Protein AF-0000000079140904 (afdb_homodimer)

Radius of gyration: 31.21 Å; Cα contacts (8 Å, |Δi|>4): 1209; chains: 2; bounding box: 49×91×96 Å

Nearest PDB structures (foldseek):
  8j2n-assembly2_B  TM=5.456E-01  e=2.093E-04  Mycobacterium tuberculosis H37Rv
  4cjb-assembly4_D  TM=5.425E-01  e=4.528E-04  Bacteroides ovatus
  1fo8-assembly1_A  TM=4.744E-01  e=1.399E-03  Oryctolagus cuniculus
  8j2n-assembly1_A  TM=4.432E-01  e=6.169E-03  Mycobacterium tuberculosis H37Rv
  7uqy-assembly1_B  TM=3.397E-01  e=3.291E-01  Homo sapiens

Structure (mmCIF, N/CA/C/O backbone):
data_AF-0000000079140904-model_v1
#
loop_
_entity.id
_entity.type
_entity.pdbx_description
1 polymer Glycosyltransferase
#
loop_
_atom_site.group_PDB
_atom_site.id
_atom_site.type_symbol
_atom_site.label_atom_id
_atom_site.label_alt_id
_atom_site.label_comp_id
_atom_site.label_asym_id
_atom_site.label_entity_id
_atom_site.label_seq_id
_atom_site.pdbx_PDB_ins_code
_atom_site.Cartn_x
_atom_site.Cartn_y
_atom_site.Cartn_z
_atom_site.occupancy
_atom_site.B_iso_or_equiv
_atom_site.auth_seq_id
_atom_site.auth_comp_id
_atom_site.auth_asym_id
_atom_site.auth_atom_id
_atom_site.pdbx_PDB_model_num
ATOM 1 N N . MET A 1 1 ? 13.625 31.391 -65.5 1 23.05 1 MET A N 1
ATOM 2 C CA . MET A 1 1 ? 14.32 30.406 -64.688 1 23.05 1 MET A CA 1
ATOM 3 C C . MET A 1 1 ? 13.797 30.453 -63.25 1 23.05 1 MET A C 1
ATOM 5 O O . MET A 1 1 ? 14.188 31.312 -62.469 1 23.05 1 MET A O 1
ATOM 9 N N . PHE A 1 2 ? 12.492 30.078 -62.938 1 24.45 2 PHE A N 1
ATOM 10 C CA . PHE A 1 2 ? 11.578 30.219 -61.812 1 24.45 2 PHE A CA 1
ATOM 11 C C . PHE A 1 2 ? 11.945 29.234 -60.688 1 24.45 2 PHE A C 1
ATOM 13 O O . PHE A 1 2 ? 11.914 28.016 -60.906 1 24.45 2 PHE A O 1
ATOM 20 N N . LYS A 1 3 ? 12.938 29.641 -59.781 1 26 3 LYS A N 1
ATOM 21 C CA . LYS A 1 3 ? 13.469 28.969 -58.594 1 26 3 LYS A CA 1
ATOM 22 C C . LYS A 1 3 ? 12.367 28.672 -57.594 1 26 3 LYS A C 1
ATOM 24 O O . LYS A 1 3 ? 11.781 29.594 -57.031 1 26 3 LYS A O 1
ATOM 29 N N . ILE A 1 4 ? 11.594 27.594 -57.719 1 23.69 4 ILE A N 1
ATOM 30 C CA . ILE A 1 4 ? 10.586 27.078 -56.812 1 23.69 4 ILE A CA 1
ATOM 31 C C . ILE A 1 4 ? 11.242 26.734 -55.469 1 23.69 4 ILE A C 1
ATOM 33 O O . ILE A 1 4 ? 12.117 25.859 -55.406 1 23.69 4 ILE A O 1
ATOM 37 N N . ARG A 1 5 ? 11.297 27.734 -54.5 1 26.75 5 ARG A N 1
ATOM 38 C CA . ARG A 1 5 ? 11.727 27.656 -53.125 1 26.75 5 ARG A CA 1
ATOM 39 C C . ARG A 1 5 ? 10.984 26.547 -52.375 1 26.75 5 ARG A C 1
ATOM 41 O O . ARG A 1 5 ? 9.758 26.547 -52.312 1 26.75 5 ARG A O 1
ATOM 48 N N . TYR A 1 6 ? 11.555 25.312 -52.375 1 26.36 6 TYR A N 1
ATOM 49 C CA . TYR A 1 6 ? 11.203 24.109 -51.625 1 26.36 6 TYR A CA 1
ATOM 50 C C . TYR A 1 6 ? 11.141 24.375 -50.125 1 26.36 6 TYR A C 1
ATOM 52 O O . TYR A 1 6 ? 12.156 24.672 -49.5 1 26.36 6 TYR A O 1
ATOM 60 N N . LEU A 1 7 ? 10.07 25.078 -49.656 1 28.19 7 LEU A N 1
ATOM 61 C CA . LEU A 1 7 ? 9.727 25.297 -48.25 1 28.19 7 LEU A CA 1
ATOM 62 C C . LEU A 1 7 ? 9.828 24 -47.469 1 28.19 7 LEU A C 1
ATOM 64 O O . LEU A 1 7 ? 9.234 22.984 -47.844 1 28.19 7 LEU A O 1
ATOM 68 N N . GLY A 1 8 ? 10.922 23.859 -46.719 1 27.91 8 GLY A N 1
ATOM 69 C CA . GLY A 1 8 ? 11.43 22.875 -45.75 1 27.91 8 GLY A CA 1
ATOM 70 C C . GLY A 1 8 ? 10.406 22.453 -44.719 1 27.91 8 GLY A C 1
ATOM 71 O O . GLY A 1 8 ? 10.227 23.141 -43.719 1 27.91 8 GLY A O 1
ATOM 72 N N . THR A 1 9 ? 9.242 21.734 -45.094 1 31.44 9 THR A N 1
ATOM 73 C CA . THR A 1 9 ? 8.227 21.078 -44.281 1 31.44 9 THR A CA 1
ATOM 74 C C . THR A 1 9 ? 8.867 20.078 -43.312 1 31.44 9 THR A C 1
ATOM 76 O O . THR A 1 9 ? 8.164 19.344 -42.625 1 31.44 9 THR A O 1
ATOM 79 N N . GLN A 1 10 ? 10.203 20.016 -43.344 1 32.38 10 GLN A N 1
ATOM 80 C CA . GLN A 1 10 ? 10.797 18.891 -42.625 1 32.38 10 GLN A CA 1
ATOM 81 C C . GLN A 1 10 ? 10.703 19.109 -41.094 1 32.38 10 GLN A C 1
ATOM 83 O O . GLN A 1 10 ? 10.703 18.141 -40.344 1 32.38 10 GLN A O 1
ATOM 88 N N . ASN A 1 11 ? 10.625 20.312 -40.625 1 33.06 11 ASN A N 1
ATOM 89 C CA . ASN A 1 11 ? 10.945 20.484 -39.219 1 33.06 11 ASN A CA 1
ATOM 90 C C . ASN A 1 11 ? 9.742 20.172 -38.312 1 33.06 11 ASN A C 1
ATOM 92 O O . ASN A 1 11 ? 9.875 20.078 -37.094 1 33.06 11 ASN A O 1
ATOM 96 N N . ILE A 1 12 ? 8.477 20.203 -38.875 1 34.5 12 ILE A N 1
ATOM 97 C CA . ILE A 1 12 ? 7.328 20.047 -37.969 1 34.5 12 ILE A CA 1
ATOM 98 C C . ILE A 1 12 ? 7.191 18.578 -37.562 1 34.5 12 ILE A C 1
ATOM 100 O O . ILE A 1 12 ? 6.695 18.281 -36.469 1 34.5 12 ILE A O 1
ATOM 104 N N . ILE A 1 13 ? 7.648 17.641 -38.438 1 35.78 13 ILE A N 1
ATOM 105 C CA . ILE A 1 13 ? 7.473 16.234 -38.094 1 35.78 13 ILE A CA 1
ATOM 106 C C . ILE A 1 13 ? 8.398 15.852 -36.938 1 35.78 13 ILE A C 1
ATOM 108 O O . ILE A 1 13 ? 8.047 15.016 -36.094 1 35.78 13 ILE A O 1
ATOM 112 N N . SER A 1 14 ? 9.508 16.578 -36.781 1 39.38 14 SER A N 1
ATOM 113 C CA . SER A 1 14 ? 10.469 16.172 -35.75 1 39.38 14 SER A CA 1
ATOM 114 C C . SER A 1 14 ? 9.984 16.578 -34.375 1 39.38 14 SER A C 1
ATOM 116 O O . SER A 1 14 ? 10.266 15.883 -33.375 1 39.38 14 SER A O 1
ATOM 118 N N . GLY A 1 15 ? 9.234 17.641 -34.25 1 34.78 15 GLY A N 1
ATOM 119 C CA . GLY A 1 15 ? 8.781 18.078 -32.938 1 34.78 15 GLY A CA 1
ATOM 120 C C . GLY A 1 15 ? 7.668 17.219 -32.375 1 34.78 15 GLY A C 1
ATOM 121 O O . GLY A 1 15 ? 7.574 17.047 -31.156 1 34.78 15 GLY A O 1
ATOM 122 N N . ALA A 1 16 ? 6.688 16.812 -33.125 1 35.97 16 ALA A N 1
ATOM 123 C CA . ALA A 1 16 ? 5.605 15.93 -32.688 1 35.97 16 ALA A CA 1
ATOM 124 C C . ALA A 1 16 ? 6.129 14.547 -32.344 1 35.97 16 ALA A C 1
ATOM 126 O O . ALA A 1 16 ? 5.652 13.914 -31.391 1 35.97 16 ALA A O 1
ATOM 127 N N . GLN A 1 17 ? 7.148 14.016 -33.062 1 35.62 17 GLN A N 1
ATOM 128 C CA . GLN A 1 17 ? 7.758 12.742 -32.688 1 35.62 17 GLN A CA 1
ATOM 129 C C . GLN A 1 17 ? 8.445 12.844 -31.328 1 35.62 17 GLN A C 1
ATOM 131 O O . GLN A 1 17 ? 8.391 11.906 -30.516 1 35.62 17 GLN A O 1
ATOM 136 N N . THR A 1 18 ? 9.102 13.961 -30.969 1 37.28 18 THR A N 1
ATOM 137 C CA . THR A 1 18 ? 9.711 14.141 -29.656 1 37.28 18 THR A CA 1
ATOM 138 C C . THR A 1 18 ? 8.641 14.312 -28.594 1 37.28 18 THR A C 1
ATOM 140 O O . THR A 1 18 ? 8.797 13.82 -27.469 1 37.28 18 THR A O 1
ATOM 143 N N . LEU A 1 19 ? 7.562 15.023 -28.781 1 33.81 19 LEU A N 1
ATOM 144 C CA . LEU A 1 19 ? 6.48 15.148 -27.812 1 33.81 19 LEU A CA 1
ATOM 145 C C . LEU A 1 19 ? 5.727 13.828 -27.672 1 33.81 19 LEU A C 1
ATOM 147 O O . LEU A 1 19 ? 5.34 13.445 -26.578 1 33.81 19 LEU A O 1
ATOM 151 N N . LEU A 1 20 ? 5.367 13.141 -28.734 1 35.66 20 LEU A N 1
ATOM 152 C CA . LEU A 1 20 ? 4.84 11.781 -28.656 1 35.66 20 LEU A CA 1
ATOM 153 C C . LEU A 1 20 ? 5.84 10.844 -27.969 1 35.66 20 LEU A C 1
ATOM 155 O O . LEU A 1 20 ? 5.449 9.969 -27.203 1 35.66 20 LEU A O 1
ATOM 159 N N . GLN A 1 21 ? 7.074 10.938 -28.281 1 37.59 21 GLN A N 1
ATOM 160 C CA . GLN A 1 21 ? 8.125 10.219 -27.562 1 37.59 21 GLN A CA 1
ATOM 161 C C . GLN A 1 21 ? 8.172 10.641 -26.094 1 37.59 21 GLN A C 1
ATOM 163 O O . GLN A 1 21 ? 8.438 9.82 -25.219 1 37.59 21 GLN A O 1
ATOM 168 N N . SER A 1 22 ? 7.953 11.898 -25.734 1 35.09 22 SER A N 1
ATOM 169 C CA . SER A 1 22 ? 7.926 12.336 -24.344 1 35.09 22 SER A CA 1
ATOM 170 C C . SER A 1 22 ? 6.648 11.883 -23.656 1 35.09 22 SER A C 1
ATOM 172 O O . SER A 1 22 ? 6.652 11.633 -22.438 1 35.09 22 SER A O 1
ATOM 174 N N . CYS A 1 23 ? 5.484 12.016 -24.203 1 37.03 23 CYS A N 1
ATOM 175 C CA . CYS A 1 23 ? 4.281 11.422 -23.641 1 37.03 23 CYS A CA 1
ATOM 176 C C . CYS A 1 23 ? 4.461 9.93 -23.406 1 37.03 23 CYS A C 1
ATOM 178 O O . CYS A 1 23 ? 3.754 9.328 -22.594 1 37.03 23 CYS A O 1
ATOM 180 N N . PHE A 1 24 ? 4.934 9.156 -24.391 1 37 24 PHE A N 1
ATOM 181 C CA . PHE A 1 24 ? 5.391 7.781 -24.203 1 37 24 PHE A CA 1
ATOM 182 C C . PHE A 1 24 ? 6.562 7.723 -23.234 1 37 24 PHE A C 1
ATOM 184 O O . PHE A 1 24 ? 7.699 7.465 -23.641 1 37 24 PHE A O 1
ATOM 191 N N . GLN A 1 25 ? 7.051 8.805 -22.672 1 40.25 25 GLN A N 1
ATOM 192 C CA . GLN A 1 25 ? 8.125 8.82 -21.672 1 40.25 25 GLN A CA 1
ATOM 193 C C . GLN A 1 25 ? 8.148 7.523 -20.875 1 40.25 25 GLN A C 1
ATOM 195 O O . GLN A 1 25 ? 7.105 6.895 -20.672 1 40.25 25 GLN A O 1
ATOM 200 N N . GLU A 1 26 ? 9.344 7.035 -20.438 1 45.12 26 GLU A N 1
ATOM 201 C CA . GLU A 1 26 ? 9.867 5.777 -19.906 1 45.12 26 GLU A CA 1
ATOM 202 C C . GLU A 1 26 ? 9.039 5.297 -18.719 1 45.12 26 GLU A C 1
ATOM 204 O O . GLU A 1 26 ? 9.375 5.57 -17.562 1 45.12 26 GLU A O 1
ATOM 209 N N . SER A 1 27 ? 7.754 5.348 -18.828 1 53.72 27 SER A N 1
ATOM 210 C CA . SER A 1 27 ? 6.848 4.707 -17.891 1 53.72 27 SER A CA 1
ATOM 211 C C . SER A 1 27 ? 7.48 3.467 -17.266 1 53.72 27 SER A C 1
ATOM 213 O O . SER A 1 27 ? 6.926 2.877 -16.344 1 53.72 27 SER A O 1
ATOM 215 N N . ASN A 1 28 ? 8.695 3.254 -17.656 1 68.56 28 ASN A N 1
ATOM 216 C CA . ASN A 1 28 ? 9.273 1.968 -17.281 1 68.56 28 ASN A CA 1
ATOM 217 C C . ASN A 1 28 ? 10.422 2.139 -16.281 1 68.56 28 ASN A C 1
ATOM 219 O O . ASN A 1 28 ? 11.25 1.238 -16.125 1 68.56 28 ASN A O 1
ATOM 223 N N . SER A 1 29 ? 10.461 3.533 -15.797 1 76.62 29 SER A N 1
ATOM 224 C CA . SER A 1 29 ? 11.469 3.73 -14.758 1 76.62 29 SER A CA 1
ATOM 225 C C . SER A 1 29 ? 10.812 3.998 -13.406 1 76.62 29 SER A C 1
ATOM 227 O O . SER A 1 29 ? 9.625 4.312 -13.336 1 76.62 29 SER A O 1
ATOM 229 N N . LEU A 1 30 ? 11.602 3.863 -12.438 1 80.38 30 LEU A N 1
ATOM 230 C CA . LEU A 1 30 ? 11.117 4.117 -11.086 1 80.38 30 LEU A CA 1
ATOM 231 C C . LEU A 1 30 ? 10.656 5.562 -10.93 1 80.38 30 LEU A C 1
ATOM 233 O O . LEU A 1 30 ? 9.68 5.836 -10.234 1 80.38 30 LEU A O 1
ATOM 237 N N . GLN A 1 31 ? 11.328 6.449 -11.602 1 76.44 31 GLN A N 1
ATOM 238 C CA . GLN A 1 31 ? 11.047 7.879 -11.492 1 76.44 31 GLN A CA 1
ATOM 239 C C . GLN A 1 31 ? 9.609 8.188 -11.914 1 76.44 31 GLN A C 1
ATOM 241 O O . GLN A 1 31 ? 8.945 9.023 -11.297 1 76.44 31 GLN A O 1
ATOM 246 N N . ASN A 1 32 ? 9.141 7.453 -12.844 1 72.94 32 ASN A N 1
ATOM 247 C CA . ASN A 1 32 ? 7.785 7.672 -13.336 1 72.94 32 ASN A CA 1
ATOM 248 C C . ASN A 1 32 ? 6.742 7.258 -12.305 1 72.94 32 ASN A C 1
ATOM 250 O O . ASN A 1 32 ? 5.648 7.824 -12.258 1 72.94 32 ASN A O 1
ATOM 254 N N . TRP A 1 33 ? 7.277 6.465 -11.516 1 73.56 33 TRP A N 1
ATOM 255 C CA . TRP A 1 33 ? 6.32 5.938 -10.547 1 73.56 33 TRP A CA 1
ATOM 256 C C . TRP A 1 33 ? 6.324 6.77 -9.266 1 73.56 33 TRP A C 1
ATOM 258 O O . TRP A 1 33 ? 5.301 6.875 -8.586 1 73.56 33 TRP A O 1
ATOM 268 N N . ILE A 1 34 ? 7.414 7.383 -9.078 1 76.81 34 ILE A N 1
ATOM 269 C CA . ILE A 1 34 ? 7.531 8.078 -7.805 1 76.81 34 ILE A CA 1
ATOM 270 C C . ILE A 1 34 ? 7.156 9.547 -7.98 1 76.81 34 ILE A C 1
ATOM 272 O O . ILE A 1 34 ? 6.918 10.258 -6.996 1 76.81 34 ILE A O 1
ATOM 276 N N . GLU A 1 35 ? 7.062 9.945 -9.172 1 77.19 35 GLU A N 1
ATOM 277 C CA . GLU A 1 35 ? 6.742 11.344 -9.422 1 77.19 35 GLU A CA 1
ATOM 278 C C . GLU A 1 35 ? 5.289 11.648 -9.078 1 77.19 35 GLU A C 1
ATOM 280 O O . GLU A 1 35 ? 4.383 10.906 -9.461 1 77.19 35 GLU A O 1
ATOM 285 N N . PRO A 1 36 ? 5.176 12.742 -8.312 1 76.56 36 PRO A N 1
ATOM 286 C CA . PRO A 1 36 ? 3.799 13.141 -8 1 76.56 36 PRO A CA 1
ATOM 287 C C . PRO A 1 36 ? 2.998 13.531 -9.234 1 76.56 36 PRO A C 1
ATOM 289 O O . PRO A 1 36 ? 3.578 13.789 -10.297 1 76.56 36 PRO A O 1
ATOM 292 N N . PRO A 1 37 ? 1.698 13.523 -9.109 1 74.25 37 PRO A N 1
ATOM 293 C CA . PRO A 1 37 ? 0.872 13.961 -10.234 1 74.25 37 PRO A CA 1
ATOM 294 C C . PRO A 1 37 ? 1.19 15.383 -10.688 1 74.25 37 PRO A C 1
ATOM 296 O O . PRO A 1 37 ? 1.524 16.234 -9.867 1 74.25 37 PRO A O 1
ATOM 299 N N . SER A 1 38 ? 1.09 15.586 -11.977 1 73.62 38 SER A N 1
ATOM 300 C CA . SER A 1 38 ? 1.376 16.891 -12.547 1 73.62 38 SER A CA 1
ATOM 301 C C . SER A 1 38 ? 0.293 17.906 -12.18 1 73.62 38 SER A C 1
ATOM 303 O O . SER A 1 38 ? 0.556 19.109 -12.117 1 73.62 38 SER A O 1
ATOM 305 N N . THR A 1 39 ? -0.903 17.375 -11.984 1 81.88 39 THR A N 1
ATOM 306 C CA . THR A 1 39 ? -2.012 18.219 -11.562 1 81.88 39 THR A CA 1
ATOM 307 C C . THR A 1 39 ? -2.736 17.609 -10.367 1 81.88 39 THR A C 1
ATOM 309 O O . THR A 1 39 ? -2.783 16.391 -10.219 1 81.88 39 THR A O 1
ATOM 312 N N . TYR A 1 40 ? -3.191 18.531 -9.625 1 90.75 40 TYR A N 1
ATOM 313 C CA . TYR A 1 40 ? -3.908 18.062 -8.438 1 90.75 40 TYR A CA 1
ATOM 314 C C . TYR A 1 40 ? -5.383 17.828 -8.75 1 90.75 40 TYR A C 1
ATOM 316 O O . TYR A 1 40 ? -6.078 17.141 -8 1 90.75 40 TYR A O 1
ATOM 324 N N . MET A 1 41 ? -5.824 18.375 -9.875 1 89.5 41 MET A N 1
ATOM 325 C CA . MET A 1 41 ? -7.227 18.203 -10.234 1 89.5 41 MET A CA 1
ATOM 326 C C . MET A 1 41 ? -7.469 16.828 -10.836 1 89.5 41 MET A C 1
ATOM 328 O O . MET A 1 41 ? -6.664 16.344 -11.641 1 89.5 41 MET A O 1
ATOM 332 N N . HIS A 1 42 ? -8.469 16.156 -10.398 1 90.38 42 HIS A N 1
ATOM 333 C CA . HIS A 1 42 ? -8.867 14.844 -10.883 1 90.38 42 HIS A CA 1
ATOM 334 C C . HIS A 1 42 ? -10.367 14.641 -10.773 1 90.38 42 HIS A C 1
ATOM 336 O O . HIS A 1 42 ? -11.086 15.508 -10.273 1 90.38 42 HIS A O 1
ATOM 342 N N . THR A 1 43 ? -10.859 13.484 -11.242 1 90.69 43 THR A N 1
ATOM 343 C CA . THR A 1 43 ? -12.297 13.242 -11.273 1 90.69 43 THR A CA 1
ATOM 344 C C . THR A 1 43 ? -12.672 12.125 -10.297 1 90.69 43 THR A C 1
ATOM 346 O O . THR A 1 43 ? -13.781 11.586 -10.359 1 90.69 43 THR A O 1
ATOM 349 N N . LEU A 1 44 ? -11.805 11.781 -9.406 1 93.12 44 LEU A N 1
ATOM 350 C CA . LEU A 1 44 ? -12.078 10.734 -8.43 1 93.12 44 LEU A CA 1
ATOM 351 C C . LEU A 1 44 ? -13.109 11.203 -7.406 1 93.12 44 LEU A C 1
ATOM 353 O O . LEU A 1 44 ? -13.055 12.344 -6.945 1 93.12 44 LEU A O 1
ATOM 357 N N . ASP A 1 45 ? -14.008 10.312 -7.09 1 93.88 45 ASP A N 1
ATOM 358 C CA . ASP A 1 45 ? -14.82 10.602 -5.914 1 93.88 45 ASP A CA 1
ATOM 359 C C . ASP A 1 45 ? -14.078 10.242 -4.629 1 93.88 45 ASP A C 1
ATOM 361 O O . ASP A 1 45 ? -12.945 9.758 -4.676 1 93.88 45 ASP A O 1
ATOM 365 N N . ASP A 1 46 ? -14.617 10.5 -3.51 1 95.56 46 ASP A N 1
ATOM 366 C CA . ASP A 1 46 ? -13.945 10.312 -2.23 1 95.56 46 ASP A CA 1
ATOM 367 C C . ASP A 1 46 ? -13.547 8.852 -2.027 1 95.56 46 ASP A C 1
ATOM 369 O O . ASP A 1 46 ? -12.43 8.562 -1.585 1 95.56 46 ASP A O 1
ATOM 373 N N . SER A 1 47 ? -14.461 7.934 -2.336 1 94.88 47 SER A N 1
ATOM 374 C CA . SER A 1 47 ? -14.172 6.516 -2.15 1 94.88 47 SER A CA 1
ATOM 375 C C . SER A 1 47 ? -12.969 6.082 -2.975 1 94.88 47 SER A C 1
ATOM 377 O O . SER A 1 47 ? -12.078 5.391 -2.471 1 94.88 47 SER A O 1
ATOM 379 N N . GLU A 1 48 ? -12.969 6.512 -4.207 1 95.06 48 GLU A N 1
ATOM 380 C CA . GLU A 1 48 ? -11.859 6.195 -5.105 1 95.06 48 GLU A CA 1
ATOM 381 C C . GLU A 1 48 ? -10.562 6.836 -4.633 1 95.06 48 GLU A C 1
ATOM 383 O O . GLU A 1 48 ? -9.516 6.188 -4.621 1 95.06 48 GLU A O 1
ATOM 388 N N . LEU A 1 49 ? -10.648 8.086 -4.277 1 95.62 49 LEU A N 1
ATOM 389 C CA . LEU A 1 49 ? -9.477 8.828 -3.83 1 95.62 49 LEU A CA 1
ATOM 390 C C . LEU A 1 49 ? -8.875 8.203 -2.576 1 95.62 49 LEU A C 1
ATOM 392 O O . LEU A 1 49 ? -7.664 7.98 -2.506 1 95.62 49 LEU A O 1
ATOM 396 N N . PHE A 1 50 ? -9.711 7.918 -1.617 1 97.56 50 PHE A N 1
ATOM 397 C CA . PHE A 1 50 ? -9.227 7.367 -0.357 1 97.56 50 PHE A CA 1
ATOM 398 C C . PHE A 1 50 ? -8.602 5.992 -0.57 1 97.56 50 PHE A C 1
ATOM 400 O O . PHE A 1 50 ? -7.566 5.676 0.022 1 97.56 50 PHE A O 1
ATOM 407 N N . TRP A 1 51 ? -9.219 5.199 -1.447 1 96.06 51 TRP A N 1
ATOM 408 C CA . TRP A 1 51 ? -8.672 3.885 -1.769 1 96.06 51 TRP A CA 1
ATOM 409 C C . TRP A 1 51 ? -7.281 4.016 -2.381 1 96.06 51 TRP A C 1
ATOM 411 O O . TRP A 1 51 ? -6.332 3.365 -1.929 1 96.06 51 TRP A O 1
ATOM 421 N N . ARG A 1 52 ? -7.145 4.859 -3.303 1 93.5 52 ARG A N 1
ATOM 422 C CA . ARG A 1 52 ? -5.867 5.066 -3.982 1 93.5 52 ARG A CA 1
ATOM 423 C C . ARG A 1 52 ? -4.812 5.594 -3.016 1 93.5 52 ARG A C 1
ATOM 425 O O . ARG A 1 52 ? -3.664 5.145 -3.035 1 93.5 52 ARG A O 1
ATOM 432 N N . ALA A 1 53 ? -5.258 6.473 -2.182 1 95.81 53 ALA A N 1
ATOM 433 C CA . ALA A 1 53 ? -4.328 7.137 -1.271 1 95.81 53 ALA A CA 1
ATOM 434 C C . ALA A 1 53 ? -3.945 6.223 -0.112 1 95.81 53 ALA A C 1
ATOM 436 O O . ALA A 1 53 ? -2.994 6.504 0.62 1 95.81 53 ALA A O 1
ATOM 437 N N . SER A 1 54 ? -4.652 5.105 0.013 1 97.12 54 SER A N 1
ATOM 438 C CA . SER A 1 54 ? -4.438 4.242 1.169 1 97.12 54 SER A CA 1
ATOM 439 C C . SER 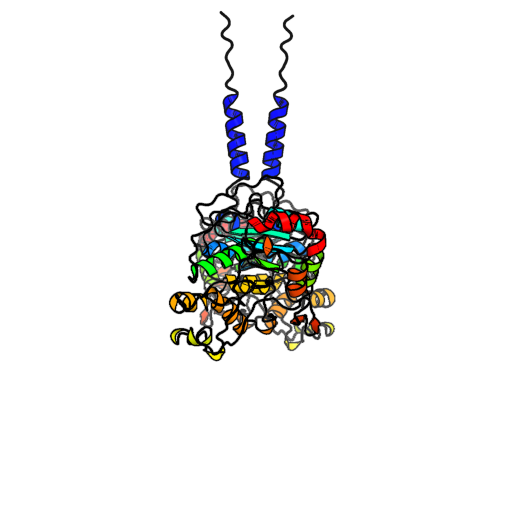A 1 54 ? -3.332 3.225 0.901 1 97.12 54 SER A C 1
ATOM 441 O O . SER A 1 54 ? -3.008 2.408 1.768 1 97.12 54 SER A O 1
ATOM 443 N N . PHE A 1 55 ? -2.754 3.219 -0.31 1 94.56 55 PHE A N 1
ATOM 444 C CA . PHE A 1 55 ? -1.691 2.277 -0.64 1 94.56 55 PHE A CA 1
ATOM 445 C C . PHE A 1 55 ? -0.428 2.588 0.155 1 94.56 55 PHE A C 1
ATOM 447 O O . PHE A 1 55 ? 0.029 3.732 0.183 1 94.56 55 PHE A O 1
ATOM 454 N N . VAL A 1 56 ? 0.121 1.588 0.79 1 95.69 56 VAL A N 1
ATOM 455 C CA . VAL A 1 56 ? 1.357 1.726 1.553 1 95.69 56 VAL A CA 1
ATOM 456 C C . VAL A 1 56 ? 2.336 0.624 1.154 1 95.69 56 VAL A C 1
ATOM 458 O O . VAL A 1 56 ? 1.936 -0.523 0.939 1 95.69 56 VAL A O 1
ATOM 461 N N . PRO A 1 57 ? 3.592 0.965 0.979 1 94 57 PRO A N 1
ATOM 462 C CA . PRO A 1 57 ? 4.574 -0.086 0.702 1 94 57 PRO A CA 1
ATOM 463 C C . PRO A 1 57 ? 4.801 -1.01 1.896 1 94 57 PRO A C 1
ATOM 465 O O . PRO A 1 57 ? 4.914 -0.542 3.031 1 94 57 PRO A O 1
ATOM 468 N N . GLU A 1 58 ? 4.82 -2.26 1.652 1 96.12 58 GLU A N 1
ATOM 469 C CA . GLU A 1 58 ? 5.121 -3.217 2.711 1 96.12 58 GLU A CA 1
ATOM 470 C C . GLU A 1 58 ? 6.625 -3.32 2.953 1 96.12 58 GLU A C 1
ATOM 472 O O . GLU A 1 58 ? 7.059 -3.783 4.012 1 96.12 58 GLU A O 1
ATOM 477 N N . ILE A 1 59 ? 7.359 -3.002 1.936 1 95.69 59 ILE A N 1
ATOM 478 C CA . ILE A 1 59 ? 8.789 -2.783 2.145 1 95.69 59 ILE A CA 1
ATOM 479 C C . ILE A 1 59 ? 9.031 -1.348 2.604 1 95.69 59 ILE A C 1
ATOM 481 O O . ILE A 1 59 ? 8.789 -0.4 1.851 1 95.69 59 ILE A O 1
ATOM 485 N N . LYS A 1 60 ? 9.562 -1.169 3.783 1 92.31 60 LYS A N 1
ATOM 486 C CA . LYS A 1 60 ? 9.602 0.143 4.422 1 92.31 60 LYS A CA 1
ATOM 487 C C . LYS A 1 60 ? 10.781 0.964 3.91 1 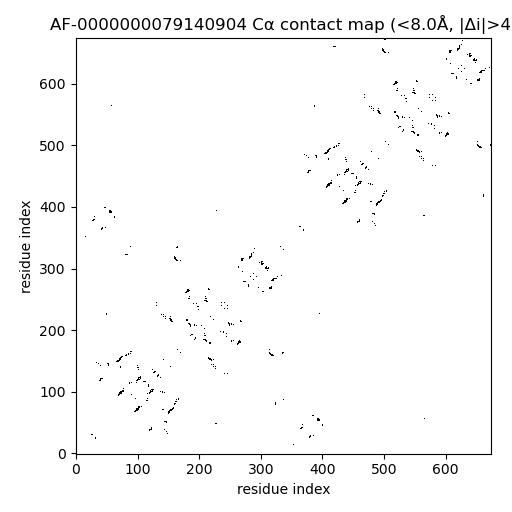92.31 60 LYS A C 1
ATOM 489 O O . LYS A 1 60 ? 10.695 2.188 3.795 1 92.31 60 LYS A O 1
ATOM 494 N N . GLU A 1 61 ? 11.867 0.289 3.566 1 92.06 61 GLU A N 1
ATOM 495 C CA . GLU A 1 61 ? 13.055 0.991 3.102 1 92.06 61 GLU A CA 1
ATOM 496 C C . GLU A 1 61 ? 12.922 1.402 1.639 1 92.06 61 GLU A C 1
ATOM 498 O O . GLU A 1 61 ? 12.641 0.566 0.777 1 92.06 61 GLU A O 1
ATOM 503 N N . TYR A 1 62 ? 13.078 2.619 1.383 1 91.31 62 TYR A N 1
ATOM 504 C CA . TYR A 1 62 ? 13.016 3.119 0.014 1 91.31 62 TYR A CA 1
ATOM 505 C C . TYR A 1 62 ? 14.273 2.764 -0.759 1 91.31 62 TYR A C 1
ATOM 507 O O . TYR A 1 62 ? 15.391 2.914 -0.246 1 91.31 62 TYR A O 1
ATOM 515 N N . PRO A 1 63 ? 14.117 2.295 -1.967 1 92.38 63 PRO A N 1
ATOM 516 C CA . PRO A 1 63 ? 15.289 1.922 -2.766 1 92.38 63 PRO A CA 1
ATOM 517 C C . PRO A 1 63 ? 15.906 3.111 -3.496 1 92.38 63 PRO A C 1
ATOM 519 O O . PRO A 1 63 ? 16.656 2.928 -4.461 1 92.38 63 PRO A O 1
ATOM 522 N N . PHE A 1 64 ? 15.578 4.328 -3.152 1 88.69 64 PHE A N 1
ATOM 523 C CA . PHE A 1 64 ? 16.109 5.57 -3.703 1 88.69 64 PHE A CA 1
ATOM 524 C C . PHE A 1 64 ? 16.219 6.637 -2.621 1 88.69 64 PHE A C 1
ATOM 526 O O . PHE A 1 64 ? 15.617 6.512 -1.553 1 88.69 64 PHE A O 1
ATOM 533 N N . LYS A 1 65 ? 17.016 7.566 -2.896 1 86.75 65 LYS A N 1
ATOM 534 C CA . LYS A 1 65 ? 17.141 8.695 -1.976 1 86.75 65 LYS A CA 1
ATOM 535 C C . LYS A 1 65 ? 15.93 9.625 -2.1 1 86.75 65 LYS A C 1
ATOM 537 O O . LYS A 1 65 ? 15.594 10.062 -3.201 1 86.75 65 LYS A O 1
ATOM 542 N N . ARG A 1 66 ? 15.281 9.734 -0.985 1 83.94 66 ARG A N 1
ATOM 543 C CA . ARG A 1 66 ? 14.117 10.609 -0.999 1 83.94 66 ARG A CA 1
ATOM 544 C C . ARG A 1 66 ? 14.32 11.805 -0.073 1 83.94 66 ARG A C 1
ATOM 546 O O . ARG A 1 66 ? 15.109 11.734 0.875 1 83.94 66 ARG A O 1
ATOM 553 N N . SER A 1 67 ? 13.727 12.945 -0.441 1 90.31 67 SER A N 1
ATOM 554 C CA . SER A 1 67 ? 13.602 14.102 0.44 1 90.31 67 SER A CA 1
ATOM 555 C C . SER A 1 67 ? 12.203 14.18 1.047 1 90.31 67 SER A C 1
ATOM 557 O O . SER A 1 67 ? 11.273 14.656 0.402 1 90.31 67 SER A O 1
ATOM 559 N N . PRO A 1 68 ? 12.125 13.703 2.256 1 96.12 68 PRO A N 1
ATOM 560 C CA . PRO A 1 68 ? 10.797 13.773 2.877 1 96.12 68 PRO A CA 1
ATOM 561 C C . PRO A 1 68 ? 10.266 15.203 2.963 1 96.12 68 PRO A C 1
ATOM 563 O O . PRO A 1 68 ? 11.031 16.141 3.201 1 96.12 68 PRO A O 1
ATOM 566 N N . LYS A 1 69 ? 9 15.375 2.764 1 98.12 69 LYS A N 1
ATOM 567 C CA . LYS A 1 69 ? 8.414 16.703 2.68 1 98.12 69 LYS A CA 1
ATOM 568 C C . LYS A 1 69 ? 7.297 16.891 3.709 1 98.12 69 LYS A C 1
ATOM 570 O O . LYS A 1 69 ? 6.742 15.898 4.203 1 98.12 69 LYS A O 1
ATOM 575 N N . ILE A 1 70 ? 7.047 18.094 4.016 1 98.88 70 ILE A N 1
ATOM 576 C CA . ILE A 1 70 ? 5.84 18.484 4.738 1 98.88 70 ILE A CA 1
ATOM 577 C C . ILE A 1 70 ? 4.773 18.953 3.75 1 98.88 70 ILE A C 1
ATOM 579 O O . ILE A 1 70 ? 5.035 19.812 2.908 1 98.88 70 ILE A O 1
ATOM 583 N N . ALA A 1 71 ? 3.646 18.312 3.799 1 98.81 71 ALA A N 1
ATOM 584 C CA . ALA A 1 71 ? 2.496 18.797 3.041 1 98.81 71 ALA A CA 1
ATOM 585 C C . ALA A 1 71 ? 1.728 19.859 3.826 1 98.81 71 ALA A C 1
ATOM 587 O O . ALA A 1 71 ? 1.165 19.562 4.883 1 98.81 71 ALA A O 1
ATOM 588 N N . PHE A 1 72 ? 1.73 21.062 3.309 1 98.94 72 PHE A N 1
ATOM 589 C CA . PHE A 1 72 ? 0.92 22.125 3.875 1 98.94 72 PHE A CA 1
ATOM 590 C C . PHE A 1 72 ? -0.46 22.156 3.229 1 98.94 72 PHE A C 1
ATOM 592 O O . PHE A 1 72 ? -0.587 22.453 2.037 1 98.94 72 PHE A O 1
ATOM 599 N N . MET A 1 73 ? -1.445 21.875 4.004 1 98.81 73 MET A N 1
ATOM 600 C CA . MET A 1 73 ? -2.809 21.719 3.508 1 98.81 73 MET A CA 1
ATOM 601 C C . MET A 1 73 ? -3.691 22.859 3.975 1 98.81 73 MET A C 1
ATOM 603 O O . MET A 1 73 ? -3.941 23.016 5.172 1 98.81 73 MET A O 1
ATOM 607 N N . PHE A 1 74 ? -4.184 23.594 3.033 1 98.44 74 PHE A N 1
ATOM 608 C CA . PHE A 1 74 ? -5.004 24.766 3.344 1 98.44 74 PHE A CA 1
ATOM 609 C C . PHE A 1 74 ? -6.48 24.469 3.131 1 98.44 74 PHE A C 1
ATOM 611 O O . PHE A 1 74 ? -6.91 24.203 2.006 1 98.44 74 PHE A O 1
ATOM 618 N N . LEU A 1 75 ? -7.188 24.422 4.199 1 97.38 75 LEU A N 1
ATOM 619 C CA . LEU A 1 75 ? -8.648 24.359 4.152 1 97.38 75 LEU A CA 1
ATOM 620 C C . LEU A 1 75 ? -9.25 25.766 4.207 1 97.38 75 LEU A C 1
ATOM 622 O O . LEU A 1 75 ? -9.227 26.422 5.254 1 97.38 75 LEU A O 1
ATOM 626 N N . THR A 1 76 ? -9.812 26.234 3.078 1 95.25 76 THR A N 1
ATOM 627 C CA . THR A 1 76 ? -10.234 27.625 2.98 1 95.25 76 THR A CA 1
ATOM 628 C C . THR A 1 76 ? -11.586 27.734 2.287 1 95.25 76 THR A C 1
ATOM 630 O O . THR A 1 76 ? -12.031 26.797 1.632 1 95.25 76 THR A O 1
ATOM 633 N N . ARG A 1 77 ? -12.172 28.812 2.469 1 88.56 77 ARG A N 1
ATOM 634 C CA . ARG A 1 77 ? -13.414 29.078 1.759 1 88.56 77 ARG A CA 1
ATOM 635 C C . ARG A 1 77 ? -13.148 29.516 0.324 1 88.56 77 ARG A C 1
ATOM 637 O O . ARG A 1 77 ? -13.977 29.312 -0.562 1 88.56 77 ARG A O 1
ATOM 644 N N . GLY A 1 78 ? -11.977 30.156 0.16 1 90.5 78 GLY A N 1
ATOM 645 C CA . GLY A 1 78 ? -11.602 30.656 -1.152 1 90.5 78 GLY A CA 1
ATOM 646 C C . GLY A 1 78 ? -10.258 31.359 -1.16 1 90.5 78 GLY A C 1
ATOM 647 O O . GLY A 1 78 ? -9.211 30.703 -1.177 1 90.5 78 GLY A O 1
ATOM 648 N N . PRO A 1 79 ? -10.281 32.688 -1.006 1 91.12 79 PRO A N 1
ATOM 649 C CA . PRO A 1 79 ? -9.047 33.469 -1.121 1 91.12 79 PRO A CA 1
ATOM 650 C C . PRO A 1 79 ? -8.047 33.156 -0.011 1 91.12 79 PRO A C 1
ATOM 652 O O . PRO A 1 79 ? -8.438 32.75 1.084 1 91.12 79 PRO A O 1
ATOM 655 N N . LEU A 1 80 ? -6.785 33.312 -0.369 1 96.56 80 LEU A N 1
ATOM 656 C CA . LEU A 1 80 ? -5.68 33.219 0.579 1 96.56 80 LEU A CA 1
ATOM 657 C C . LEU A 1 80 ? -5.004 34.594 0.735 1 96.56 80 LEU A C 1
ATOM 659 O O . LEU A 1 80 ? -3.904 34.781 0.218 1 96.56 80 LEU A O 1
ATOM 663 N N . PRO A 1 81 ? -5.559 35.406 1.575 1 96.44 81 PRO A N 1
ATOM 664 C CA . PRO A 1 81 ? -5.074 36.781 1.658 1 96.44 81 PRO A CA 1
ATOM 665 C C . PRO A 1 81 ? -3.648 36.875 2.193 1 96.44 81 PRO A C 1
ATOM 667 O O . PRO A 1 81 ? -2.943 37.844 1.918 1 96.44 81 PRO A O 1
ATOM 670 N N . LEU A 1 82 ? -3.219 35.938 2.891 1 97.88 82 LEU A N 1
ATOM 671 C CA . LEU A 1 82 ? -1.894 36 3.5 1 97.88 82 LEU A CA 1
ATOM 672 C C . LEU A 1 82 ? -0.877 35.219 2.668 1 97.88 82 LEU A C 1
ATOM 674 O O . LEU A 1 82 ? 0.23 34.969 3.135 1 97.88 82 LEU A O 1
ATOM 678 N N . ALA A 1 83 ? -1.191 34.906 1.399 1 97.62 83 ALA A N 1
ATOM 679 C CA . ALA A 1 83 ? -0.371 34.094 0.5 1 97.62 83 ALA A CA 1
ATOM 680 C C . ALA A 1 83 ? 1.019 34.719 0.332 1 97.62 83 ALA A C 1
ATOM 682 O O . ALA A 1 83 ? 2.021 34 0.338 1 97.62 83 ALA A O 1
ATOM 683 N N . PRO A 1 84 ? 1.103 36.062 0.269 1 97.69 84 PRO A N 1
ATOM 684 C CA . PRO A 1 84 ? 2.439 36.625 0.076 1 97.69 84 PRO A CA 1
ATOM 685 C C . PRO A 1 84 ? 3.387 36.312 1.231 1 97.69 84 PRO A C 1
ATOM 687 O O . PRO A 1 84 ? 4.59 36.125 1.018 1 97.69 84 PRO A O 1
ATOM 690 N N . LEU A 1 85 ? 2.871 36.281 2.441 1 98.44 85 LEU A N 1
ATOM 691 C CA . LEU A 1 85 ? 3.703 35.906 3.582 1 98.44 85 LEU A CA 1
ATOM 692 C C . LEU A 1 85 ? 4.152 34.469 3.48 1 98.44 85 LEU A C 1
ATOM 694 O O . LEU A 1 85 ? 5.32 34.156 3.727 1 98.44 85 LEU A O 1
ATOM 698 N N . TRP A 1 86 ? 3.279 33.562 3.096 1 98.69 86 TRP A N 1
ATOM 699 C CA . TRP A 1 86 ? 3.59 32.156 2.918 1 98.69 86 TRP A CA 1
ATOM 700 C C . TRP A 1 86 ? 4.602 31.953 1.796 1 98.69 86 TRP A C 1
ATOM 702 O O . TRP A 1 86 ? 5.492 31.109 1.898 1 98.69 86 TRP A O 1
ATOM 712 N N . GLU A 1 87 ? 4.441 32.719 0.734 1 98.19 87 GLU A N 1
ATOM 713 C CA . GLU A 1 87 ? 5.387 32.625 -0.373 1 98.19 87 GLU A CA 1
ATOM 714 C C . GLU A 1 87 ? 6.809 32.938 0.09 1 98.19 87 GLU A C 1
ATOM 716 O O . GLU A 1 87 ? 7.758 32.25 -0.281 1 98.19 87 GLU A O 1
ATOM 721 N N . ARG A 1 88 ? 6.902 33.969 0.909 1 98 88 ARG A N 1
ATOM 722 C CA . ARG A 1 88 ? 8.195 34.312 1.485 1 98 88 ARG A CA 1
ATOM 723 C C . ARG A 1 88 ? 8.711 33.188 2.387 1 98 88 ARG A C 1
ATOM 725 O O . ARG A 1 88 ? 9.883 32.812 2.326 1 98 88 ARG A O 1
ATOM 732 N N . PHE A 1 89 ? 7.883 32.656 3.123 1 98.5 89 PHE A N 1
ATOM 733 C CA . PHE A 1 89 ? 8.195 31.578 4.043 1 98.5 89 PHE A CA 1
ATOM 734 C C . PHE A 1 89 ? 8.75 30.375 3.291 1 98.5 89 PHE A C 1
ATOM 736 O O . PHE A 1 89 ? 9.734 29.766 3.721 1 98.5 89 PHE A O 1
ATOM 743 N N . PHE A 1 90 ? 8.188 30.031 2.121 1 98.62 90 PHE A N 1
ATOM 744 C CA . PHE A 1 90 ? 8.508 28.828 1.378 1 98.62 90 PHE A CA 1
ATOM 745 C C . PHE A 1 90 ? 9.742 29.031 0.51 1 98.62 90 PHE A C 1
ATOM 747 O O . PHE A 1 90 ? 10.336 28.062 0.03 1 98.62 90 PHE A O 1
ATOM 754 N N . LYS A 1 91 ? 10.078 30.266 0.278 1 97.38 91 LYS A N 1
ATOM 755 C CA . LYS A 1 91 ? 11.109 30.594 -0.696 1 97.38 91 LYS A CA 1
ATOM 756 C C . LYS A 1 91 ? 12.43 29.891 -0.354 1 97.38 91 LYS A C 1
ATOM 758 O O . LYS A 1 91 ? 12.906 29.984 0.779 1 97.38 91 LYS A O 1
ATOM 763 N N . GLY A 1 92 ? 12.984 29.141 -1.331 1 96.88 92 GLY A N 1
ATOM 764 C CA . GLY A 1 92 ? 14.289 28.516 -1.171 1 96.88 92 GLY A CA 1
ATOM 765 C C . GLY A 1 92 ? 14.211 27.125 -0.565 1 96.88 92 GLY A C 1
ATOM 766 O O . GLY A 1 92 ? 15.234 26.484 -0.35 1 96.88 92 GLY A O 1
ATOM 767 N N . ASN A 1 93 ? 12.992 26.641 -0.319 1 97.81 93 ASN A N 1
ATOM 768 C CA . ASN A 1 93 ? 12.82 25.359 0.341 1 97.81 93 ASN A CA 1
ATOM 769 C C . ASN A 1 93 ? 11.938 24.422 -0.478 1 97.81 93 ASN A C 1
ATOM 771 O O . ASN A 1 93 ? 11.266 23.547 0.078 1 97.81 93 ASN A O 1
ATOM 775 N N . GLU A 1 94 ? 11.984 24.547 -1.757 1 95.38 94 GLU A N 1
ATOM 776 C CA . GLU A 1 94 ? 11.055 23.906 -2.684 1 95.38 94 GLU A CA 1
ATOM 777 C C . GLU A 1 94 ? 11.156 22.391 -2.605 1 95.38 94 GLU A C 1
ATOM 779 O O . GLU A 1 94 ? 10.18 21.688 -2.871 1 95.38 94 GLU A O 1
ATOM 784 N N . GLU A 1 95 ? 12.203 21.844 -2.164 1 94.94 95 GLU A N 1
ATOM 785 C CA . GLU A 1 95 ? 12.43 20.406 -2.139 1 94.94 95 GLU A CA 1
ATOM 786 C C . GLU A 1 95 ? 11.836 19.781 -0.88 1 94.94 95 GLU A C 1
ATOM 788 O O . GLU A 1 95 ? 11.766 18.547 -0.767 1 94.94 95 GLU A O 1
ATOM 793 N N . PHE A 1 96 ? 11.273 20.641 -0.007 1 97.88 96 PHE A N 1
ATOM 794 C CA . PHE A 1 96 ? 10.984 20.094 1.313 1 97.88 96 PHE A CA 1
ATOM 795 C C . PHE A 1 96 ? 9.508 20.281 1.666 1 97.88 96 PHE A C 1
ATOM 797 O O . PHE A 1 96 ? 9.102 20.031 2.801 1 97.88 96 PHE A O 1
ATOM 804 N N . TYR A 1 97 ? 8.773 20.734 0.649 1 98.12 97 TYR A N 1
ATOM 805 C CA . TYR A 1 97 ? 7.363 20.922 0.96 1 98.12 97 TYR A CA 1
ATOM 806 C C . TYR A 1 97 ? 6.496 20.703 -0.272 1 98.12 97 TYR A C 1
ATOM 808 O O . TYR A 1 97 ? 7 20.688 -1.398 1 98.12 97 TYR A O 1
ATOM 816 N N . THR A 1 98 ? 5.258 20.422 -0.01 1 97.56 98 THR A N 1
ATOM 817 C CA . THR A 1 98 ? 4.18 20.484 -0.991 1 97.56 98 THR A CA 1
ATOM 818 C C . THR A 1 98 ? 2.994 21.266 -0.438 1 97.56 98 THR A C 1
ATOM 820 O O . THR A 1 98 ? 2.908 21.516 0.769 1 97.56 98 THR A O 1
ATOM 823 N N . ILE A 1 99 ? 2.135 21.797 -1.334 1 98.12 99 ILE A N 1
ATOM 824 C CA . ILE A 1 99 ? 0.991 22.594 -0.919 1 98.12 99 ILE A CA 1
ATOM 825 C C . ILE A 1 99 ? -0.288 22.031 -1.53 1 98.12 99 ILE A C 1
ATOM 827 O O . ILE A 1 99 ? -0.307 21.641 -2.703 1 98.12 99 ILE A O 1
ATOM 831 N N . TYR A 1 100 ? -1.314 21.953 -0.775 1 97.69 100 TYR A N 1
ATOM 832 C CA . TYR A 1 100 ? -2.645 21.531 -1.207 1 97.69 100 TYR A CA 1
ATOM 833 C C . TYR A 1 100 ? -3.711 22.5 -0.686 1 97.69 100 TYR A C 1
ATOM 835 O O . TYR A 1 100 ? -3.699 22.859 0.49 1 97.69 100 TYR A O 1
ATOM 843 N N . VAL A 1 101 ? -4.68 22.859 -1.535 1 97.38 101 VAL A N 1
ATOM 844 C CA . VAL A 1 101 ? -5.676 23.844 -1.153 1 97.38 101 VAL A CA 1
ATOM 845 C C . VAL A 1 101 ? -7.078 23.312 -1.445 1 97.38 101 VAL A C 1
ATOM 847 O O . VAL A 1 101 ? -7.375 22.922 -2.576 1 97.38 101 VAL A O 1
ATOM 850 N N . HIS A 1 102 ? -7.852 23.188 -0.477 1 97.38 102 HIS A N 1
ATOM 851 C CA . HIS A 1 102 ? -9.273 22.875 -0.599 1 97.38 102 HIS A CA 1
ATOM 852 C C . HIS A 1 102 ? -10.133 24.125 -0.427 1 97.38 102 HIS A C 1
ATOM 854 O O . HIS A 1 102 ? -10.117 24.75 0.633 1 97.38 102 HIS A O 1
ATOM 860 N N . THR A 1 103 ? -10.906 24.469 -1.438 1 95.12 103 THR A N 1
ATOM 861 C CA . THR A 1 103 ? -11.766 25.656 -1.437 1 95.12 103 THR A CA 1
ATOM 862 C C . THR A 1 103 ? -13.227 25.266 -1.64 1 95.12 103 THR A C 1
ATOM 864 O O . THR A 1 103 ? -13.539 24.078 -1.799 1 95.12 103 THR A O 1
ATOM 867 N N . MET A 1 104 ? -14.016 26.297 -1.521 1 91.69 104 MET A N 1
ATOM 868 C CA . MET A 1 104 ? -15.359 26.078 -2.039 1 91.69 104 MET A CA 1
ATOM 869 C C . MET A 1 104 ? -15.328 25.734 -3.525 1 91.69 104 MET A C 1
ATOM 871 O O . MET A 1 104 ? -14.523 26.297 -4.273 1 91.69 104 MET A O 1
ATOM 875 N N . PRO A 1 105 ? -16.203 24.859 -3.92 1 88.62 105 PRO A N 1
ATOM 876 C CA . PRO A 1 105 ? -16.141 24.391 -5.309 1 88.62 105 PRO A CA 1
ATOM 877 C C . PRO A 1 105 ? -16.297 25.531 -6.316 1 88.62 105 PRO A C 1
ATOM 879 O O . PRO A 1 105 ? -15.766 25.438 -7.43 1 88.62 105 PRO A O 1
ATOM 882 N N . SER A 1 106 ? -16.906 26.562 -5.996 1 87.44 106 SER A N 1
ATOM 883 C CA . SER A 1 106 ? -17.188 27.656 -6.926 1 87.44 106 SER A CA 1
ATOM 884 C C . SER A 1 106 ? -15.992 28.609 -7.016 1 87.44 106 SER A C 1
ATOM 886 O O . SER A 1 106 ? -15.922 29.438 -7.926 1 87.44 106 SER A O 1
ATOM 888 N N . TYR A 1 107 ? -15.094 28.438 -6.148 1 90.12 107 TYR A N 1
ATOM 889 C CA . TYR A 1 107 ? -13.945 29.344 -6.125 1 90.12 107 TYR A CA 1
ATOM 890 C C . TYR A 1 107 ? -12.867 28.875 -7.098 1 90.12 107 TYR A C 1
ATOM 892 O O . TYR A 1 107 ? -12.547 27.688 -7.156 1 90.12 107 TYR A O 1
ATOM 900 N N . ARG A 1 108 ? -12.328 29.812 -7.84 1 86.88 108 ARG A N 1
ATOM 901 C CA . ARG A 1 108 ? -11.188 29.578 -8.727 1 86.88 108 ARG A CA 1
ATOM 902 C C . ARG A 1 108 ? -10.008 30.453 -8.352 1 86.88 108 ARG A C 1
ATOM 904 O O . ARG A 1 108 ? -10.055 31.672 -8.539 1 86.88 108 ARG A O 1
ATOM 911 N N . ALA A 1 109 ? -9.047 29.828 -7.898 1 85.06 109 ALA A N 1
ATOM 912 C CA . ALA A 1 109 ? -7.863 30.578 -7.48 1 85.06 109 ALA A CA 1
ATOM 913 C C . ALA A 1 109 ? -7.168 31.203 -8.68 1 85.06 109 ALA A C 1
ATOM 915 O O . ALA A 1 109 ? -7.078 30.594 -9.75 1 85.06 109 ALA A O 1
ATOM 916 N N . ASN A 1 110 ? -6.699 32.438 -8.547 1 87.75 110 ASN A N 1
ATOM 917 C CA . ASN A 1 110 ? -6.012 33.156 -9.609 1 87.75 110 ASN A CA 1
ATOM 918 C C . ASN A 1 110 ? -4.598 33.562 -9.195 1 87.75 110 ASN A C 1
ATOM 920 O O . ASN A 1 110 ? -4.289 34.75 -9.078 1 87.75 110 ASN A O 1
ATOM 924 N N . PHE A 1 111 ? -3.785 32.625 -9.039 1 91.75 111 PHE A N 1
ATOM 925 C CA . PHE A 1 111 ? -2.387 32.875 -8.711 1 91.75 111 PHE A CA 1
ATOM 926 C C . PHE A 1 111 ? -1.524 32.875 -9.961 1 91.75 111 PHE A C 1
ATOM 928 O O . PHE A 1 111 ? -1.819 32.156 -10.922 1 91.75 111 PHE A O 1
ATOM 935 N N . SER A 1 112 ? -0.491 33.688 -9.953 1 91.56 112 SER A N 1
ATOM 936 C CA . SER A 1 112 ? 0.471 33.688 -11.055 1 91.56 112 SER A CA 1
ATOM 937 C C . SER A 1 112 ? 1.273 32.406 -11.086 1 91.56 112 SER A C 1
ATOM 939 O O . SER A 1 112 ? 1.359 31.688 -10.078 1 91.56 112 SER A O 1
ATOM 941 N N . THR A 1 113 ? 1.89 32.094 -12.188 1 92 113 THR A N 1
ATOM 942 C CA . THR A 1 113 ? 2.662 30.875 -12.383 1 92 113 THR A CA 1
ATOM 943 C C . THR A 1 113 ? 3.896 30.875 -11.484 1 92 113 THR A C 1
ATOM 945 O O . THR A 1 113 ? 4.473 29.812 -11.219 1 92 113 THR A O 1
ATOM 948 N N . SER A 1 114 ? 4.27 32 -10.992 1 93.44 114 SER A N 1
ATOM 949 C CA . SER A 1 114 ? 5.449 32.094 -10.141 1 93.44 114 SER A CA 1
ATOM 950 C C . SER A 1 114 ? 5.094 31.844 -8.68 1 93.44 114 SER A C 1
ATOM 952 O O . SER A 1 114 ? 5.98 31.625 -7.844 1 93.44 114 SER A O 1
ATOM 954 N N . SER A 1 115 ? 3.84 31.859 -8.406 1 95.62 115 SER A N 1
ATOM 955 C CA . SER A 1 115 ? 3.4 31.656 -7.027 1 95.62 115 SER A CA 1
ATOM 956 C C . SER A 1 115 ? 3.484 30.188 -6.637 1 95.62 115 SER A C 1
ATOM 958 O O . SER A 1 115 ? 3.172 29.312 -7.445 1 95.62 115 SER A O 1
ATOM 960 N N . VAL A 1 116 ? 3.803 29.922 -5.418 1 96.44 116 VAL A N 1
ATOM 961 C CA . VAL A 1 116 ? 3.848 28.547 -4.902 1 96.44 116 VAL A CA 1
ATOM 962 C C . VAL A 1 116 ? 2.43 27.984 -4.805 1 96.44 116 VAL A C 1
ATOM 964 O O . VAL A 1 116 ? 2.244 26.781 -4.672 1 96.44 116 VAL A O 1
ATOM 967 N N . PHE A 1 117 ? 1.419 28.828 -4.93 1 96.44 117 PHE A N 1
ATOM 968 C CA . PHE A 1 117 ? 0.029 28.422 -4.797 1 96.44 117 PHE A CA 1
ATOM 969 C C . PHE A 1 117 ? -0.591 28.156 -6.168 1 96.44 117 PHE A C 1
ATOM 971 O O . PHE A 1 117 ? -1.768 27.797 -6.262 1 96.44 117 PHE A O 1
ATOM 978 N N . TYR A 1 118 ? 0.193 28.297 -7.223 1 94 118 TYR A N 1
ATOM 979 C CA . TYR A 1 118 ? -0.305 28.094 -8.578 1 94 118 TYR A CA 1
ATOM 980 C C . TYR A 1 118 ? -0.75 26.641 -8.773 1 94 118 TYR A C 1
ATOM 982 O O . TYR A 1 118 ? 0.026 25.719 -8.555 1 94 118 TYR A O 1
ATOM 990 N N . GLN A 1 119 ? -2.004 26.422 -9.102 1 91.94 119 GLN A N 1
ATOM 991 C CA . GLN A 1 119 ? -2.605 25.125 -9.445 1 91.94 119 GLN A CA 1
ATOM 992 C C . GLN A 1 119 ? -2.457 24.141 -8.297 1 91.94 119 GLN A C 1
ATOM 994 O O . GLN A 1 119 ? -2.082 22.984 -8.516 1 91.94 119 GLN A O 1
ATOM 999 N N . LYS A 1 120 ? -2.721 24.609 -7.082 1 95.06 120 LYS A N 1
ATOM 1000 C CA . LYS A 1 120 ? -2.588 23.734 -5.91 1 95.06 120 LYS A CA 1
ATOM 1001 C C . LYS A 1 120 ? -3.955 23.344 -5.359 1 95.06 120 LYS A C 1
ATOM 1003 O O . LYS A 1 120 ? -4.043 22.656 -4.34 1 95.06 120 LYS A O 1
ATOM 1008 N N . GLN A 1 121 ? -4.98 23.75 -6.082 1 94.56 121 GLN A N 1
ATOM 1009 C CA . GLN A 1 121 ? -6.332 23.391 -5.664 1 94.56 121 GLN A CA 1
ATOM 1010 C C . GLN A 1 121 ? -6.617 21.906 -5.93 1 94.56 121 GLN A C 1
ATOM 1012 O O . GLN A 1 121 ? -6.262 21.391 -6.988 1 94.56 121 GLN A O 1
ATOM 1017 N N . VAL A 1 122 ? -7.199 21.25 -4.996 1 95.12 122 VAL A N 1
ATOM 1018 C CA . VAL A 1 122 ? -7.676 19.891 -5.164 1 95.12 122 VAL A CA 1
ATOM 1019 C C . VAL A 1 122 ? -9.18 19.891 -5.41 1 95.12 122 VAL A C 1
ATOM 1021 O O . VAL A 1 122 ? -9.859 20.891 -5.133 1 95.12 122 VAL A O 1
ATOM 1024 N N . PRO A 1 123 ? -9.688 18.797 -5.965 1 91.31 123 PRO A N 1
ATOM 1025 C CA . PRO A 1 123 ? -11.141 18.75 -6.078 1 91.31 123 PRO A CA 1
ATOM 1026 C C . PRO A 1 123 ? -11.844 18.953 -4.734 1 91.31 123 PRO A C 1
ATOM 1028 O O . PRO A 1 123 ? -11.43 18.375 -3.725 1 91.31 123 PRO A O 1
ATOM 1031 N N . SER A 1 124 ? -12.828 19.812 -4.801 1 89 124 SER A N 1
ATOM 1032 C CA . SER A 1 124 ? -13.422 20.25 -3.543 1 89 124 SER A CA 1
ATOM 1033 C C . SER A 1 124 ? -14.922 19.984 -3.516 1 89 124 SER A C 1
ATOM 1035 O O . SER A 1 124 ? -15.523 19.672 -4.547 1 89 124 SER A O 1
ATOM 1037 N N . GLN A 1 125 ? -15.461 19.938 -2.354 1 89.62 125 GLN A N 1
ATOM 1038 C CA . GLN A 1 125 ? -16.891 19.875 -2.078 1 89.62 125 GLN A CA 1
ATOM 1039 C C . GLN A 1 125 ? -17.297 20.938 -1.052 1 89.62 125 GLN A C 1
ATOM 1041 O O . GLN A 1 125 ? -16.453 21.516 -0.385 1 89.62 125 GLN A O 1
ATOM 1046 N N . VAL A 1 126 ? -18.578 21.109 -0.99 1 88 126 VAL A N 1
ATOM 1047 C CA . VAL A 1 126 ? -19.109 22.094 -0.046 1 88 126 VAL A CA 1
ATOM 1048 C C . VAL A 1 126 ? -18.828 21.625 1.384 1 88 126 VAL A C 1
ATOM 1050 O O . VAL A 1 126 ? -19.016 20.453 1.712 1 88 126 VAL A O 1
ATOM 1053 N N . VAL A 1 127 ? -18.391 22.531 2.135 1 87.62 127 VAL A N 1
ATOM 1054 C CA . VAL A 1 127 ? -18.062 22.281 3.537 1 87.62 127 VAL A CA 1
ATOM 1055 C C . VAL A 1 127 ? -18.953 23.156 4.434 1 87.62 127 VAL A C 1
ATOM 1057 O O . VAL A 1 127 ? -19.109 24.344 4.184 1 87.62 127 VAL A O 1
ATOM 1060 N N . GLU A 1 128 ? -19.547 22.484 5.359 1 83.88 128 GLU A N 1
ATOM 1061 C CA . GLU A 1 128 ? -20.312 23.203 6.383 1 83.88 128 GLU A CA 1
ATOM 1062 C C . GLU A 1 128 ? -19.672 23.016 7.762 1 83.88 128 GLU A C 1
ATOM 1064 O O . GLU A 1 128 ? -19.375 21.891 8.172 1 83.88 128 GLU A O 1
ATOM 1069 N N . TRP A 1 129 ? -19.609 24.188 8.453 1 80.31 129 TRP A N 1
ATOM 1070 C CA . TRP A 1 129 ? -18.922 24.156 9.742 1 80.31 129 TRP A CA 1
ATOM 1071 C C . TRP A 1 129 ? -19.672 23.281 10.734 1 80.31 129 TRP A C 1
ATOM 1073 O O . TRP A 1 129 ? -20.891 23.344 10.836 1 80.31 129 TRP A O 1
ATOM 1083 N N . GLY A 1 130 ? -18.906 22.469 11.43 1 81.12 130 GLY A N 1
ATOM 1084 C CA . GLY A 1 130 ? -19.453 21.625 12.477 1 81.12 130 GLY A CA 1
ATOM 1085 C C . GLY A 1 130 ? -20.047 20.344 11.945 1 81.12 130 GLY A C 1
ATOM 1086 O O . GLY A 1 130 ? -20.438 19.453 12.719 1 81.12 130 GLY A O 1
ATOM 1087 N N . MET A 1 131 ? -20.078 20.266 10.633 1 88.88 131 MET A N 1
ATOM 1088 C CA . MET A 1 131 ? -20.641 19.062 10 1 88.88 131 MET A CA 1
ATOM 1089 C C . MET A 1 131 ? -19.531 18.125 9.555 1 88.88 131 MET A C 1
ATOM 1091 O O . MET A 1 131 ? -18.359 18.516 9.477 1 88.88 131 MET A O 1
ATOM 1095 N N . MET A 1 132 ? -19.953 16.938 9.297 1 95 132 MET A N 1
ATOM 1096 C CA . MET A 1 132 ? -18.984 15.922 8.898 1 95 132 MET A CA 1
ATOM 1097 C C . MET A 1 132 ? -18.281 16.328 7.605 1 95 132 MET A C 1
ATOM 1099 O O . MET A 1 132 ? -17.141 15.891 7.355 1 95 132 MET A O 1
ATOM 1103 N N . SER A 1 133 ? -18.906 17.188 6.871 1 94.62 133 SER A N 1
ATOM 1104 C CA . SER A 1 133 ? -18.328 17.656 5.617 1 94.62 133 SER A CA 1
ATOM 1105 C C . SER A 1 133 ? -16.969 18.328 5.852 1 94.62 133 SER A C 1
ATOM 1107 O O . SER A 1 133 ? -16.109 18.312 4.973 1 94.62 133 SER A O 1
ATOM 1109 N N . MET A 1 134 ? -16.781 18.938 7.027 1 94.69 134 MET A N 1
ATOM 1110 C CA . MET A 1 134 ? -15.5 19.516 7.391 1 94.69 134 MET A CA 1
ATOM 1111 C C . MET A 1 134 ? -14.422 18.438 7.477 1 94.69 134 MET A C 1
ATOM 1113 O O . MET A 1 134 ? -13.336 18.578 6.922 1 94.69 134 MET A O 1
ATOM 1117 N N . CYS A 1 135 ? -14.781 17.391 8.133 1 97 135 CYS A N 1
ATOM 1118 C CA . CYS A 1 135 ? -13.852 16.281 8.258 1 97 135 CYS A CA 1
ATOM 1119 C C . CYS A 1 135 ? -13.594 15.625 6.906 1 97 135 CYS A C 1
ATOM 1121 O O . CYS A 1 135 ? -12.469 15.188 6.629 1 97 135 CYS A O 1
ATOM 1123 N N . ASP A 1 136 ? -14.617 15.594 6.082 1 97.31 136 ASP A N 1
ATOM 1124 C CA . ASP A 1 136 ? -14.445 15.047 4.742 1 97.31 136 ASP A CA 1
ATOM 1125 C C . ASP A 1 136 ? -13.461 15.875 3.928 1 97.31 136 ASP A C 1
ATOM 1127 O O . ASP A 1 136 ? -12.641 15.328 3.184 1 97.31 136 ASP A O 1
ATOM 1131 N N . ALA A 1 137 ? -13.555 17.141 4.09 1 97.44 137 ALA A N 1
ATOM 1132 C CA . ALA A 1 137 ? -12.617 18.031 3.398 1 97.44 137 ALA A CA 1
ATOM 1133 C C . ALA A 1 137 ? -11.188 17.797 3.871 1 97.44 137 ALA A C 1
ATOM 1135 O O . ALA A 1 137 ? -10.258 17.781 3.062 1 97.44 137 ALA A O 1
ATOM 1136 N N . GLU A 1 138 ? -11.039 17.609 5.129 1 98.19 138 GLU A N 1
ATOM 1137 C CA . GLU A 1 138 ? -9.727 17.312 5.691 1 98.19 138 GLU A CA 1
ATOM 1138 C C . GLU A 1 138 ? -9.195 15.984 5.172 1 98.19 138 GLU A C 1
ATOM 1140 O O . GLU A 1 138 ? -8.016 15.875 4.82 1 98.19 138 GLU A O 1
ATOM 1145 N N . ARG A 1 139 ? -10.031 15.031 5.102 1 98.38 139 ARG A N 1
ATOM 1146 C CA . ARG A 1 139 ? -9.656 13.727 4.559 1 98.38 139 ARG A CA 1
ATOM 1147 C C . ARG A 1 139 ? -9.258 13.844 3.092 1 98.38 139 ARG A C 1
ATOM 1149 O O . ARG A 1 139 ? -8.312 13.18 2.646 1 98.38 139 ARG A O 1
ATOM 1156 N N . ARG A 1 140 ? -9.969 14.633 2.336 1 98 140 ARG A N 1
ATOM 1157 C CA . ARG A 1 140 ? -9.641 14.844 0.931 1 98 140 ARG A CA 1
ATOM 1158 C C . ARG A 1 140 ? -8.266 15.484 0.785 1 98 140 ARG A C 1
ATOM 1160 O O . ARG A 1 140 ? -7.477 15.086 -0.075 1 98 140 ARG A O 1
ATOM 1167 N N . LEU A 1 141 ? -8.031 16.438 1.626 1 98.56 141 LEU A N 1
ATOM 1168 C CA . LEU A 1 141 ? -6.715 17.062 1.616 1 98.56 141 LEU A CA 1
ATOM 1169 C C . LEU A 1 141 ? -5.617 16.062 1.924 1 98.56 141 LEU A C 1
ATOM 1171 O O . LEU A 1 141 ? -4.633 15.961 1.188 1 98.56 141 LEU A O 1
ATOM 1175 N N . LEU A 1 142 ? -5.832 15.312 2.965 1 98.81 142 LEU A N 1
ATOM 1176 C CA . LEU A 1 142 ? -4.875 14.281 3.348 1 98.81 142 LEU A CA 1
ATOM 1177 C C . LEU A 1 142 ? -4.668 13.281 2.217 1 98.81 142 LEU A C 1
ATOM 1179 O O . LEU A 1 142 ? -3.533 12.945 1.876 1 98.81 142 LEU A O 1
ATOM 1183 N N . ALA A 1 143 ? -5.738 12.859 1.652 1 98.31 143 ALA A N 1
ATOM 1184 C CA . ALA A 1 143 ? -5.676 11.836 0.612 1 98.31 143 ALA A CA 1
ATOM 1185 C C . ALA A 1 143 ? -4.91 12.344 -0.608 1 98.31 143 ALA A C 1
ATOM 1187 O O . ALA A 1 143 ? -4.059 11.633 -1.151 1 98.31 143 ALA A O 1
ATOM 1188 N N . ASN A 1 144 ? -5.23 13.531 -1.021 1 97.5 144 ASN A N 1
ATOM 1189 C CA . ASN A 1 144 ? -4.5 14.094 -2.148 1 97.5 144 ASN A CA 1
ATOM 1190 C C . ASN A 1 144 ? -3.014 14.242 -1.835 1 97.5 144 ASN A C 1
ATOM 1192 O O . ASN A 1 144 ? -2.164 13.945 -2.678 1 97.5 144 ASN A O 1
ATOM 1196 N N . ALA A 1 145 ? -2.723 14.664 -0.662 1 98.12 145 ALA A N 1
ATOM 1197 C CA . ALA A 1 145 ? -1.328 14.844 -0.271 1 98.12 145 ALA A CA 1
ATOM 1198 C C . ALA A 1 145 ? -0.606 13.5 -0.17 1 98.12 145 ALA A C 1
ATOM 1200 O O . ALA A 1 145 ? 0.59 13.414 -0.456 1 98.12 145 ALA A O 1
ATOM 1201 N N . LEU A 1 146 ? -1.311 12.477 0.194 1 97.25 146 LEU A N 1
ATOM 1202 C CA . LEU A 1 146 ? -0.741 11.148 0.373 1 97.25 146 LEU A CA 1
ATOM 1203 C C . LEU A 1 146 ? -0.346 10.539 -0.97 1 97.25 146 LEU A C 1
ATOM 1205 O O . LEU A 1 146 ? 0.434 9.586 -1.02 1 97.25 146 LEU A O 1
ATOM 1209 N N . LEU A 1 147 ? -0.884 11.086 -2.049 1 93.69 147 LEU A N 1
ATOM 1210 C CA . LEU A 1 147 ? -0.558 10.547 -3.367 1 93.69 147 LEU A CA 1
ATOM 1211 C C . LEU A 1 147 ? 0.896 10.836 -3.725 1 93.69 147 LEU A C 1
ATOM 1213 O O . LEU A 1 147 ? 1.449 10.227 -4.641 1 93.69 147 LEU A O 1
ATOM 1217 N N . ASP A 1 148 ? 1.463 11.797 -3.066 1 94.12 148 ASP A N 1
ATOM 1218 C CA . ASP A 1 148 ? 2.895 12.047 -3.193 1 94.12 148 ASP A CA 1
ATOM 1219 C C . ASP A 1 148 ? 3.684 11.281 -2.135 1 94.12 148 ASP A C 1
ATOM 1221 O O . ASP A 1 148 ? 3.59 11.578 -0.944 1 94.12 148 ASP A O 1
ATOM 1225 N N . ILE A 1 149 ? 4.457 10.383 -2.529 1 91.69 149 ILE A N 1
ATOM 1226 C CA . ILE A 1 149 ? 5.148 9.461 -1.636 1 91.69 149 ILE A CA 1
ATOM 1227 C C . ILE A 1 149 ? 6.203 10.219 -0.83 1 91.69 149 ILE A C 1
ATOM 1229 O O . ILE A 1 149 ? 6.695 9.719 0.184 1 91.69 149 ILE A O 1
ATOM 1233 N N . SER A 1 150 ? 6.574 11.391 -1.259 1 94.06 150 SER A N 1
ATOM 1234 C CA . SER A 1 150 ? 7.59 12.164 -0.552 1 94.06 150 SER A CA 1
ATOM 1235 C C . SER A 1 150 ? 7.012 12.836 0.686 1 94.06 150 SER A C 1
ATOM 1237 O O . SER A 1 150 ? 7.754 13.281 1.563 1 94.06 150 SER A O 1
ATOM 1239 N N . ASN A 1 151 ? 5.691 12.984 0.715 1 97.44 151 ASN A N 1
ATOM 1240 C CA . ASN A 1 151 ? 5.078 13.625 1.874 1 97.44 151 ASN A CA 1
ATOM 1241 C C . ASN A 1 151 ? 5.094 12.703 3.094 1 97.44 151 ASN A C 1
ATOM 1243 O O . ASN A 1 151 ? 4.543 11.602 3.053 1 97.44 151 ASN A O 1
ATOM 1247 N N . GLU A 1 152 ? 5.695 13.219 4.152 1 98.12 152 GLU A N 1
ATOM 1248 C CA . GLU A 1 152 ? 5.805 12.43 5.379 1 98.12 152 GLU A CA 1
ATOM 1249 C C . GLU A 1 152 ? 4.992 13.055 6.512 1 98.12 152 GLU A C 1
ATOM 1251 O O . GLU A 1 152 ? 4.566 12.359 7.434 1 98.12 152 GLU A O 1
ATOM 1256 N N . TRP A 1 153 ? 4.848 14.344 6.426 1 98.88 153 TRP A N 1
ATOM 1257 C CA . TRP A 1 153 ? 4.109 15.078 7.449 1 98.88 153 TRP A CA 1
ATOM 1258 C C . TRP A 1 153 ? 3.053 15.984 6.816 1 98.88 153 TRP A C 1
ATOM 1260 O O . TRP A 1 153 ? 3.254 16.5 5.719 1 98.88 153 TRP A O 1
ATOM 1270 N N . PHE A 1 154 ? 1.974 16.109 7.496 1 98.94 154 PHE A N 1
ATOM 1271 C CA . PHE A 1 154 ? 0.801 16.812 6.977 1 98.94 154 PHE A CA 1
ATOM 1272 C C . PHE A 1 154 ? 0.3 17.844 7.973 1 98.94 154 PHE A C 1
ATOM 1274 O O . PHE A 1 154 ? -0.039 17.516 9.109 1 98.94 154 PHE A O 1
ATOM 1281 N N . VAL A 1 155 ? 0.249 19.078 7.574 1 98.94 155 VAL A N 1
ATOM 1282 C CA . VAL A 1 155 ? -0.153 20.188 8.445 1 98.94 155 VAL A CA 1
ATOM 1283 C C . VAL A 1 155 ? -1.441 20.812 7.922 1 98.94 155 VAL A C 1
ATOM 1285 O O . VAL A 1 155 ? -1.514 21.219 6.762 1 98.94 155 VAL A O 1
ATOM 1288 N N . LEU A 1 156 ? -2.424 20.844 8.734 1 98.88 156 LEU A N 1
ATOM 1289 C CA . LEU A 1 156 ? -3.682 21.484 8.367 1 98.88 156 LEU A CA 1
ATOM 1290 C C . LEU A 1 156 ? -3.672 22.969 8.758 1 98.88 156 LEU A C 1
ATOM 1292 O O . LEU A 1 156 ? -3.393 23.312 9.906 1 98.88 156 LEU A O 1
ATOM 1296 N N . LEU A 1 157 ? -4.008 23.844 7.773 1 98.62 157 LEU A N 1
ATOM 1297 C CA . LEU A 1 157 ? -4.004 25.297 7.938 1 98.62 157 LEU A CA 1
ATOM 1298 C C . LEU A 1 157 ? -5.266 25.906 7.344 1 98.62 157 LEU A C 1
ATOM 1300 O O . LEU A 1 157 ? -5.957 25.281 6.543 1 98.62 157 LEU A O 1
ATOM 1304 N N . SER A 1 158 ? -5.582 27.062 7.809 1 97.25 158 SER A N 1
ATOM 1305 C CA . SER A 1 158 ? -6.625 27.891 7.191 1 97.25 158 SER A CA 1
ATOM 1306 C C . SER A 1 158 ? -6.035 29.094 6.477 1 97.25 158 SER A C 1
ATOM 1308 O O . SER A 1 158 ? -4.82 29.312 6.52 1 97.25 158 SER A O 1
ATOM 1310 N N . GLU A 1 159 ? -6.91 29.875 5.836 1 97.06 159 GLU A N 1
ATOM 1311 C CA . GLU A 1 159 ? -6.492 31.094 5.145 1 97.06 159 GLU A CA 1
ATOM 1312 C C . GLU A 1 159 ? -6.02 32.156 6.129 1 97.06 159 GLU A C 1
ATOM 1314 O O . GLU A 1 159 ? -5.371 33.125 5.738 1 97.06 159 GLU A O 1
ATOM 1319 N N . ALA A 1 160 ? -6.316 31.922 7.441 1 97.94 160 ALA A N 1
ATOM 1320 C CA . ALA A 1 160 ? -6.012 32.938 8.445 1 97.94 160 ALA A CA 1
ATOM 1321 C C . ALA A 1 160 ? -4.812 32.531 9.289 1 97.94 160 ALA A C 1
ATOM 1323 O O . ALA A 1 160 ? -4.555 33.125 10.344 1 97.94 160 ALA A O 1
ATOM 1324 N N . CYS A 1 161 ? -4.094 31.5 8.844 1 98.44 161 CYS A N 1
ATOM 1325 C CA . CYS A 1 161 ? -2.914 31.016 9.555 1 98.44 161 CYS A CA 1
ATOM 1326 C C . CYS A 1 161 ? -1.65 31.703 9.031 1 98.44 161 CYS A C 1
ATOM 1328 O O . CYS A 1 161 ? -1.58 32.062 7.863 1 98.44 161 CYS A O 1
ATOM 1330 N N . ILE A 1 162 ? -0.677 31.812 9.922 1 98.69 162 ILE A N 1
ATOM 1331 C CA . ILE A 1 162 ? 0.653 32.281 9.539 1 98.69 162 ILE A CA 1
ATOM 1332 C C . ILE A 1 162 ? 1.712 31.391 10.203 1 98.69 162 ILE A C 1
ATOM 1334 O O . ILE A 1 162 ? 1.46 30.781 11.242 1 98.69 162 ILE A O 1
ATOM 1338 N N . PRO A 1 163 ? 2.869 31.266 9.594 1 98.62 163 PRO A N 1
ATOM 1339 C CA . PRO A 1 163 ? 3.99 30.594 10.258 1 98.62 163 PRO A CA 1
ATOM 1340 C C . PRO A 1 163 ? 4.715 31.5 11.25 1 98.62 163 PRO A C 1
ATOM 1342 O O . PRO A 1 163 ? 4.914 32.688 10.977 1 98.62 163 PRO A O 1
ATOM 1345 N N . LEU A 1 164 ? 5.188 30.891 12.359 1 97.75 164 LEU A N 1
ATOM 1346 C CA . LEU A 1 164 ? 5.754 31.688 13.438 1 97.75 164 LEU A CA 1
ATOM 1347 C C . LEU A 1 164 ? 7.273 31.562 13.461 1 97.75 164 LEU A C 1
ATOM 1349 O O . LEU A 1 164 ? 7.934 32.188 14.305 1 97.75 164 LEU A O 1
ATOM 1353 N N . GLN A 1 165 ? 7.816 30.766 12.609 1 96.31 165 GLN A N 1
ATOM 1354 C CA . GLN A 1 165 ? 9.25 30.484 12.523 1 96.31 165 GLN A CA 1
ATOM 1355 C C . GLN A 1 165 ? 9.695 30.328 11.07 1 96.31 165 GLN A C 1
ATOM 1357 O O . GLN A 1 165 ? 8.867 30.156 10.18 1 96.31 165 GLN A O 1
ATOM 1362 N N . ARG A 1 166 ? 10.969 30.484 10.867 1 97 166 ARG A N 1
ATOM 1363 C CA . ARG A 1 166 ? 11.477 30.219 9.523 1 97 166 ARG A CA 1
ATOM 1364 C C . ARG A 1 166 ? 11.266 28.75 9.141 1 97 166 ARG A C 1
ATOM 1366 O O . ARG A 1 166 ? 11.172 27.875 10.008 1 97 166 ARG A O 1
ATOM 1373 N N . PHE A 1 167 ? 11.305 28.469 7.887 1 98.56 167 PHE A N 1
ATOM 1374 C CA . PHE A 1 167 ? 10.945 27.172 7.344 1 98.56 167 PHE A CA 1
ATOM 1375 C C . PHE A 1 167 ? 11.844 26.078 7.926 1 98.56 167 PHE A C 1
ATOM 1377 O O . PHE A 1 167 ? 11.352 25.016 8.328 1 98.56 167 PHE A O 1
ATOM 1384 N N . SER A 1 168 ? 13.109 26.297 7.992 1 98.06 168 SER A N 1
ATOM 1385 C CA . SER A 1 168 ? 14.055 25.281 8.445 1 98.06 168 SER A CA 1
ATOM 1386 C C . SER A 1 168 ? 13.75 24.844 9.875 1 98.06 168 SER A C 1
ATOM 1388 O O . SER A 1 168 ? 13.859 23.672 10.211 1 98.06 168 SER A O 1
ATOM 1390 N N . ILE A 1 169 ? 13.344 25.766 10.672 1 97.44 169 ILE A N 1
ATOM 1391 C CA . ILE A 1 169 ? 13.023 25.453 12.062 1 97.44 169 ILE A CA 1
ATOM 1392 C C . ILE A 1 169 ? 11.773 24.578 12.125 1 97.44 169 ILE A C 1
ATOM 1394 O O . ILE A 1 169 ? 11.75 23.562 12.828 1 97.44 169 ILE A O 1
ATOM 1398 N N . ILE A 1 170 ? 10.805 24.969 11.375 1 98.62 170 ILE A N 1
ATOM 1399 C CA . ILE A 1 170 ? 9.562 24.219 11.359 1 98.62 170 ILE A CA 1
ATOM 1400 C C . ILE A 1 170 ? 9.812 22.812 10.805 1 98.62 170 ILE A C 1
ATOM 1402 O O . ILE A 1 170 ? 9.359 21.828 11.383 1 98.62 170 ILE A O 1
ATOM 1406 N N . TYR A 1 171 ? 10.57 22.75 9.773 1 98.75 171 TYR A N 1
ATOM 1407 C CA . TYR A 1 171 ? 10.875 21.469 9.156 1 98.75 171 TYR A CA 1
ATOM 1408 C C . TYR A 1 171 ? 11.578 20.547 10.141 1 98.75 171 TYR A C 1
ATOM 1410 O O . TYR A 1 171 ? 11.195 19.391 10.297 1 98.75 171 TYR A O 1
ATOM 1418 N N . HIS A 1 172 ? 12.547 21.031 10.82 1 98.19 172 HIS A N 1
ATOM 1419 C CA . HIS A 1 172 ? 13.328 20.203 11.734 1 98.19 172 HIS A CA 1
ATOM 1420 C C . HIS A 1 172 ? 12.5 19.812 12.953 1 98.19 172 HIS A C 1
ATOM 1422 O O . HIS A 1 172 ? 12.602 18.688 13.438 1 98.19 172 HIS A O 1
ATOM 1428 N N . TYR A 1 173 ? 11.727 20.781 13.43 1 98.31 173 TYR A N 1
ATOM 1429 C CA . TYR A 1 173 ? 10.875 20.5 14.578 1 98.31 173 TYR A CA 1
ATOM 1430 C C . TYR A 1 173 ? 9.938 19.344 14.297 1 98.31 173 TYR A C 1
ATOM 1432 O O . TYR A 1 173 ? 9.805 18.422 15.117 1 98.31 173 TYR A O 1
ATOM 1440 N N . ILE A 1 174 ? 9.375 19.344 13.148 1 98.69 174 ILE A N 1
ATOM 1441 C CA . ILE A 1 174 ? 8.367 18.344 12.789 1 98.69 174 ILE A CA 1
ATOM 1442 C C . ILE A 1 174 ? 9.055 17.047 12.383 1 98.69 174 ILE A C 1
ATOM 1444 O O . ILE A 1 174 ? 8.672 15.961 12.836 1 98.69 174 ILE A O 1
ATOM 1448 N N . SER A 1 175 ? 10.094 17.109 11.625 1 98.25 175 SER A N 1
ATOM 1449 C CA . SER A 1 175 ? 10.727 15.922 11.062 1 98.25 175 SER A CA 1
ATOM 1450 C C . SER A 1 175 ? 11.477 15.133 12.125 1 98.25 175 SER A C 1
ATOM 1452 O O . SER A 1 175 ? 11.703 13.93 11.977 1 98.25 175 SER A O 1
ATOM 1454 N N . ARG A 1 176 ? 11.781 15.773 13.203 1 97.88 176 ARG A N 1
ATOM 1455 C CA . ARG A 1 176 ? 12.562 15.102 14.234 1 97.88 176 ARG A CA 1
ATOM 1456 C C . ARG A 1 176 ? 11.68 14.664 15.391 1 97.88 176 ARG A C 1
ATOM 1458 O O . ARG A 1 176 ? 12.156 14.039 16.344 1 97.88 176 ARG A O 1
ATOM 1465 N N . SER A 1 177 ? 10.438 14.969 15.281 1 98.25 177 SER A N 1
ATOM 1466 C CA . SER A 1 177 ? 9.531 14.594 16.359 1 98.25 177 SER A CA 1
ATOM 1467 C C . SER A 1 177 ? 9.156 13.117 16.281 1 98.25 177 SER A C 1
ATOM 1469 O O . SER A 1 177 ? 8.914 12.594 15.18 1 98.25 177 SER A O 1
ATOM 1471 N N . ARG A 1 178 ? 8.984 12.516 17.422 1 96.75 178 ARG A N 1
ATOM 1472 C CA . ARG A 1 178 ? 8.492 11.148 17.5 1 96.75 178 ARG A CA 1
ATOM 1473 C C . ARG A 1 178 ? 6.969 11.102 17.469 1 96.75 178 ARG A C 1
ATOM 1475 O O . ARG A 1 178 ? 6.375 10.039 17.281 1 96.75 178 ARG A O 1
ATOM 1482 N N . PHE A 1 179 ? 6.414 12.297 17.609 1 98.25 179 PHE A N 1
ATOM 1483 C CA . PHE A 1 179 ? 4.969 12.359 17.781 1 98.25 179 PHE A CA 1
ATOM 1484 C C . PHE A 1 179 ? 4.332 13.281 16.75 1 98.25 179 PHE A C 1
ATOM 1486 O O . PHE A 1 179 ? 4.992 14.172 16.219 1 98.25 179 PHE A O 1
ATOM 1493 N N . SER A 1 180 ? 3.092 12.961 16.469 1 98.62 180 SER A N 1
ATOM 1494 C CA . SER A 1 180 ? 2.244 13.898 15.734 1 98.62 180 SER A CA 1
ATOM 1495 C C . SER A 1 180 ? 1.562 14.875 16.688 1 98.62 180 SER A C 1
ATOM 1497 O O . SER A 1 180 ? 1.427 14.602 17.875 1 98.62 180 SER A O 1
ATOM 1499 N N . PHE A 1 181 ? 1.165 15.984 16.125 1 98.75 181 PHE A N 1
ATOM 1500 C CA . PHE A 1 181 ? 0.674 17.078 16.969 1 98.75 181 PHE A CA 1
ATOM 1501 C C . PHE 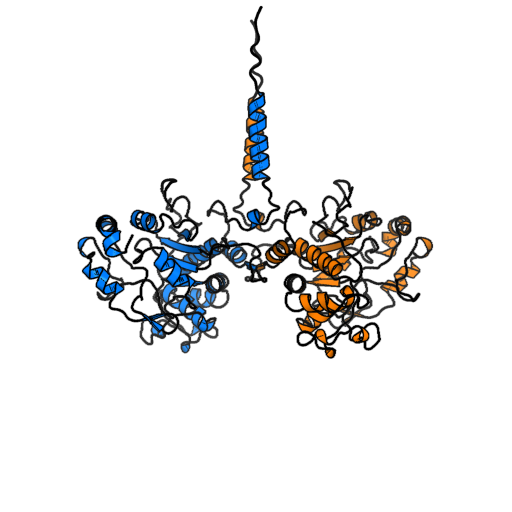A 1 181 ? -0.81 17.312 16.719 1 98.75 181 PHE A C 1
ATOM 1503 O O . PHE A 1 181 ? -1.177 18.078 15.82 1 98.75 181 PHE A O 1
ATOM 1510 N N . MET A 1 182 ? -1.562 16.703 17.516 1 97.5 182 MET A N 1
ATOM 1511 C CA . MET A 1 182 ? -3.018 16.828 17.547 1 97.5 182 MET A CA 1
ATOM 1512 C C . MET A 1 182 ? -3.512 16.953 18.984 1 97.5 182 MET A C 1
ATOM 1514 O O . MET A 1 182 ? -3.197 16.125 19.844 1 97.5 182 MET A O 1
ATOM 1518 N N . GLY A 1 183 ? -4.246 18.047 19.219 1 96.75 183 GLY A N 1
ATOM 1519 C CA . GLY A 1 183 ? -4.863 18.141 20.531 1 96.75 183 GLY A CA 1
ATOM 1520 C C . GLY A 1 183 ? -5.871 17.031 20.781 1 96.75 183 GLY A C 1
ATOM 1521 O O . GLY A 1 183 ? -6.734 16.766 19.953 1 96.75 183 GLY A O 1
ATOM 1522 N N . ALA A 1 184 ? -5.762 16.359 21.891 1 97.31 184 ALA A N 1
ATOM 1523 C CA . ALA A 1 184 ? -6.684 15.297 22.297 1 97.31 184 ALA A CA 1
ATOM 1524 C C . ALA A 1 184 ? -6.793 15.227 23.812 1 97.31 184 ALA A C 1
ATOM 1526 O O . ALA A 1 184 ? -5.969 14.586 24.469 1 97.31 184 ALA A O 1
ATOM 1527 N N . PHE A 1 185 ? -7.879 15.758 24.312 1 97.06 185 PHE A N 1
ATOM 1528 C CA . PHE A 1 185 ? -7.996 15.875 25.766 1 97.06 185 PHE A CA 1
ATOM 1529 C C . PHE A 1 185 ? -9.336 15.328 26.25 1 97.06 185 PHE A C 1
ATOM 1531 O O . PHE A 1 185 ? -10.328 15.391 25.516 1 97.06 185 PHE A O 1
ATOM 1538 N N . ASP A 1 186 ? -9.242 14.789 27.422 1 97.69 186 ASP A N 1
ATOM 1539 C CA . ASP A 1 186 ? -10.484 14.445 28.125 1 97.69 186 ASP A CA 1
ATOM 1540 C C . ASP A 1 186 ? -11.055 15.664 28.844 1 97.69 186 ASP A C 1
ATOM 1542 O O . ASP A 1 186 ? -10.617 16 29.938 1 97.69 186 ASP A O 1
ATOM 1546 N N . GLU A 1 187 ? -12.016 16.297 28.266 1 95.69 187 GLU A N 1
ATOM 1547 C CA . GLU A 1 187 ? -12.648 17.484 28.828 1 95.69 187 GLU A CA 1
ATOM 1548 C C . GLU A 1 187 ? -14.016 17.156 29.438 1 95.69 187 GLU A C 1
ATOM 1550 O O . GLU A 1 187 ? -14.977 16.906 28.703 1 95.69 187 GLU A O 1
ATOM 1555 N N . PRO A 1 188 ? -14.141 17.156 30.688 1 95.75 188 PRO A N 1
ATOM 1556 C CA . PRO A 1 188 ? -15.367 16.703 31.344 1 95.75 188 PRO A CA 1
ATOM 1557 C C . PRO A 1 188 ? -16.531 17.672 31.172 1 95.75 188 PRO A C 1
ATOM 1559 O O . PRO A 1 188 ? -17.688 17.312 31.375 1 95.75 188 PRO A O 1
ATOM 1562 N N . GLY A 1 189 ? -16.375 18.828 30.766 1 94.12 189 GLY A N 1
ATOM 1563 C CA . GLY A 1 189 ? -17.375 19.891 30.703 1 94.12 189 GLY A CA 1
ATOM 1564 C C . GLY A 1 189 ? -18.328 19.734 29.547 1 94.12 189 GLY A C 1
ATOM 1565 O O . GLY A 1 189 ? -18.344 18.688 28.875 1 94.12 189 GLY A O 1
ATOM 1566 N N . PRO A 1 190 ? -19.188 20.734 29.391 1 93.62 190 PRO A N 1
ATOM 1567 C CA . PRO A 1 190 ? -20.25 20.672 28.375 1 93.62 190 PRO A CA 1
ATOM 1568 C C . PRO A 1 190 ? -19.719 20.625 26.953 1 93.62 190 PRO A C 1
ATOM 1570 O O . PRO A 1 190 ? -20.406 20.172 26.047 1 93.62 190 PRO A O 1
ATOM 1573 N N . TYR A 1 191 ? -18.516 21.094 26.812 1 91.94 191 TYR A N 1
ATOM 1574 C CA . TYR A 1 191 ? -17.984 21.172 25.453 1 91.94 191 TYR A CA 1
ATOM 1575 C C . TYR A 1 191 ? -17.125 19.953 25.125 1 91.94 191 TYR A C 1
ATOM 1577 O O . TYR A 1 191 ? -16.672 19.781 24 1 91.94 191 TYR A O 1
ATOM 1585 N N . GLY A 1 192 ? -16.875 19.141 26.109 1 95.38 192 GLY A N 1
ATOM 1586 C CA . GLY A 1 192 ? -16.172 17.875 25.938 1 95.38 192 GLY A CA 1
ATOM 1587 C C . GLY A 1 192 ? -17.078 16.672 26.062 1 95.38 192 GLY A C 1
ATOM 1588 O O . GLY A 1 192 ? -17.844 16.375 25.141 1 95.38 192 GLY A O 1
ATOM 1589 N N . ARG A 1 193 ? -17.094 16.078 27.234 1 97.19 193 ARG A N 1
ATOM 1590 C CA . ARG A 1 193 ? -17.922 14.906 27.484 1 97.19 193 ARG A CA 1
ATOM 1591 C C . ARG A 1 193 ? -19.406 15.234 27.312 1 97.19 193 ARG A C 1
ATOM 1593 O O . ARG A 1 193 ? -20.203 14.352 27 1 97.19 193 ARG A O 1
ATOM 1600 N N . GLY A 1 194 ? -19.766 16.484 27.547 1 96.88 194 GLY A N 1
ATOM 1601 C CA . GLY A 1 194 ? -21.141 16.891 27.391 1 96.88 194 GLY A CA 1
ATOM 1602 C C . GLY A 1 194 ? -21.656 16.734 25.969 1 96.88 194 GLY A C 1
ATOM 1603 O O . GLY A 1 194 ? -22.875 16.703 25.75 1 96.88 194 GLY A O 1
ATOM 1604 N N . ARG A 1 195 ? -20.812 16.609 25.031 1 97 195 ARG A N 1
ATOM 1605 C CA . ARG A 1 195 ? -21.188 16.469 23.625 1 97 195 ARG A CA 1
ATOM 1606 C C . ARG A 1 195 ? -21.203 15.008 23.203 1 97 195 ARG A C 1
ATOM 1608 O O . ARG A 1 195 ? -21.516 14.695 22.047 1 97 195 ARG A O 1
ATOM 1615 N N . TYR A 1 196 ? -20.969 14.102 24.125 1 97.75 196 TYR A N 1
ATOM 1616 C CA . TYR A 1 196 ? -20.938 12.672 23.844 1 97.75 196 TYR A CA 1
ATOM 1617 C C . TYR A 1 196 ? -22.359 12.102 23.734 1 97.75 196 TYR A C 1
ATOM 1619 O O . TYR A 1 196 ? -23.234 12.477 24.516 1 97.75 196 TYR A O 1
ATOM 1627 N N . ASP A 1 197 ? -22.594 11.289 22.797 1 97.56 197 ASP A N 1
ATOM 1628 C CA . ASP A 1 197 ? -23.844 10.547 22.609 1 97.56 197 ASP A CA 1
ATOM 1629 C C . ASP A 1 197 ? -23.641 9.055 22.875 1 97.56 197 ASP A C 1
ATOM 1631 O O . ASP A 1 197 ? -22.766 8.422 22.281 1 97.56 197 ASP A O 1
ATOM 1635 N N . ASP A 1 198 ? -24.469 8.453 23.641 1 96.88 198 ASP A N 1
ATOM 1636 C CA . ASP A 1 198 ? -24.344 7.055 24.031 1 96.88 198 ASP A CA 1
ATOM 1637 C C . ASP A 1 198 ? -24.438 6.137 22.812 1 96.88 198 ASP A C 1
ATOM 1639 O O . ASP A 1 198 ? -23.984 4.992 22.859 1 96.88 198 ASP A O 1
ATOM 1643 N N . LYS A 1 199 ? -24.969 6.566 21.781 1 97.5 199 LYS A N 1
ATOM 1644 C CA . LYS A 1 199 ? -25.109 5.777 20.562 1 97.5 199 LYS A CA 1
ATOM 1645 C C . LYS A 1 199 ? -23.75 5.566 19.875 1 97.5 199 LYS A C 1
ATOM 1647 O O . LYS A 1 199 ? -23.656 4.797 18.922 1 97.5 199 LYS A O 1
ATOM 1652 N N . MET A 1 200 ? -22.734 6.219 20.406 1 97.81 200 MET A N 1
ATOM 1653 C CA . MET A 1 200 ? -21.359 6 19.938 1 97.81 200 MET A CA 1
ATOM 1654 C C . MET A 1 200 ? -20.875 4.602 20.297 1 97.81 200 MET A C 1
ATOM 1656 O O . MET A 1 200 ? -19.938 4.094 19.703 1 97.81 200 MET A O 1
ATOM 1660 N N . LEU A 1 201 ? -21.547 4.031 21.328 1 97.44 201 LEU A N 1
ATOM 1661 C CA . LEU A 1 201 ? -21.203 2.67 21.734 1 97.44 201 LEU A CA 1
ATOM 1662 C C . LEU A 1 201 ? -21.594 1.666 20.656 1 97.44 201 LEU A C 1
ATOM 1664 O O . LEU A 1 201 ? -22.562 1.888 19.922 1 97.44 201 LEU A O 1
ATOM 1668 N N . PRO A 1 202 ? -20.781 0.569 20.5 1 97.69 202 PRO A N 1
ATOM 1669 C CA . PRO A 1 202 ? -19.656 0.124 21.328 1 97.69 202 PRO A CA 1
ATOM 1670 C C . PRO A 1 202 ? -18.312 0.637 20.797 1 97.69 202 PRO A C 1
ATOM 1672 O O . PRO A 1 202 ? -17.266 0.379 21.406 1 97.69 202 PRO A O 1
ATOM 1675 N N . GLU A 1 203 ? -18.25 1.418 19.734 1 97.94 203 GLU A N 1
ATOM 1676 C CA . GLU A 1 203 ? -17 1.793 19.094 1 97.94 203 GLU A CA 1
ATOM 1677 C C . GLU A 1 203 ? -16.219 2.801 19.938 1 97.94 203 GLU A C 1
ATOM 1679 O O . GLU A 1 203 ? -14.992 2.783 19.953 1 97.94 203 GLU A O 1
ATOM 1684 N N . VAL A 1 204 ? -16.984 3.676 20.562 1 98.44 204 VAL A N 1
ATOM 1685 C CA . VAL A 1 204 ? -16.344 4.727 21.344 1 98.44 204 VAL A CA 1
ATOM 1686 C C . VAL A 1 204 ? -17 4.816 22.719 1 98.44 204 VAL A C 1
ATOM 1688 O O . VAL A 1 204 ? -18.156 5.223 22.828 1 98.44 204 VAL A O 1
ATOM 1691 N N . ASN A 1 205 ? -16.25 4.543 23.672 1 98.06 205 ASN A N 1
ATOM 1692 C CA . ASN A 1 205 ? -16.688 4.758 25.047 1 98.06 205 ASN A CA 1
ATOM 1693 C C . ASN A 1 205 ? -16.469 6.203 25.484 1 98.06 205 ASN A C 1
ATOM 1695 O O . ASN A 1 205 ? -15.57 6.875 24.984 1 98.06 205 ASN A O 1
ATOM 1699 N N . ILE A 1 206 ? -17.234 6.637 26.453 1 97.81 206 ILE A N 1
ATOM 1700 C CA . ILE A 1 206 ? -17.156 8.023 26.891 1 97.81 206 ILE A CA 1
ATOM 1701 C C . ILE A 1 206 ? -15.766 8.305 27.453 1 97.81 206 ILE A C 1
ATOM 1703 O O . ILE A 1 206 ? -15.25 9.422 27.328 1 97.81 206 ILE A O 1
ATOM 1707 N N . ASP A 1 207 ? -15.156 7.285 27.984 1 97.5 207 ASP A N 1
ATOM 1708 C CA . ASP A 1 207 ? -13.82 7.469 28.562 1 97.5 207 ASP A CA 1
ATOM 1709 C C . ASP A 1 207 ? -12.781 7.668 27.453 1 97.5 207 ASP A C 1
ATOM 1711 O O . ASP A 1 207 ? -11.672 8.141 27.719 1 97.5 207 ASP A O 1
ATOM 1715 N N . GLN A 1 208 ? -13.125 7.316 26.25 1 98.25 208 GLN A N 1
ATOM 1716 C CA . GLN A 1 208 ? -12.227 7.441 25.109 1 98.25 208 GLN A CA 1
ATOM 1717 C C . GLN A 1 208 ? -12.484 8.734 24.344 1 98.25 208 GLN A C 1
ATOM 1719 O O . GLN A 1 208 ? -11.68 9.133 23.5 1 98.25 208 GLN A O 1
ATOM 1724 N N . TRP A 1 209 ? -13.602 9.391 24.688 1 98.38 209 TRP A N 1
ATOM 1725 C CA . TRP A 1 209 ? -14.016 10.617 24.016 1 98.38 209 TRP A CA 1
ATOM 1726 C C . TRP A 1 209 ? -13.023 11.742 24.281 1 98.38 209 TRP A C 1
ATOM 1728 O O . TRP A 1 209 ? -12.617 11.977 25.422 1 98.38 209 TRP A O 1
ATOM 1738 N N . ARG A 1 210 ? -12.586 12.367 23.172 1 98.56 210 ARG A N 1
ATOM 1739 C CA . ARG A 1 210 ? -11.594 13.43 23.297 1 98.56 210 ARG A CA 1
ATOM 1740 C C . ARG A 1 210 ? -12.047 14.688 22.562 1 98.56 210 ARG A C 1
ATOM 1742 O O . ARG A 1 210 ? -12.875 14.617 21.641 1 98.56 210 ARG A O 1
ATOM 1749 N N . LYS A 1 211 ? -11.508 15.727 23 1 97.56 211 LYS A N 1
ATOM 1750 C CA . LYS A 1 211 ? -11.68 17.031 22.359 1 97.56 211 LYS A CA 1
ATOM 1751 C C . LYS A 1 211 ? -10.336 17.656 22 1 97.56 211 LYS A C 1
ATOM 1753 O O . LYS A 1 211 ? -9.367 17.531 22.766 1 97.56 211 LYS A O 1
ATOM 1758 N N . GLY A 1 212 ? -10.297 18.266 20.859 1 95.75 212 GLY A N 1
ATOM 1759 C CA . GLY A 1 212 ? -9.109 18.984 20.438 1 95.75 212 GLY A CA 1
ATOM 1760 C C . GLY A 1 212 ? -9.398 20 19.328 1 95.75 212 GLY A C 1
ATOM 1761 O O . GLY A 1 212 ? -10.484 20 18.75 1 95.75 212 GLY A O 1
ATOM 1762 N N . SER A 1 213 ? -8.391 20.859 19.172 1 92.62 213 SER A N 1
ATOM 1763 C CA . SER A 1 213 ? -8.477 21.797 18.062 1 92.62 213 SER A CA 1
ATOM 1764 C C . SER A 1 213 ? -8.531 21.062 16.734 1 92.62 213 SER A C 1
ATOM 1766 O O . SER A 1 213 ? -8.07 19.922 16.625 1 92.62 213 SER A O 1
ATOM 1768 N N . GLN A 1 214 ? -9.125 21.703 15.742 1 94.31 214 GLN A N 1
ATOM 1769 C CA . GLN A 1 214 ? -9.195 21.156 14.391 1 94.31 214 GLN A CA 1
ATOM 1770 C C . GLN A 1 214 ? -7.805 21.078 13.758 1 94.31 214 GLN A C 1
ATOM 1772 O O . GLN A 1 214 ? -7.547 20.219 12.914 1 94.31 214 GLN A O 1
ATOM 1777 N N . TRP A 1 215 ? -6.918 21.922 14.18 1 98 215 TRP A N 1
ATOM 1778 C CA . TRP A 1 215 ? -5.637 22.094 13.508 1 98 215 TRP A CA 1
ATOM 1779 C C . TRP A 1 215 ? -4.621 21.062 14 1 98 215 TRP A C 1
ATOM 1781 O O . TRP A 1 215 ? -4.285 21.031 15.188 1 98 215 TRP A O 1
ATOM 1791 N N . PHE A 1 216 ? -4.148 20.25 13.039 1 98.62 216 PHE A N 1
ATOM 1792 C CA . PHE A 1 216 ? -3.266 19.156 13.43 1 98.62 216 PHE A CA 1
ATOM 1793 C C . PHE A 1 216 ? -2.062 19.078 12.5 1 98.62 216 PHE A C 1
ATOM 1795 O O . PHE A 1 216 ? -2.045 19.703 11.438 1 98.62 216 PHE A O 1
ATOM 1802 N N . GLU A 1 217 ? -1.08 18.5 12.961 1 98.75 217 GLU A N 1
ATOM 1803 C CA . GLU A 1 217 ? -0.002 17.875 12.195 1 98.75 217 GLU A CA 1
ATOM 1804 C C . GLU A 1 217 ? 0.015 16.359 12.383 1 98.75 217 GLU A C 1
ATOM 1806 O O . GLU A 1 217 ? -0.111 15.867 13.508 1 98.75 217 GLU A O 1
ATOM 1811 N N . ALA A 1 218 ? 0.048 15.648 11.281 1 98.81 218 ALA A N 1
ATOM 1812 C CA . ALA A 1 218 ? 0.032 14.195 11.336 1 98.81 218 ALA A CA 1
ATOM 1813 C C . ALA A 1 218 ? 1.163 13.602 10.5 1 98.81 218 ALA A C 1
ATOM 1815 O O . ALA A 1 218 ? 1.468 14.102 9.414 1 98.81 218 ALA A O 1
ATOM 1816 N N . ASN A 1 219 ? 1.753 12.578 11.07 1 98.69 219 ASN A N 1
ATOM 1817 C CA . ASN A 1 219 ? 2.682 11.844 10.227 1 98.69 219 ASN A CA 1
ATOM 1818 C C . ASN A 1 219 ? 1.945 10.953 9.227 1 98.69 219 ASN A C 1
ATOM 1820 O O . ASN A 1 219 ? 0.714 10.898 9.227 1 98.69 219 ASN A O 1
ATOM 1824 N N . ARG A 1 220 ? 2.633 10.359 8.391 1 98.19 220 ARG A N 1
ATOM 1825 C CA . ARG A 1 220 ? 2.062 9.633 7.262 1 98.19 220 ARG A CA 1
ATOM 1826 C C . ARG A 1 220 ? 1.197 8.469 7.742 1 98.19 220 ARG A C 1
ATOM 1828 O O . ARG A 1 220 ? 0.119 8.227 7.195 1 98.19 220 ARG A O 1
ATOM 1835 N N . LYS A 1 221 ? 1.642 7.719 8.742 1 98.06 221 LYS A N 1
ATOM 1836 C CA . LYS A 1 221 ? 0.867 6.609 9.289 1 98.06 221 LYS A CA 1
ATOM 1837 C C . LYS A 1 221 ? -0.507 7.078 9.758 1 98.06 221 LYS A C 1
ATOM 1839 O O . LYS A 1 221 ? -1.523 6.461 9.438 1 98.06 221 LYS A O 1
ATOM 1844 N N . LEU A 1 222 ? -0.51 8.148 10.445 1 98.75 222 LEU A N 1
ATOM 1845 C CA . LEU A 1 222 ? -1.772 8.664 10.969 1 98.75 222 LEU A CA 1
ATOM 1846 C C . LEU A 1 222 ? -2.643 9.211 9.836 1 98.75 222 LEU A C 1
ATOM 1848 O O . LEU A 1 222 ? -3.869 9.102 9.891 1 98.75 222 LEU A O 1
ATOM 1852 N N . ALA A 1 223 ? -2.006 9.852 8.898 1 98.88 223 ALA A N 1
ATOM 1853 C CA . ALA A 1 223 ? -2.758 10.328 7.742 1 98.88 223 ALA A CA 1
ATOM 1854 C C . ALA A 1 223 ? -3.506 9.188 7.062 1 98.88 223 ALA A C 1
ATOM 1856 O O . ALA A 1 223 ? -4.691 9.312 6.75 1 98.88 223 ALA A O 1
ATOM 1857 N N . VAL A 1 224 ? -2.838 8.109 6.855 1 98.69 224 VAL A N 1
ATOM 1858 C CA . VAL A 1 224 ? -3.457 6.941 6.238 1 98.69 224 VAL A CA 1
ATOM 1859 C C . VAL A 1 224 ? -4.574 6.418 7.141 1 98.69 224 VAL A C 1
ATOM 1861 O O . VAL A 1 224 ? -5.656 6.078 6.66 1 98.69 224 VAL A O 1
ATOM 1864 N N . ASP A 1 225 ? -4.332 6.383 8.461 1 98.56 225 ASP A N 1
ATOM 1865 C CA . ASP A 1 225 ? -5.34 5.91 9.406 1 98.56 225 ASP A CA 1
ATOM 1866 C C . ASP A 1 225 ? -6.617 6.746 9.312 1 98.56 225 ASP A C 1
ATOM 1868 O O . ASP A 1 225 ? -7.723 6.211 9.406 1 98.56 225 ASP A O 1
ATOM 1872 N N . ILE A 1 226 ? -6.398 7.953 9.109 1 98.75 226 ILE A N 1
ATOM 1873 C CA . ILE A 1 226 ? -7.535 8.867 9.062 1 98.75 226 ILE A CA 1
ATOM 1874 C C . ILE A 1 226 ? -8.367 8.594 7.809 1 98.75 226 ILE A C 1
ATOM 1876 O O . ILE A 1 226 ? -9.586 8.469 7.883 1 98.75 226 ILE A O 1
ATOM 1880 N N . ILE A 1 227 ? -7.773 8.461 6.684 1 98.56 227 ILE A N 1
ATOM 1881 C CA . ILE A 1 227 ? -8.531 8.406 5.441 1 98.56 227 ILE A CA 1
ATOM 1882 C C . ILE A 1 227 ? -9.141 7.02 5.262 1 98.56 227 ILE A C 1
ATOM 1884 O O . ILE A 1 227 ? -10.148 6.859 4.57 1 98.56 227 ILE A O 1
ATOM 1888 N N . LYS A 1 228 ? -8.547 6.043 5.922 1 98.25 228 LYS A N 1
ATOM 1889 C CA . LYS A 1 228 ? -9.031 4.688 5.691 1 98.25 228 LYS A CA 1
ATOM 1890 C C . LYS A 1 228 ? -10.141 4.32 6.672 1 98.25 228 LYS A C 1
ATOM 1892 O O . LYS A 1 228 ? -10.742 3.252 6.57 1 98.25 228 LYS A O 1
ATOM 1897 N N . ASP A 1 229 ? -10.461 5.129 7.59 1 98.12 229 ASP A N 1
ATOM 1898 C CA . ASP A 1 229 ? -11.344 4.797 8.703 1 98.12 229 ASP A CA 1
ATOM 1899 C C . ASP A 1 229 ? -12.766 4.527 8.211 1 98.12 229 ASP A C 1
ATOM 1901 O O . ASP A 1 229 ? -13.383 5.387 7.57 1 98.12 229 ASP A O 1
ATOM 1905 N N . LEU A 1 230 ? -13.242 3.41 8.555 1 95.62 230 LEU A N 1
ATOM 1906 C CA . LEU A 1 230 ? -14.625 3.037 8.273 1 95.62 230 LEU A CA 1
ATOM 1907 C C . LEU A 1 230 ? -15.352 2.609 9.547 1 95.62 230 LEU A C 1
ATOM 1909 O O . LEU A 1 230 ? -16.562 2.393 9.531 1 95.62 230 LEU A O 1
ATOM 1913 N N . LYS A 1 231 ? -14.609 2.559 10.547 1 97.38 231 LYS A N 1
ATOM 1914 C CA . LYS A 1 231 ? -15.141 2.064 11.812 1 97.38 231 LYS A CA 1
ATOM 1915 C C . LYS A 1 231 ? -15.805 3.188 12.609 1 97.38 231 LYS A C 1
ATOM 1917 O O . LYS A 1 231 ? -16.938 3.041 13.062 1 97.38 231 LYS A O 1
ATOM 1922 N N . TYR A 1 232 ? -15.188 4.312 12.758 1 98.44 232 TYR A N 1
ATOM 1923 C CA . TYR A 1 232 ? -15.656 5.402 13.609 1 98.44 232 TYR A CA 1
ATOM 1924 C C . TYR A 1 232 ? -16.453 6.414 12.797 1 98.44 232 TYR A C 1
ATOM 1926 O O . TYR A 1 232 ? -17.375 7.055 13.328 1 98.44 232 TYR A O 1
ATOM 1934 N N . TYR A 1 233 ? -16.141 6.527 11.547 1 97.94 233 TYR A N 1
ATOM 1935 C CA . TYR A 1 233 ? -16.734 7.527 10.672 1 97.94 233 TYR A CA 1
ATOM 1936 C C . TYR A 1 233 ? -18.25 7.48 10.742 1 97.94 233 TYR A C 1
ATOM 1938 O O . TYR A 1 233 ? -18.906 8.492 11.008 1 97.94 233 TYR A O 1
ATOM 1946 N N . PRO A 1 234 ? -18.859 6.297 10.562 1 97.5 234 PRO A N 1
ATOM 1947 C CA . PRO A 1 234 ? -20.328 6.293 10.578 1 97.5 234 PRO A CA 1
ATOM 1948 C C . PRO A 1 234 ? -20.906 6.75 11.914 1 97.5 234 PRO A C 1
ATOM 1950 O O . PRO A 1 234 ? -21.969 7.371 11.953 1 97.5 234 PRO A O 1
ATOM 1953 N N . LYS A 1 235 ? -20.234 6.504 13.008 1 98 235 LYS A N 1
ATOM 1954 C CA . LYS A 1 235 ? -20.688 6.902 14.328 1 98 235 LYS A CA 1
ATOM 1955 C C . LYS A 1 235 ? -20.656 8.422 14.492 1 98 235 LYS A C 1
ATOM 1957 O O . LYS A 1 235 ? -21.641 9.031 14.906 1 98 235 LYS A O 1
ATOM 1962 N N . PHE A 1 236 ? -19.594 9 14.086 1 98.19 236 PHE A N 1
ATOM 1963 C CA . PHE A 1 236 ? -19.438 10.438 14.258 1 98.19 236 PHE A CA 1
ATOM 1964 C C . PHE A 1 236 ? -20.344 11.195 13.297 1 98.19 236 PHE A C 1
ATOM 1966 O O . PHE A 1 236 ? -20.844 12.273 13.633 1 98.19 236 PHE A O 1
ATOM 1973 N N . GLU A 1 237 ? -20.5 10.617 12.125 1 97.06 237 GLU A N 1
ATOM 1974 C CA . GLU A 1 237 ? -21.391 11.25 11.148 1 97.06 237 GLU A CA 1
ATOM 1975 C C . GLU A 1 237 ? -22.828 11.258 11.641 1 97.06 237 GLU A C 1
ATOM 1977 O O . GLU A 1 237 ? -23.531 12.258 11.492 1 97.06 237 GLU A O 1
ATOM 1982 N N . GLN A 1 238 ? -23.203 10.227 12.281 1 96.88 238 GLN A N 1
ATOM 1983 C CA . GLN A 1 238 ? -24.609 10.062 12.648 1 96.88 238 GLN A CA 1
ATOM 1984 C C . GLN A 1 238 ? -24.891 10.688 14.016 1 96.88 238 GLN A C 1
ATOM 1986 O O . GLN A 1 238 ? -25.953 11.273 14.219 1 96.88 238 GLN A O 1
ATOM 1991 N N . PHE A 1 239 ? -23.875 10.68 14.938 1 97.31 239 PHE A N 1
ATOM 1992 C CA . PHE A 1 239 ? -24.25 10.945 16.312 1 97.31 239 PHE A CA 1
ATOM 1993 C C . PHE A 1 239 ? -23.5 12.156 16.859 1 97.31 239 PHE A C 1
ATOM 1995 O O . PHE A 1 239 ? -23.688 12.547 18.016 1 97.31 239 PHE A O 1
ATOM 2002 N N . CYS A 1 240 ? -22.656 12.781 16.125 1 96.38 240 CYS A N 1
ATOM 2003 C CA . CYS A 1 240 ? -22 14.031 16.5 1 96.38 240 CYS A CA 1
ATOM 2004 C C . CYS A 1 240 ? -22.359 15.148 15.516 1 96.38 240 CYS A C 1
ATOM 2006 O O . CYS A 1 240 ? -21.516 15.609 14.766 1 96.38 240 CYS A O 1
ATOM 2008 N N . THR A 1 241 ? -23.547 15.508 15.609 1 92.44 241 THR A N 1
ATOM 2009 C CA . THR A 1 241 ? -24.078 16.594 14.797 1 92.44 241 THR A CA 1
ATOM 2010 C C . THR A 1 241 ? -24.203 17.875 15.625 1 92.44 241 THR A C 1
ATOM 2012 O O . THR A 1 241 ? -24.25 17.812 16.859 1 92.44 241 THR A O 1
ATOM 2015 N N . PRO A 1 242 ? -24.203 18.969 14.867 1 85.88 242 PRO A N 1
ATOM 2016 C CA . PRO A 1 242 ? -24.328 20.188 15.688 1 85.88 242 PRO A CA 1
ATOM 2017 C C . PRO A 1 242 ? -25.438 20.062 16.734 1 85.88 242 PRO A C 1
ATOM 2019 O O . PRO A 1 242 ? -26.5 19.516 16.453 1 85.88 242 PRO A O 1
ATOM 2022 N N . ASP A 1 243 ? -24.953 20.469 18.016 1 88.5 243 ASP A N 1
ATOM 2023 C CA . ASP A 1 243 ? -23.891 21.359 18.438 1 88.5 243 ASP A CA 1
ATOM 2024 C C . ASP A 1 243 ? -22.672 20.594 18.953 1 88.5 243 ASP A C 1
ATOM 2026 O O . ASP A 1 243 ? -21.984 21.031 19.859 1 88.5 243 ASP A O 1
ATOM 2030 N N . CYS A 1 244 ? -22.406 19.453 18.5 1 91.56 244 CYS A N 1
ATOM 2031 C CA . CYS A 1 244 ? -21.297 18.625 18.938 1 91.56 244 CYS A CA 1
ATOM 2032 C C . CYS A 1 244 ? -19.984 19.125 18.344 1 91.56 244 CYS A C 1
ATOM 2034 O O . CYS A 1 244 ? -18.953 19.125 19.031 1 91.56 244 CYS A O 1
ATOM 2036 N N . TYR A 1 245 ? -19.969 19.656 17.016 1 91.81 245 TYR A N 1
ATOM 2037 C CA . TYR A 1 245 ? -18.781 20.094 16.312 1 91.81 245 TYR A CA 1
ATOM 2038 C C . TYR A 1 245 ? -17.812 18.938 16.094 1 91.81 245 TYR A C 1
ATOM 2040 O O . TYR A 1 245 ? -16.719 18.922 16.656 1 91.81 245 TYR A O 1
ATOM 2048 N N . VAL A 1 246 ? -18.047 18.141 15.195 1 96.38 246 VAL A N 1
ATOM 2049 C CA . VAL A 1 246 ? -17.438 16.844 14.961 1 96.38 246 VAL A CA 1
ATOM 2050 C C . VAL A 1 246 ? -15.945 17.016 14.656 1 96.38 246 VAL A C 1
ATOM 2052 O O . VAL A 1 246 ? -15.133 16.141 14.992 1 96.38 246 VAL A O 1
ATOM 2055 N N . ASP A 1 247 ? -15.516 18.141 14.117 1 94.56 247 ASP A N 1
ATOM 2056 C CA . ASP A 1 247 ? -14.125 18.375 13.758 1 94.56 247 ASP A CA 1
ATOM 2057 C C . ASP A 1 247 ? -13.242 18.453 15.008 1 94.56 247 ASP A C 1
ATOM 2059 O O . ASP A 1 247 ? -12.023 18.312 14.922 1 94.56 247 ASP A O 1
ATOM 2063 N N . GLU A 1 248 ? -13.844 18.594 16.141 1 95.19 248 GLU A N 1
ATOM 2064 C CA . GLU A 1 248 ? -13.094 18.719 17.375 1 95.19 248 GLU A CA 1
ATOM 2065 C C . GLU A 1 248 ? -13.023 17.391 18.109 1 95.19 248 GLU A C 1
ATOM 2067 O O . GLU A 1 248 ? -12.312 17.25 19.109 1 95.19 248 GLU A O 1
ATOM 2072 N N . HIS A 1 249 ? -13.758 16.469 17.656 1 97.94 249 HIS A N 1
ATOM 2073 C CA . HIS A 1 249 ? -13.891 15.258 18.453 1 97.94 249 HIS A CA 1
ATOM 2074 C C . HIS A 1 249 ? -13.5 14.016 17.656 1 97.94 249 HIS A C 1
ATOM 2076 O O . HIS A 1 249 ? -12.969 13.055 18.203 1 97.94 249 HIS A O 1
ATOM 2082 N N . TYR A 1 250 ? -13.773 13.945 16.344 1 98.38 250 TYR A N 1
ATOM 2083 C CA . TYR A 1 250 ? -13.656 12.742 15.531 1 98.38 250 TYR A CA 1
ATOM 2084 C C . TYR A 1 250 ? -12.211 12.242 15.492 1 98.38 250 TYR A C 1
ATOM 2086 O O . TYR A 1 250 ? -11.875 11.258 16.141 1 98.38 250 TYR A O 1
ATOM 2094 N N . PHE A 1 251 ? -11.273 12.977 14.984 1 98.62 251 PHE A N 1
ATOM 2095 C CA . PHE A 1 251 ? -9.906 12.516 14.812 1 98.62 251 PHE A CA 1
ATOM 2096 C C . PHE A 1 251 ? -9.203 12.398 16.156 1 98.62 251 PHE A C 1
ATOM 2098 O O . PHE A 1 251 ? -8.531 11.406 16.438 1 98.62 251 PHE A O 1
ATOM 2105 N N . PRO A 1 252 ? -9.375 13.383 17.047 1 98.38 252 PRO A N 1
ATOM 2106 C CA . PRO A 1 252 ? -8.758 13.25 18.375 1 98.38 252 PRO A CA 1
ATOM 2107 C C . PRO A 1 252 ? -9.164 11.961 19.078 1 98.38 252 PRO A C 1
ATOM 2109 O O . PRO A 1 252 ? -8.312 11.273 19.656 1 98.38 252 PRO A O 1
ATOM 2112 N N . THR A 1 253 ? -10.406 11.641 19 1 98.75 253 THR A N 1
ATOM 2113 C CA . THR A 1 253 ? -10.914 10.453 19.672 1 98.75 253 THR A CA 1
ATOM 2114 C C . THR A 1 253 ? -10.406 9.188 18.984 1 98.75 253 THR A C 1
ATOM 2116 O O . THR A 1 253 ? -9.812 8.32 19.625 1 98.75 253 THR A O 1
ATOM 2119 N N . MET A 1 254 ? -10.586 9.141 17.734 1 98.62 254 MET A N 1
ATOM 2120 C CA . MET A 1 254 ? -10.211 7.961 16.953 1 98.62 254 MET A CA 1
ATOM 2121 C C . MET A 1 254 ? -8.734 7.645 17.109 1 98.62 254 MET A C 1
ATOM 2123 O O . MET A 1 254 ? -8.367 6.5 17.391 1 98.62 254 MET A O 1
ATOM 2127 N N . LEU A 1 255 ? -7.898 8.625 17.016 1 98.56 255 LEU A N 1
ATOM 2128 C CA . LEU A 1 255 ? -6.461 8.391 17.031 1 98.56 255 LEU A CA 1
ATOM 2129 C C . LEU A 1 255 ? -5.977 8.102 18.453 1 98.56 255 LEU A C 1
ATOM 2131 O O . LEU A 1 255 ? -4.977 7.406 18.641 1 98.56 255 LEU A O 1
ATOM 2135 N N . THR A 1 256 ? -6.672 8.633 19.422 1 98.31 256 THR A N 1
ATOM 2136 C CA . THR A 1 256 ? -6.359 8.266 20.797 1 98.31 256 THR A CA 1
ATOM 2137 C C . THR A 1 256 ? -6.633 6.789 21.047 1 98.31 256 THR A C 1
ATOM 2139 O O . THR A 1 256 ? -5.902 6.133 21.781 1 98.31 256 THR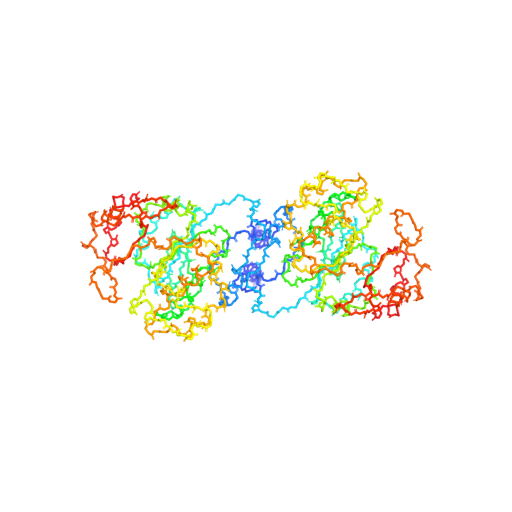 A O 1
ATOM 2142 N N . ILE A 1 257 ? -7.684 6.32 20.453 1 98.5 257 ILE A N 1
ATOM 2143 C CA . ILE A 1 257 ? -8.031 4.91 20.609 1 98.5 257 ILE A CA 1
ATOM 2144 C C . ILE A 1 257 ? -7.039 4.047 19.844 1 98.5 257 ILE A C 1
ATOM 2146 O O . ILE A 1 257 ? -6.484 3.09 20.375 1 98.5 257 ILE A O 1
ATOM 2150 N N . GLU A 1 258 ? -6.719 4.422 18.641 1 98 258 GLU A N 1
ATOM 2151 C CA . GLU A 1 258 ? -6.016 3.541 17.719 1 98 258 GLU A CA 1
ATOM 2152 C C . GLU A 1 258 ? -4.5 3.668 17.875 1 98 258 GLU A C 1
ATOM 2154 O O . GLU A 1 258 ? -3.77 2.695 17.688 1 98 258 GLU A O 1
ATOM 2159 N N . SER A 1 259 ? -4.059 4.879 18.172 1 97.56 259 SER A N 1
ATOM 2160 C CA . SER A 1 259 ? -2.617 5.113 18.156 1 97.56 259 SER A CA 1
ATOM 2161 C C . SER A 1 259 ? -2.219 6.176 19.172 1 97.56 259 SER A C 1
ATOM 2163 O O . SER A 1 259 ? -1.528 7.141 18.844 1 97.56 259 SER A O 1
ATOM 2165 N N . PRO A 1 260 ? -2.51 5.945 20.422 1 97.31 260 PRO A N 1
ATOM 2166 C CA . PRO A 1 260 ? -2.191 6.957 21.438 1 97.31 260 PRO A CA 1
ATOM 2167 C C . PRO A 1 260 ? -0.692 7.223 21.547 1 97.31 260 PRO A C 1
ATOM 2169 O O . PRO A 1 260 ? -0.282 8.344 21.859 1 97.31 260 PRO A O 1
ATOM 2172 N N . TYR A 1 261 ? 0.118 6.262 21.188 1 97 261 TYR A N 1
ATOM 2173 C CA . TYR A 1 261 ? 1.562 6.352 21.391 1 97 261 TYR A CA 1
ATOM 2174 C C . TYR A 1 261 ? 2.195 7.266 20.344 1 97 261 TYR A C 1
ATOM 2176 O O . TYR A 1 261 ? 3.363 7.641 20.469 1 97 261 TYR A O 1
ATOM 2184 N N . LEU A 1 262 ? 1.406 7.699 19.359 1 98.12 262 LEU A N 1
ATOM 2185 C CA . LEU A 1 262 ? 1.939 8.547 18.297 1 98.12 262 LEU A CA 1
ATOM 2186 C C . LEU A 1 262 ? 1.498 9.992 18.484 1 98.12 262 LEU A C 1
ATOM 2188 O O . LEU A 1 262 ? 1.846 10.859 17.672 1 98.12 262 LEU A O 1
ATOM 2192 N N . LEU A 1 263 ? 0.798 10.289 19.562 1 98.06 263 LEU A N 1
ATOM 2193 C CA . LEU A 1 263 ? 0.213 11.609 19.734 1 98.06 263 LEU A CA 1
ATOM 2194 C C . LEU A 1 263 ? 0.943 12.391 20.812 1 98.06 263 LEU A C 1
ATOM 2196 O O . LEU A 1 263 ? 1.214 11.859 21.891 1 98.06 263 LEU A O 1
ATOM 2200 N N . ALA A 1 264 ? 1.208 13.625 20.453 1 97.62 264 ALA A N 1
ATOM 2201 C CA . ALA A 1 264 ? 1.751 14.555 21.453 1 97.62 264 ALA A CA 1
ATOM 2202 C C . ALA A 1 264 ? 0.639 15.148 22.312 1 97.62 264 ALA A C 1
ATOM 2204 O O . ALA A 1 264 ? 0.908 15.758 23.344 1 97.62 264 ALA A O 1
ATOM 2205 N N . ASN A 1 265 ? -0.582 15.031 21.828 1 96.88 265 ASN A N 1
ATOM 2206 C CA . ASN A 1 265 ? -1.781 15.531 22.5 1 96.88 265 ASN A CA 1
ATOM 2207 C C . ASN A 1 265 ? -1.765 17.047 22.609 1 96.88 265 ASN A C 1
ATOM 2209 O O . ASN A 1 265 ? -2.188 17.594 23.641 1 96.88 265 ASN A O 1
ATOM 2213 N N . ARG A 1 266 ? -1.237 17.672 21.688 1 96.62 266 ARG A N 1
ATOM 2214 C CA . ARG A 1 266 ? -1.272 19.125 21.547 1 96.62 266 ARG A CA 1
ATOM 2215 C C . ARG A 1 266 ? -1.177 19.531 20.094 1 96.62 266 ARG A C 1
ATOM 2217 O O . ARG A 1 266 ? -0.738 18.75 19.25 1 96.62 266 ARG A O 1
ATOM 2224 N N . THR A 1 267 ? -1.602 20.75 19.859 1 97.5 267 THR A N 1
ATOM 2225 C CA . THR A 1 267 ? -1.515 21.328 18.516 1 97.5 267 THR A CA 1
ATOM 2226 C C . THR A 1 267 ? -0.303 22.25 18.406 1 97.5 267 THR A C 1
ATOM 2228 O O . THR A 1 267 ? 0.219 22.719 19.422 1 97.5 267 THR A O 1
ATOM 2231 N N . LEU A 1 268 ? 0.129 22.469 17.188 1 98.06 268 LEU A N 1
ATOM 2232 C CA . LEU A 1 268 ? 1.216 23.406 16.906 1 98.06 268 LEU A CA 1
ATOM 2233 C C . LEU A 1 268 ? 0.67 24.766 16.516 1 98.06 268 LEU A C 1
ATOM 2235 O O . LEU A 1 268 ? 1.439 25.703 16.25 1 98.06 268 LEU A O 1
ATOM 2239 N N . THR A 1 269 ? -0.627 24.906 16.469 1 98.44 269 THR A N 1
ATOM 2240 C CA . THR A 1 269 ? -1.25 26.141 16.016 1 98.44 269 THR A CA 1
ATOM 2241 C C . THR A 1 269 ? -1.822 26.922 17.188 1 98.44 269 THR A C 1
ATOM 2243 O O . THR A 1 269 ? -2.746 26.453 17.859 1 98.44 269 THR A O 1
ATOM 2246 N N . TYR A 1 270 ? -1.298 28.094 17.406 1 97.31 270 TYR A N 1
ATOM 2247 C CA . TYR A 1 270 ? -1.784 28.984 18.453 1 97.31 270 TYR A CA 1
ATOM 2248 C C . TYR A 1 270 ? -3.107 29.625 1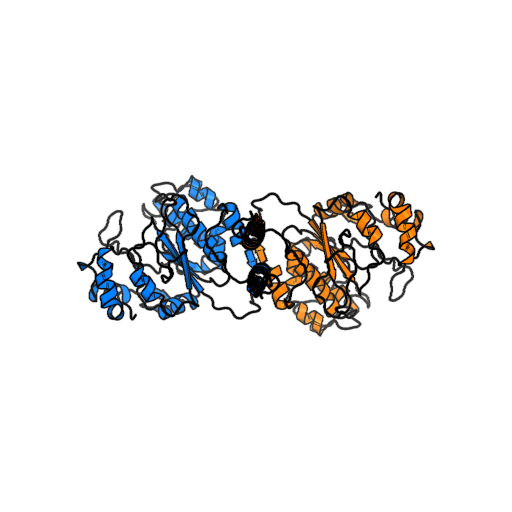8.062 1 97.31 270 TYR A C 1
ATOM 2250 O O . TYR A 1 270 ? -3.24 30.156 16.953 1 97.31 270 TYR A O 1
ATOM 2258 N N . VAL A 1 271 ? -4.023 29.547 18.906 1 96.19 271 VAL A N 1
ATOM 2259 C CA . VAL A 1 271 ? -5.312 30.219 18.766 1 96.19 271 VAL A CA 1
ATOM 2260 C C . VAL A 1 271 ? -5.637 30.953 20.062 1 96.19 271 VAL A C 1
ATOM 2262 O O . VAL A 1 271 ? -5.527 30.406 21.156 1 96.19 271 VAL A O 1
ATOM 2265 N N . ASP A 1 272 ? -6.016 32.25 19.953 1 94.56 272 ASP A N 1
ATOM 2266 C CA . ASP A 1 272 ? -6.328 33.031 21.141 1 94.56 272 ASP A CA 1
ATOM 2267 C C . ASP A 1 272 ? -7.816 32.969 21.469 1 94.56 272 ASP A C 1
ATOM 2269 O O . ASP A 1 272 ? -8.648 33.531 20.75 1 94.56 272 ASP A O 1
ATOM 2273 N N . TRP A 1 273 ? -8.109 32.375 22.562 1 90.56 273 TRP A N 1
ATOM 2274 C CA . TRP A 1 273 ? -9.492 32.219 23 1 90.56 273 TRP A CA 1
ATOM 2275 C C . TRP A 1 273 ? -9.758 33.094 24.234 1 90.56 273 TRP A C 1
ATOM 2277 O O . TRP A 1 273 ? -10.797 32.969 24.875 1 90.56 273 TRP A O 1
ATOM 2287 N N . SER A 1 274 ? -8.859 33.906 24.531 1 87.06 274 SER A N 1
ATOM 2288 C CA . SER A 1 274 ? -8.883 34.688 25.781 1 87.06 274 SER A CA 1
ATOM 2289 C C . SER A 1 274 ? -10.055 35.656 25.812 1 87.06 274 SER A C 1
ATOM 2291 O O . SER A 1 274 ? -10.492 36.062 26.891 1 87.06 274 SER A O 1
ATOM 2293 N N . ARG A 1 275 ? -10.562 35.969 24.719 1 85.5 275 ARG A N 1
ATOM 2294 C CA . ARG A 1 275 ? -11.633 36.969 24.656 1 85.5 275 ARG A CA 1
ATOM 2295 C C . ARG A 1 275 ? -12.992 36.312 24.891 1 85.5 275 ARG A C 1
ATOM 2297 O O . ARG A 1 275 ? -14.008 37 24.984 1 85.5 275 ARG A O 1
ATOM 2304 N N . GLY A 1 276 ? -13.047 35.062 24.969 1 78.44 276 GLY A N 1
ATOM 2305 C CA . GLY A 1 276 ? -14.289 34.344 25.219 1 78.44 276 GLY A CA 1
ATOM 2306 C C . GLY A 1 276 ? -15.18 34.281 23.984 1 78.44 276 GLY A C 1
ATOM 2307 O O . GLY A 1 276 ? -14.828 34.781 22.922 1 78.44 276 GLY A O 1
ATOM 2308 N N . GLY A 1 277 ? -16.266 33.469 24.047 1 78.56 277 GLY A N 1
ATOM 2309 C CA . GLY A 1 277 ? -17.219 33.344 22.953 1 78.56 277 GLY A CA 1
ATOM 2310 C C . GLY A 1 277 ? -16.984 32.125 22.078 1 78.56 277 GLY A C 1
ATOM 2311 O O . GLY A 1 277 ? -16.156 31.266 22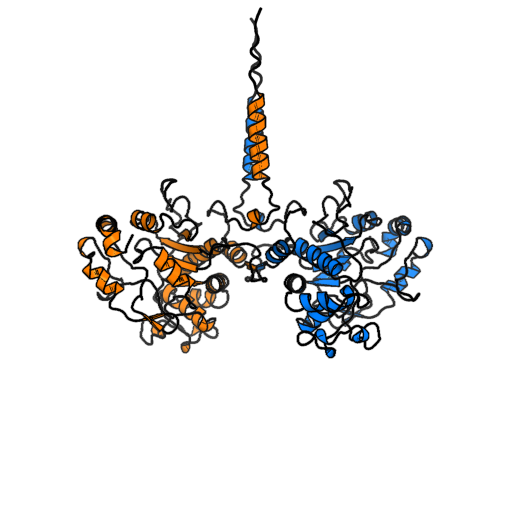.406 1 78.56 277 GLY A O 1
ATOM 2312 N N . ALA A 1 278 ? -17.734 32.125 21.047 1 77.06 278 ALA A N 1
ATOM 2313 C CA . ALA A 1 278 ? -17.75 30.938 20.188 1 77.06 278 ALA A CA 1
ATOM 2314 C C . ALA A 1 278 ? -16.688 31.016 19.109 1 77.06 278 ALA A C 1
ATOM 2316 O O . ALA A 1 278 ? -16.422 30.047 18.391 1 77.06 278 ALA A O 1
ATOM 2317 N N . HIS A 1 279 ? -15.992 32.219 19.047 1 84.44 279 HIS A N 1
ATOM 2318 C CA . HIS A 1 279 ? -14.969 32.438 18.031 1 84.44 279 HIS A CA 1
ATOM 2319 C C . HIS A 1 279 ? -13.672 32.938 18.641 1 84.44 279 HIS A C 1
ATOM 2321 O O . HIS A 1 279 ? -13.703 33.75 19.578 1 84.44 279 HIS A O 1
ATOM 2327 N N . PRO A 1 280 ? -12.602 32.438 18.094 1 91.75 280 PRO A N 1
ATOM 2328 C CA . PRO A 1 280 ? -11.32 32.938 18.594 1 91.75 280 PRO A CA 1
ATOM 2329 C C . PRO A 1 280 ? -11.039 34.375 18.172 1 91.75 280 PRO A C 1
ATOM 2331 O O . PRO A 1 280 ? -11.727 34.938 17.297 1 91.75 280 PRO A O 1
ATOM 2334 N N . ALA A 1 281 ? -10.078 34.969 18.828 1 93.69 281 ALA A N 1
ATOM 2335 C CA . ALA A 1 281 ? -9.68 36.344 18.5 1 93.69 281 ALA A CA 1
ATOM 2336 C C . ALA A 1 281 ? -9.109 36.438 17.094 1 93.69 281 ALA A C 1
ATOM 2338 O O . ALA A 1 281 ? -8.406 35.531 16.641 1 93.69 281 ALA A O 1
ATOM 2339 N N . THR A 1 282 ? -9.469 37.531 16.453 1 95.75 282 THR A N 1
ATOM 2340 C CA . THR A 1 282 ? -8.867 37.844 15.164 1 95.75 282 THR A CA 1
ATOM 2341 C C . THR A 1 282 ? -7.879 39 15.312 1 95.75 282 THR A C 1
ATOM 2343 O O . THR A 1 282 ? -8.227 40.062 15.844 1 95.75 282 THR A O 1
ATOM 2346 N N . PHE A 1 283 ? -6.652 38.875 14.828 1 96.69 283 PHE A N 1
ATOM 2347 C CA . PHE A 1 283 ? -5.602 39.875 14.969 1 96.69 283 PHE A CA 1
ATOM 2348 C C . PHE A 1 283 ? -5.531 40.75 13.734 1 96.69 283 PHE A C 1
ATOM 2350 O O . PHE A 1 283 ? -5.336 40.281 12.617 1 96.69 283 PHE A O 1
ATOM 2357 N N . GLU A 1 284 ? -5.672 41.938 14.031 1 96.25 284 GLU A N 1
ATOM 2358 C CA . GLU A 1 284 ? -5.621 42.969 12.977 1 96.25 284 GLU A CA 1
ATOM 2359 C C . GLU A 1 284 ? -4.277 43.688 12.977 1 96.25 284 GLU A C 1
ATOM 2361 O O . GLU A 1 284 ? -3.385 43.344 13.758 1 96.25 284 GLU A O 1
ATOM 2366 N N . LYS A 1 285 ? -4.195 44.594 12.07 1 95.75 285 LYS A N 1
ATOM 2367 C CA . LYS A 1 285 ? -2.951 45.312 11.852 1 95.75 285 LYS A CA 1
ATOM 2368 C C . LYS A 1 285 ? -2.402 45.875 13.164 1 95.75 285 LYS A C 1
ATOM 2370 O O . LYS A 1 285 ? -1.204 45.781 13.438 1 95.75 285 LYS A O 1
ATOM 2375 N N . ASN A 1 286 ? -3.273 46.344 13.992 1 93.62 286 ASN A N 1
ATOM 2376 C CA . ASN A 1 286 ? -2.85 47.031 15.203 1 93.62 286 ASN A CA 1
ATOM 2377 C C . ASN A 1 286 ? -2.545 46.062 16.328 1 93.62 286 ASN A C 1
ATOM 2379 O O . ASN A 1 286 ? -1.924 46.406 17.328 1 93.62 286 ASN A O 1
ATOM 2383 N N . ASP A 1 287 ? -2.93 44.812 16.188 1 93.44 287 ASP A N 1
ATOM 2384 C CA . ASP A 1 287 ? -2.703 43.781 17.203 1 93.44 287 ASP A CA 1
ATOM 2385 C C . ASP A 1 287 ? -1.335 43.125 17.031 1 93.44 287 ASP A C 1
ATOM 2387 O O . ASP A 1 287 ? -0.833 42.469 17.938 1 93.44 287 ASP A O 1
ATOM 2391 N N . VAL A 1 288 ? -0.776 43.344 15.836 1 94.12 288 VAL A N 1
ATOM 2392 C CA . VAL A 1 288 ? 0.448 42.656 15.445 1 94.12 288 VAL A CA 1
ATOM 2393 C C . VAL A 1 288 ? 1.663 43.469 15.844 1 94.12 288 VAL A C 1
ATOM 2395 O O . VAL A 1 288 ? 1.977 44.5 15.203 1 94.12 288 VAL A O 1
ATOM 2398 N N . THR A 1 289 ? 2.285 43.062 16.922 1 94.56 289 THR A N 1
ATOM 2399 C CA . THR A 1 289 ? 3.479 43.719 17.422 1 94.56 289 THR A CA 1
ATOM 2400 C C . THR A 1 289 ? 4.539 42.688 17.828 1 94.56 289 THR A C 1
ATOM 2402 O O . THR A 1 289 ? 4.25 41.5 17.922 1 94.56 289 THR A O 1
ATOM 2405 N N . LEU A 1 290 ? 5.734 43.219 17.969 1 94.25 290 LEU A N 1
ATOM 2406 C CA . LEU A 1 290 ? 6.82 42.344 18.422 1 94.25 290 LEU A CA 1
ATOM 2407 C C . LEU A 1 290 ? 6.5 41.719 19.781 1 94.25 290 LEU A C 1
ATOM 2409 O O . LEU A 1 290 ? 6.773 40.531 20 1 94.25 290 LEU A O 1
ATOM 2413 N N . GLU A 1 291 ? 5.965 42.531 20.609 1 93.88 291 GLU A N 1
ATOM 2414 C CA . GLU A 1 291 ? 5.613 42.062 21.938 1 93.88 291 GLU A CA 1
ATOM 2415 C C . GLU A 1 291 ? 4.562 40.938 21.875 1 93.88 291 GLU A C 1
ATOM 2417 O O . GLU A 1 291 ? 4.621 39.969 22.641 1 93.88 291 GLU A O 1
ATOM 2422 N N . PHE A 1 292 ? 3.662 41.094 20.984 1 94.69 292 PHE A N 1
ATOM 2423 C CA . PHE A 1 292 ? 2.609 40.125 20.781 1 94.69 292 PHE A CA 1
ATOM 2424 C C . PHE A 1 292 ? 3.203 38.75 20.438 1 94.69 292 PHE A C 1
ATOM 2426 O O . PHE A 1 292 ? 2.879 37.75 21.062 1 94.69 292 PHE A O 1
ATOM 2433 N N . PHE A 1 293 ? 4.113 38.75 19.516 1 95.38 293 PHE A N 1
ATOM 2434 C CA . PHE A 1 293 ? 4.691 37.5 19.047 1 95.38 293 PHE A CA 1
ATOM 2435 C C . PHE A 1 293 ? 5.652 36.906 20.078 1 95.38 293 PHE A C 1
ATOM 2437 O O . PHE A 1 293 ? 5.77 35.688 20.219 1 95.38 293 PHE A O 1
ATOM 2444 N N . ARG A 1 294 ? 6.305 37.719 20.812 1 92.19 294 ARG A N 1
ATOM 2445 C CA . ARG A 1 294 ? 7.168 37.25 21.891 1 92.19 294 ARG A CA 1
ATOM 2446 C C . ARG A 1 294 ? 6.371 36.5 22.938 1 92.19 294 ARG A C 1
ATOM 2448 O O . ARG A 1 294 ? 6.832 35.469 23.469 1 92.19 294 ARG A O 1
ATOM 2455 N N . LYS A 1 295 ? 5.227 37 23.172 1 91.81 295 LYS A N 1
ATOM 2456 C CA . LYS A 1 295 ? 4.359 36.344 24.141 1 91.81 295 LYS A CA 1
ATOM 2457 C C . LYS A 1 295 ? 3.947 34.938 23.672 1 91.81 295 LYS A C 1
ATOM 2459 O O . LYS A 1 295 ? 3.914 34 24.453 1 91.81 295 LYS A O 1
ATOM 2464 N N . ILE A 1 296 ? 3.658 34.812 22.438 1 92.44 296 ILE A N 1
ATOM 2465 C CA . ILE A 1 296 ? 3.232 33.531 21.859 1 92.44 296 ILE A CA 1
ATOM 2466 C C . ILE A 1 296 ? 4.406 32.562 21.844 1 92.44 296 ILE A C 1
ATOM 2468 O O . ILE A 1 296 ? 4.246 31.375 22.156 1 92.44 296 ILE A O 1
ATOM 2472 N N . GLN A 1 297 ? 5.574 33.062 21.562 1 89.62 297 GLN A N 1
ATOM 2473 C CA . GLN A 1 297 ? 6.723 32.219 21.25 1 89.62 297 GLN A CA 1
ATOM 2474 C C . GLN A 1 297 ? 7.504 31.859 22.516 1 89.62 297 GLN A C 1
ATOM 2476 O O . GLN A 1 297 ? 8.164 30.812 22.578 1 89.62 297 GLN A O 1
ATOM 2481 N N . GLN A 1 298 ? 7.434 32.656 23.547 1 84.38 298 GLN A N 1
ATOM 2482 C CA . GLN A 1 298 ? 8.375 32.5 24.656 1 84.38 298 GLN A CA 1
ATOM 2483 C C . GLN A 1 298 ? 7.641 32.25 25.969 1 84.38 298 GLN A C 1
ATOM 2485 O O . GLN A 1 298 ? 8.242 31.797 26.938 1 84.38 298 GLN A O 1
ATOM 2490 N N . HIS A 1 299 ? 6.391 32.406 26.016 1 83.44 299 HIS A N 1
ATOM 2491 C CA . HIS A 1 299 ? 5.738 32.406 27.328 1 83.44 299 HIS A CA 1
ATOM 2492 C C . HIS A 1 299 ? 4.973 31.109 27.562 1 83.44 299 HIS A C 1
ATOM 2494 O O . HIS A 1 299 ? 4.027 31.078 28.359 1 83.44 299 HIS A O 1
ATOM 2500 N N . HIS A 1 300 ? 5.277 30.172 26.828 1 89.25 300 HIS A N 1
ATOM 2501 C CA . HIS A 1 300 ? 4.641 28.875 27 1 89.25 300 HIS A CA 1
ATOM 2502 C C . HIS A 1 300 ? 5.676 27.781 27.203 1 89.25 300 HIS A C 1
ATOM 2504 O O . HIS A 1 300 ? 6.824 27.906 26.781 1 89.25 300 HIS A O 1
ATOM 2510 N N . THR A 1 301 ? 5.297 26.812 28.016 1 94.06 301 THR A N 1
ATOM 2511 C CA . THR A 1 301 ? 6.09 25.594 28.141 1 94.06 301 THR A CA 1
ATOM 2512 C C . THR A 1 301 ? 5.281 24.375 27.734 1 94.06 301 THR A C 1
ATOM 2514 O O . THR A 1 301 ? 4.094 24.266 28.062 1 94.06 301 THR A O 1
ATOM 2517 N N . CYS A 1 302 ? 5.938 23.578 26.922 1 95.12 302 CYS A N 1
ATOM 2518 C CA . CYS A 1 302 ? 5.293 22.359 26.469 1 95.12 302 CYS A CA 1
ATOM 2519 C C . CYS A 1 302 ? 6.297 21.219 26.359 1 95.12 302 CYS A C 1
ATOM 2521 O O . CYS A 1 302 ? 7.453 21.359 26.766 1 95.12 302 CYS A O 1
ATOM 2523 N N . VAL A 1 303 ? 5.781 20.047 26.016 1 94.19 303 VAL A N 1
ATOM 2524 C CA . VAL A 1 303 ? 6.641 18.859 25.969 1 94.19 303 VAL A CA 1
ATOM 2525 C C . VAL A 1 303 ? 6.969 18.531 24.516 1 94.19 303 VAL A C 1
ATOM 2527 O O . VAL A 1 303 ? 6.086 18.547 23.656 1 94.19 303 VAL A O 1
ATOM 2530 N N . TYR A 1 304 ? 8.289 18.328 24.234 1 95.38 304 TYR A N 1
ATOM 2531 C CA . TYR A 1 304 ? 8.805 17.875 22.938 1 95.38 304 TYR A CA 1
ATOM 2532 C C . TYR A 1 304 ? 9.734 16.672 23.109 1 95.38 304 TYR A C 1
ATOM 2534 O O . TYR A 1 304 ? 10.812 16.797 23.688 1 95.38 304 TYR A O 1
ATOM 2542 N N . ASN A 1 305 ? 9.289 15.594 22.594 1 95.81 305 ASN A N 1
ATOM 2543 C CA . ASN A 1 305 ? 10.031 14.344 22.75 1 95.81 305 ASN A CA 1
ATOM 2544 C C . ASN A 1 305 ? 10.406 14.078 24.203 1 95.81 305 ASN A C 1
ATOM 2546 O O . ASN A 1 305 ? 11.562 13.797 24.516 1 95.81 305 ASN A O 1
ATOM 2550 N N . ASN A 1 306 ? 9.453 14.32 24.984 1 92.88 306 ASN A N 1
ATOM 2551 C CA . ASN A 1 306 ? 9.516 14.023 26.422 1 92.88 306 ASN A CA 1
ATOM 2552 C C . ASN A 1 306 ? 10.453 14.984 27.141 1 92.88 306 ASN A C 1
ATOM 2554 O O . ASN A 1 306 ? 10.93 14.68 28.234 1 92.88 306 ASN A O 1
ATOM 2558 N N . GLN A 1 307 ? 10.742 16.062 26.531 1 96.31 307 GLN A N 1
ATOM 2559 C CA . GLN A 1 307 ? 11.531 17.109 27.156 1 96.31 307 GLN A CA 1
ATOM 2560 C C . GLN A 1 307 ? 10.797 18.453 27.125 1 96.31 307 GLN A C 1
ATOM 2562 O O . GLN A 1 307 ? 10.102 18.75 26.141 1 96.31 307 GLN A O 1
ATOM 2567 N N . PRO A 1 308 ? 10.984 19.219 28.141 1 95.06 308 PRO A N 1
ATOM 2568 C CA . PRO A 1 308 ? 10.352 20.547 28.125 1 95.06 308 PRO A CA 1
ATOM 2569 C C . PRO A 1 308 ? 10.977 21.484 27.094 1 95.06 308 PRO A C 1
ATOM 2571 O O . PRO A 1 308 ? 12.18 21.422 26.859 1 95.06 308 PRO A O 1
ATOM 2574 N N . THR A 1 309 ? 10.141 22.266 26.5 1 93.38 309 THR A N 1
ATOM 2575 C CA . THR A 1 309 ? 10.602 23.281 25.578 1 93.38 309 THR A CA 1
ATOM 2576 C C . THR A 1 309 ? 9.703 24.516 25.625 1 93.38 309 THR A C 1
ATOM 2578 O O . THR A 1 309 ? 8.57 24.438 26.125 1 93.38 309 THR A O 1
ATOM 2581 N N . SER A 1 310 ? 10.258 25.625 25.156 1 91.38 310 SER A N 1
ATOM 2582 C CA . SER A 1 310 ? 9.469 26.844 25.078 1 91.38 310 SER A CA 1
ATOM 2583 C C . SER A 1 310 ? 8.852 27.031 23.688 1 91.38 310 SER A C 1
ATOM 2585 O O . SER A 1 310 ? 7.973 27.859 23.5 1 91.38 310 SER A O 1
ATOM 2587 N N . VAL A 1 311 ? 9.32 26.281 22.766 1 93.62 311 VAL A N 1
ATOM 2588 C CA . VAL A 1 311 ? 8.742 26.344 21.422 1 93.62 311 VAL A CA 1
ATOM 2589 C C . VAL A 1 311 ? 7.512 25.453 21.344 1 93.62 311 VAL A C 1
ATOM 2591 O O . VAL A 1 311 ? 7.617 24.266 21.016 1 93.62 311 VAL A O 1
ATOM 2594 N N . CYS A 1 312 ? 6.422 26.047 21.562 1 96.12 312 CYS A N 1
ATOM 2595 C CA . CYS A 1 312 ? 5.195 25.266 21.688 1 96.12 312 CYS A CA 1
ATOM 2596 C C . CYS A 1 312 ? 4.352 25.375 20.422 1 96.12 312 CYS A C 1
ATOM 2598 O O . CYS A 1 312 ? 3.641 24.453 20.047 1 96.12 312 CYS A O 1
ATOM 2600 N N . PHE A 1 313 ? 4.48 26.531 19.797 1 97.88 313 PHE A N 1
ATOM 2601 C CA . PHE A 1 313 ? 3.641 26.812 18.625 1 97.88 313 PHE A CA 1
ATOM 2602 C C . PHE A 1 313 ? 4.496 27.172 17.422 1 97.88 313 PHE A C 1
ATOM 2604 O O . PHE A 1 313 ? 5.469 27.922 17.547 1 97.88 313 PHE A O 1
ATOM 2611 N N . LEU A 1 314 ? 4.109 26.594 16.281 1 98.25 314 LEU A N 1
ATOM 2612 C CA . LEU A 1 314 ? 4.816 26.859 15.031 1 98.25 314 LEU A CA 1
ATOM 2613 C C . LEU A 1 314 ? 3.961 27.688 14.078 1 98.25 314 LEU A C 1
ATOM 2615 O O . LEU A 1 314 ? 4.477 28.281 13.125 1 98.25 314 LEU A O 1
ATOM 2619 N N . PHE A 1 315 ? 2.686 27.719 14.289 1 98.62 315 PHE A N 1
ATOM 2620 C CA . PHE A 1 315 ? 1.709 28.469 13.516 1 98.62 315 PHE A CA 1
ATOM 2621 C C . PHE A 1 315 ? 0.771 29.234 14.438 1 98.62 315 PHE A C 1
ATOM 2623 O O . PHE A 1 315 ? 0.715 28.969 15.641 1 98.62 315 PHE A O 1
ATOM 2630 N N . ALA A 1 316 ? 0.079 30.25 13.852 1 98.31 316 ALA A N 1
ATOM 2631 C CA . ALA A 1 316 ? -0.898 31 14.633 1 98.31 316 ALA A CA 1
ATOM 2632 C C . ALA A 1 316 ? -2.07 31.453 13.766 1 98.31 316 ALA A C 1
ATOM 2634 O O . ALA A 1 316 ? -1.919 31.641 12.555 1 98.31 316 ALA A O 1
ATOM 2635 N N . ARG A 1 317 ? -3.074 31.516 14.367 1 97.56 317 ARG A N 1
ATOM 2636 C CA . ARG A 1 317 ? -4.305 32.031 13.766 1 97.56 317 ARG A CA 1
ATOM 2637 C C . ARG A 1 317 ? -5.172 32.719 14.805 1 97.56 317 ARG A C 1
ATOM 2639 O O . ARG A 1 317 ? -5.012 32.5 16.016 1 97.56 317 ARG A O 1
ATOM 2646 N N . LYS A 1 318 ? -6.129 33.688 14.516 1 96.88 318 LYS A N 1
ATOM 2647 C CA . LYS A 1 318 ? -6.516 34.156 13.18 1 96.88 318 LYS A CA 1
ATOM 2648 C C . LYS A 1 318 ? -5.938 35.531 12.867 1 96.88 318 LYS A C 1
ATOM 2650 O O . LYS A 1 318 ? -6.035 36.438 13.68 1 96.88 318 LYS A O 1
ATOM 2655 N N . PHE A 1 319 ? -5.461 35.625 11.688 1 98.19 319 PHE A N 1
ATOM 2656 C CA . PHE A 1 319 ? -4.973 36.938 11.258 1 98.19 319 PHE A CA 1
ATOM 2657 C C . PHE A 1 319 ? -5.828 37.469 10.125 1 98.19 319 PHE A C 1
ATOM 2659 O O . PHE A 1 319 ? -6.117 36.781 9.156 1 98.19 319 PHE A O 1
ATOM 2666 N N . ALA A 1 320 ? -6.184 38.719 10.328 1 97.44 320 ALA A N 1
ATOM 2667 C CA . ALA A 1 320 ? -6.996 39.375 9.312 1 97.44 320 ALA A CA 1
ATOM 2668 C C . ALA A 1 320 ? -6.148 39.781 8.109 1 97.44 320 ALA A C 1
ATOM 2670 O O . ALA A 1 320 ? -4.938 39.969 8.227 1 97.44 320 ALA A O 1
ATOM 2671 N N . PRO A 1 321 ? -6.844 39.969 7.004 1 96.88 321 PRO A N 1
ATOM 2672 C CA . PRO A 1 321 ? -6.113 40.344 5.789 1 96.88 321 PRO A CA 1
ATOM 2673 C C . PRO A 1 321 ? -5.336 41.625 5.945 1 96.88 321 PRO A C 1
ATOM 2675 O O . PRO A 1 321 ? -4.258 41.781 5.363 1 96.88 321 PRO A O 1
ATOM 2678 N N . ASN A 1 322 ? -5.824 42.531 6.715 1 97.62 322 ASN A N 1
ATOM 2679 C CA . ASN A 1 322 ? -5.18 43.812 6.832 1 97.62 322 ASN A CA 1
ATOM 2680 C C . ASN A 1 322 ? -3.898 43.75 7.66 1 97.62 322 ASN A C 1
ATOM 2682 O O . ASN A 1 322 ? -3.15 44.719 7.75 1 97.62 322 ASN A O 1
ATOM 2686 N N . ALA A 1 323 ? -3.662 42.594 8.219 1 97.81 323 ALA A N 1
ATOM 2687 C CA . ALA A 1 323 ? -2.422 42.406 8.969 1 97.81 323 ALA A CA 1
ATOM 2688 C C . ALA A 1 323 ? -1.268 42.062 8.031 1 97.81 323 ALA A C 1
ATOM 2690 O O . ALA A 1 323 ? -0.105 42.062 8.438 1 97.81 323 ALA A O 1
ATOM 2691 N N . LEU A 1 324 ? -1.514 41.812 6.785 1 97.94 324 LEU A N 1
ATOM 2692 C CA . LEU A 1 324 ? -0.533 41.281 5.844 1 97.94 324 LEU A CA 1
ATOM 2693 C C . LEU A 1 324 ? 0.657 42.219 5.703 1 97.94 324 LEU A C 1
ATOM 2695 O O . LEU A 1 324 ? 1.81 41.812 5.809 1 97.94 324 LEU A O 1
ATOM 2699 N N . ASP A 1 325 ? 0.389 43.531 5.539 1 97.44 325 ASP A N 1
ATOM 2700 C CA . ASP A 1 325 ? 1.451 44.5 5.258 1 97.44 325 ASP A CA 1
ATOM 2701 C C . ASP A 1 325 ? 2.453 44.562 6.41 1 97.44 325 ASP A C 1
ATOM 2703 O O . ASP A 1 325 ? 3.664 44.5 6.188 1 97.44 325 ASP A O 1
ATOM 2707 N N . ILE A 1 326 ? 1.936 44.625 7.574 1 97.5 326 ILE A N 1
ATOM 2708 C CA . ILE A 1 326 ? 2.814 44.75 8.734 1 97.5 326 ILE A CA 1
ATOM 2709 C C . ILE A 1 326 ? 3.566 43.438 8.938 1 97.5 326 ILE A C 1
ATOM 2711 O O . ILE A 1 326 ? 4.73 43.438 9.336 1 97.5 326 ILE A O 1
ATOM 2715 N N . LEU A 1 327 ? 2.938 42.312 8.688 1 98 327 LEU A N 1
ATOM 2716 C CA . LEU A 1 327 ? 3.576 41 8.797 1 98 327 LEU A CA 1
ATOM 2717 C C . LEU A 1 327 ? 4.719 40.844 7.797 1 98 327 LEU A C 1
ATOM 2719 O O . LEU A 1 327 ? 5.801 40.375 8.148 1 98 327 LEU A O 1
ATOM 2723 N N . LEU A 1 328 ? 4.516 41.344 6.59 1 97.62 328 LEU A N 1
ATOM 2724 C CA . LEU A 1 328 ? 5.523 41.25 5.539 1 97.62 328 LEU A CA 1
ATOM 2725 C C . LEU A 1 328 ? 6.699 42.188 5.832 1 97.62 328 LEU A C 1
ATOM 2727 O O . LEU A 1 328 ? 7.859 41.781 5.715 1 97.62 328 LEU A O 1
ATOM 2731 N N . GLN A 1 329 ? 6.383 43.344 6.281 1 96.94 329 GLN A N 1
ATOM 2732 C CA . GLN A 1 329 ? 7.402 44.344 6.52 1 96.94 329 GLN A CA 1
ATOM 2733 C C . GLN A 1 329 ? 8.32 43.938 7.676 1 96.94 329 GLN A C 1
ATOM 2735 O O . GLN A 1 329 ? 9.508 44.281 7.672 1 96.94 329 GLN A O 1
ATOM 2740 N N . ASN A 1 330 ? 7.754 43.25 8.594 1 96.94 330 ASN A N 1
ATOM 2741 C CA . ASN A 1 330 ? 8.523 42.938 9.797 1 96.94 330 ASN A CA 1
ATOM 2742 C C . ASN A 1 330 ? 8.766 41.438 9.945 1 96.94 330 ASN A C 1
ATOM 2744 O O . ASN A 1 330 ? 9.016 40.938 11.047 1 96.94 330 ASN A O 1
ATOM 2748 N N . SER A 1 331 ? 8.609 40.688 8.914 1 96.31 331 SER A N 1
ATOM 2749 C CA . SER A 1 331 ? 8.672 39.219 8.984 1 96.31 331 SER A CA 1
ATOM 2750 C C . SER A 1 331 ? 10.023 38.75 9.508 1 96.31 331 SER A C 1
ATOM 2752 O O . SER A 1 331 ? 10.102 37.781 10.25 1 96.31 331 SER A O 1
ATOM 2754 N N . ALA A 1 332 ? 11.141 39.406 9.133 1 96.25 332 ALA A N 1
ATOM 2755 C CA . ALA A 1 332 ? 12.469 39.031 9.617 1 96.25 332 ALA A CA 1
ATOM 2756 C C . ALA A 1 332 ? 12.562 39.219 11.133 1 96.25 332 ALA A C 1
ATOM 2758 O O . ALA A 1 332 ? 13.086 38.344 11.828 1 96.25 332 ALA A O 1
ATOM 2759 N N . GLN A 1 333 ? 12.07 40.312 11.547 1 95.69 333 GLN A N 1
ATOM 2760 C CA . GLN A 1 333 ? 12.125 40.594 12.969 1 95.69 333 GLN A CA 1
ATOM 2761 C C . GLN A 1 333 ? 11.188 39.688 13.758 1 95.69 333 GLN A C 1
ATOM 2763 O O . GLN A 1 333 ? 11.539 39.188 14.836 1 95.69 333 GLN A O 1
ATOM 2768 N N . PHE A 1 334 ? 9.969 39.469 13.227 1 96 334 PHE A N 1
ATOM 2769 C CA . PHE A 1 334 ? 8.953 38.688 13.922 1 96 334 PHE A CA 1
ATOM 2770 C C . PHE A 1 334 ? 9.289 37.219 13.906 1 96 334 PHE A C 1
ATOM 2772 O O . PHE A 1 334 ? 9.109 36.5 14.906 1 96 334 PHE A O 1
ATOM 2779 N N . PHE A 1 335 ? 9.883 36.688 12.68 1 95.88 335 PHE A N 1
ATOM 2780 C CA . PHE A 1 335 ? 9.852 35.25 12.469 1 95.88 335 PHE A CA 1
ATOM 2781 C C . PHE A 1 335 ? 11.219 34.719 12.023 1 95.88 335 PHE A C 1
ATOM 2783 O O . PHE A 1 335 ? 11.445 33.531 11.969 1 95.88 335 PHE A O 1
ATOM 2790 N N . GLY A 1 336 ? 12.086 35.656 11.547 1 94 336 GLY A N 1
ATOM 2791 C CA . GLY A 1 336 ? 13.43 35.25 11.164 1 94 336 GLY A CA 1
ATOM 2792 C C . GLY A 1 336 ? 13.578 35 9.68 1 94 336 GLY A C 1
ATOM 2793 O O . GLY A 1 336 ? 14.523 34.344 9.25 1 94 336 GLY A O 1
ATOM 2794 N N . TYR A 1 337 ? 12.625 35.406 8.891 1 93.56 337 TYR A N 1
ATOM 2795 C CA . TYR A 1 337 ? 12.734 35.25 7.445 1 93.56 337 TYR A CA 1
ATOM 2796 C C . TYR A 1 337 ? 12.164 36.469 6.734 1 93.56 337 TYR A C 1
ATOM 2798 O O . TYR A 1 337 ? 11.438 37.281 7.336 1 93.56 337 TYR A O 1
ATOM 2806 N N . MET B 1 1 ? -5.566 30.797 -66.438 1 22.58 1 MET B N 1
ATOM 2807 C CA . MET B 1 1 ? -6.289 30.828 -65.188 1 22.58 1 MET B CA 1
ATOM 2808 C C . MET B 1 1 ? -5.871 29.672 -64.312 1 22.58 1 MET B C 1
ATOM 2810 O O . MET B 1 1 ? -6.277 28.531 -64.5 1 22.58 1 MET B O 1
ATOM 2814 N N . PHE B 1 2 ? -4.633 29.672 -63.688 1 24.11 2 PHE B N 1
ATOM 2815 C CA . PHE B 1 2 ? -3.797 28.719 -62.969 1 24.11 2 PHE B CA 1
ATOM 2816 C C . PHE B 1 2 ? -4.332 28.469 -61.594 1 24.11 2 PHE B C 1
ATOM 2818 O O . PHE B 1 2 ? -4.371 29.375 -60.75 1 24.11 2 PHE B O 1
ATOM 2825 N N . LYS B 1 3 ? -5.34 27.5 -61.469 1 25.77 3 LYS B N 1
ATOM 2826 C CA . LYS B 1 3 ? -6.004 27 -60.25 1 25.77 3 LYS B CA 1
ATOM 2827 C C . LYS B 1 3 ? -5 26.375 -59.281 1 25.77 3 LYS B C 1
ATOM 2829 O O . LYS B 1 3 ? -4.402 25.344 -59.594 1 25.77 3 LYS B O 1
ATOM 2834 N N . ILE B 1 4 ? -4.281 27.172 -58.5 1 23.2 4 ILE B N 1
ATOM 2835 C CA . ILE B 1 4 ? -3.377 26.734 -57.438 1 23.2 4 ILE B CA 1
ATOM 2836 C C . ILE B 1 4 ? -4.156 25.953 -56.375 1 23.2 4 ILE B C 1
ATOM 2838 O O . ILE B 1 4 ? -5.07 26.484 -55.75 1 23.2 4 ILE B O 1
ATOM 2842 N N . ARG B 1 5 ? -4.246 24.578 -56.562 1 26.81 5 ARG B N 1
ATOM 2843 C CA . ARG B 1 5 ? -4.777 23.547 -55.656 1 26.81 5 ARG B CA 1
ATOM 2844 C C . ARG B 1 5 ? -4.133 23.656 -54.281 1 26.81 5 ARG B C 1
ATOM 2846 O O . ARG B 1 5 ? -2.912 23.562 -54.156 1 26.81 5 ARG B O 1
ATOM 2853 N N . TYR B 1 6 ? -4.738 24.453 -53.375 1 26.11 6 TYR B N 1
ATOM 2854 C CA . TYR B 1 6 ? -4.484 24.609 -51.969 1 26.11 6 TYR B CA 1
ATOM 2855 C C . TYR B 1 6 ? -4.539 23.266 -51.25 1 26.11 6 TYR B C 1
ATOM 2857 O O . TYR B 1 6 ? -5.594 22.641 -51.156 1 26.11 6 TYR B O 1
ATOM 2865 N N . LEU B 1 7 ? -3.492 22.422 -51.406 1 27.52 7 LEU B N 1
ATOM 2866 C CA . LEU B 1 7 ? -3.229 21.172 -50.688 1 27.52 7 LEU B CA 1
ATOM 2867 C C . LEU B 1 7 ? -3.436 21.375 -49.188 1 27.52 7 LEU B C 1
ATOM 2869 O O . LEU B 1 7 ? -2.879 22.297 -48.594 1 27.52 7 LEU B O 1
ATOM 2873 N N . GLY B 1 8 ? -4.566 20.859 -48.719 1 27.64 8 GLY B N 1
ATOM 2874 C CA . GLY B 1 8 ? -5.176 20.75 -47.406 1 27.64 8 GLY B CA 1
ATOM 2875 C C . GLY B 1 8 ? -4.227 20.203 -46.344 1 27.64 8 GLY B C 1
ATOM 2876 O O . GLY B 1 8 ? -4.055 19 -46.219 1 27.64 8 GLY B O 1
ATOM 2877 N N . THR B 1 9 ? -3.105 20.953 -45.938 1 31.17 9 THR B N 1
ATOM 2878 C CA . THR B 1 9 ? -2.184 20.766 -44.844 1 31.17 9 THR B CA 1
ATOM 2879 C C . THR B 1 9 ? -2.943 20.672 -43.5 1 31.17 9 THR B C 1
ATOM 2881 O O . THR B 1 9 ? -2.334 20.547 -42.438 1 31.17 9 THR B O 1
ATOM 2884 N N . GLN B 1 10 ? -4.281 20.797 -43.594 1 33.16 10 GLN B N 1
ATOM 2885 C CA . GLN B 1 10 ? -4.984 20.953 -42.312 1 33.16 10 GLN B CA 1
ATOM 2886 C C . GLN B 1 10 ? -5.043 19.625 -41.562 1 33.16 10 GLN B C 1
ATOM 2888 O O . GLN B 1 10 ? -5.156 19.609 -40.344 1 33.16 10 GLN B O 1
ATOM 2893 N N . ASN B 1 11 ? -4.941 18.516 -42.25 1 33 11 ASN B N 1
ATOM 2894 C CA . ASN B 1 11 ? -5.359 17.312 -41.562 1 33 11 ASN B CA 1
ATOM 2895 C C . ASN B 1 11 ? -4.242 16.766 -40.656 1 33 11 ASN B C 1
ATOM 2897 O O . ASN B 1 11 ? -4.477 15.883 -39.844 1 33 11 ASN B O 1
ATOM 2901 N N . ILE B 1 12 ? -2.938 17.141 -40.906 1 34.44 12 ILE B N 1
ATOM 2902 C CA . ILE B 1 12 ? -1.869 16.516 -40.156 1 34.44 12 ILE B CA 1
ATOM 2903 C C . ILE B 1 12 ? -1.834 17.109 -38.75 1 34.44 12 ILE B C 1
ATOM 2905 O O . ILE B 1 12 ? -1.43 16.453 -37.781 1 34.44 12 ILE B O 1
ATOM 2909 N N . ILE B 1 13 ? -2.244 18.422 -38.594 1 35.62 13 ILE B N 1
ATOM 2910 C CA . ILE B 1 13 ? -2.176 19.047 -37.281 1 35.62 13 ILE B CA 1
ATOM 2911 C C . ILE B 1 13 ? -3.23 18.422 -36.375 1 35.62 13 ILE B C 1
ATOM 2913 O O . ILE B 1 13 ? -3.014 18.297 -35.156 1 35.62 13 ILE B O 1
ATOM 2917 N N . SER B 1 14 ? -4.316 17.891 -36.938 1 39.28 14 SER B N 1
ATOM 2918 C CA . SER B 1 14 ? -5.387 17.391 -36.094 1 39.28 14 SER B CA 1
ATOM 2919 C C . SER B 1 14 ? -5.02 16.031 -35.5 1 39.28 14 SER B C 1
ATOM 2921 O O . SER B 1 14 ? -5.41 15.711 -34.375 1 39.28 14 SER B O 1
ATOM 2923 N N . GLY B 1 15 ? -4.219 15.242 -36.188 1 34.84 15 GLY B N 1
ATOM 2924 C CA . GLY B 1 15 ? -3.861 13.938 -35.656 1 34.84 15 GLY B CA 1
ATOM 2925 C C . GLY B 1 15 ? -2.852 14.008 -34.531 1 34.84 15 GLY B C 1
ATOM 2926 O O . GLY B 1 15 ? -2.902 13.203 -33.594 1 34.84 15 GLY B O 1
ATOM 2927 N N . ALA B 1 16 ? -1.829 14.812 -34.594 1 36.31 16 ALA B N 1
ATOM 2928 C CA . ALA B 1 16 ? -0.837 15 -33.531 1 36.31 16 ALA B CA 1
ATOM 2929 C C . ALA B 1 16 ? -1.466 15.633 -32.312 1 36.31 16 ALA B C 1
ATOM 2931 O O . ALA B 1 16 ? -1.113 15.289 -31.172 1 36.31 16 ALA B O 1
ATOM 2932 N N . GLN B 1 17 ? -2.453 16.547 -32.438 1 35.56 17 GLN B N 1
ATOM 2933 C CA . GLN B 1 17 ? -3.166 17.094 -31.297 1 35.56 17 GLN B CA 1
ATOM 2934 C C . GLN B 1 17 ? -3.971 16.016 -30.594 1 35.56 17 GLN B C 1
ATOM 2936 O O . GLN B 1 17 ? -4.047 15.992 -29.359 1 35.56 17 GLN B O 1
ATOM 2941 N N . THR B 1 18 ? -4.605 15.055 -31.297 1 37.47 18 THR B N 1
ATOM 2942 C CA . THR B 1 18 ? -5.328 13.953 -30.672 1 37.47 18 THR B CA 1
ATOM 2943 C C . THR B 1 18 ? -4.355 12.977 -30.016 1 37.47 18 THR B C 1
ATOM 2945 O O . THR B 1 18 ? -4.633 12.438 -28.953 1 37.47 18 THR B O 1
ATOM 2948 N N . LEU B 1 19 ? -3.219 12.648 -30.578 1 34.31 19 LEU B N 1
ATOM 2949 C CA . LEU B 1 19 ? -2.229 11.781 -29.953 1 34.31 19 LEU B CA 1
ATOM 2950 C C . LEU B 1 19 ? -1.561 12.477 -28.781 1 34.31 19 LEU B C 1
ATOM 2952 O O . LEU B 1 19 ? -1.298 11.844 -27.75 1 34.31 19 LEU B O 1
ATOM 2956 N N . LEU B 1 20 ? -1.121 13.703 -28.875 1 35.44 20 LEU B N 1
ATOM 2957 C CA . LEU B 1 20 ? -0.668 14.484 -27.734 1 35.44 20 LEU B CA 1
ATOM 2958 C C . LEU B 1 20 ? -1.771 14.602 -26.688 1 35.44 20 LEU B C 1
ATOM 2960 O O . LEU B 1 20 ? -1.499 14.555 -25.484 1 35.44 20 LEU B O 1
ATOM 2964 N N . GLN B 1 21 ? -2.969 14.82 -27.062 1 37.31 21 GLN B N 1
ATOM 2965 C CA . GLN B 1 21 ? -4.121 14.773 -26.172 1 37.31 21 GLN B CA 1
ATOM 2966 C C . GLN B 1 21 ? -4.289 13.383 -25.562 1 37.31 21 GLN B C 1
ATOM 2968 O O . GLN B 1 21 ? -4.68 13.25 -24.406 1 37.31 21 GLN B O 1
ATOM 2973 N N . SER B 1 22 ? -4.031 12.305 -26.266 1 35.22 22 SER B N 1
ATOM 2974 C CA . SER B 1 22 ? -4.117 10.961 -25.719 1 35.22 22 SER B CA 1
ATOM 2975 C C . SER B 1 22 ? -2.943 10.664 -24.797 1 35.22 22 SER B C 1
ATOM 2977 O O . SER B 1 22 ? -3.078 9.898 -23.844 1 35.22 22 SER B O 1
ATOM 2979 N N . CYS B 1 23 ? -1.727 10.953 -25.125 1 36.97 23 CYS B N 1
ATOM 2980 C CA . CYS B 1 23 ? -0.619 10.836 -24.188 1 36.97 23 CYS B CA 1
ATOM 2981 C C . CYS B 1 23 ? -0.906 11.625 -22.906 1 36.97 23 CYS B C 1
ATOM 2983 O O . CYS B 1 23 ? -0.317 11.352 -21.859 1 36.97 23 CYS B O 1
ATOM 2985 N N . PHE B 1 24 ? -1.33 12.875 -23 1 37.12 24 PHE B N 1
ATOM 2986 C CA . PHE B 1 24 ? -1.884 13.617 -21.875 1 37.12 24 PHE B CA 1
ATOM 2987 C C . PHE B 1 24 ? -3.148 12.953 -21.344 1 37.12 24 PHE B C 1
ATOM 2989 O O . PHE B 1 24 ? -4.25 13.469 -21.531 1 37.12 24 PHE B O 1
ATOM 2996 N N . GLN B 1 25 ? -3.621 11.836 -21.859 1 40.5 25 GLN B N 1
ATOM 2997 C CA . GLN B 1 25 ? -4.785 11.117 -21.359 1 40.5 25 GLN B CA 1
ATOM 2998 C C . GLN B 1 25 ? -4.957 11.328 -19.859 1 40.5 25 GLN B C 1
ATOM 3000 O O . GLN B 1 25 ? -3.975 11.469 -19.125 1 40.5 25 GLN B O 1
ATOM 3005 N N . GLU B 1 26 ? -6.211 11.477 -19.359 1 45.12 26 GLU B N 1
ATOM 3006 C CA . GLU B 1 26 ? -6.836 11.938 -18.125 1 45.12 26 GLU B CA 1
ATOM 3007 C C . GLU B 1 26 ? -6.238 11.227 -16.906 1 45.12 26 GLU B C 1
ATOM 3009 O O . GLU B 1 26 ? -6.734 10.18 -16.484 1 45.12 26 GLU B O 1
ATOM 3014 N N . SER B 1 27 ? -4.938 11.18 -16.828 1 53.88 27 SER B N 1
ATOM 3015 C CA . SER B 1 27 ? -4.23 10.781 -15.617 1 53.88 27 SER B CA 1
ATOM 3016 C C . SER B 1 27 ? -5.039 11.109 -14.367 1 53.88 27 SER B C 1
ATOM 3018 O O . SER B 1 27 ? -4.641 10.758 -13.258 1 53.88 27 SER B O 1
ATOM 3020 N N . ASN B 1 28 ? -6.227 11.586 -14.633 1 68.94 28 ASN B N 1
ATOM 3021 C CA . ASN B 1 28 ? -6.938 12.141 -13.484 1 68.94 28 ASN B CA 1
ATOM 3022 C C . ASN B 1 28 ? -8.18 11.32 -13.141 1 68.94 28 ASN B C 1
ATOM 3024 O O . ASN B 1 28 ? -9.078 11.812 -12.461 1 68.94 28 ASN B O 1
ATOM 3028 N N . SER B 1 29 ? -8.172 10.062 -13.914 1 76.56 29 SER B N 1
ATOM 3029 C CA . SER B 1 29 ? -9.273 9.18 -13.539 1 76.56 29 SER B CA 1
ATOM 3030 C C . SER B 1 29 ? -8.766 7.926 -12.836 1 76.56 29 SER B C 1
ATOM 3032 O O . SER B 1 29 ? -7.578 7.609 -12.898 1 76.56 29 SER B O 1
ATOM 3034 N N . LEU B 1 30 ? -9.672 7.305 -12.219 1 80.62 30 LEU B N 1
ATOM 3035 C CA . LEU B 1 30 ? -9.336 6.066 -11.516 1 80.62 30 LEU B CA 1
ATOM 3036 C C . LEU B 1 30 ? -8.812 5.02 -12.492 1 80.62 30 LEU B C 1
ATOM 3038 O O . LEU B 1 30 ? -7.902 4.254 -12.156 1 80.62 30 LEU B O 1
ATOM 3042 N N . GLN B 1 31 ? -9.359 5.02 -13.68 1 76.69 31 GLN B N 1
ATOM 3043 C CA . GLN B 1 31 ? -9 4.02 -14.68 1 76.69 31 GLN B CA 1
ATOM 3044 C C . GLN B 1 31 ? -7.516 4.082 -15.016 1 76.69 31 GLN B C 1
ATOM 3046 O O . GLN B 1 31 ? -6.871 3.049 -15.203 1 76.69 31 GLN B O 1
ATOM 3051 N N . ASN B 1 32 ? -6.98 5.234 -14.977 1 73.25 32 ASN B N 1
ATOM 3052 C CA . ASN B 1 32 ? -5.57 5.41 -15.289 1 73.25 32 ASN B CA 1
ATOM 3053 C C . ASN B 1 32 ? -4.672 4.82 -14.211 1 73.25 32 ASN B C 1
ATOM 3055 O O . ASN B 1 32 ? -3.564 4.363 -14.492 1 73.25 32 ASN B O 1
ATOM 3059 N N . TRP B 1 33 ? -5.328 4.73 -13.156 1 73.62 33 TRP B N 1
ATOM 3060 C CA . TRP B 1 33 ? -4.516 4.27 -12.039 1 73.62 33 TRP B CA 1
ATOM 3061 C C . TRP B 1 33 ? -4.605 2.754 -11.883 1 73.62 33 TRP B C 1
ATOM 3063 O O . TRP B 1 33 ? -3.664 2.115 -11.406 1 73.62 33 TRP B O 1
ATOM 3073 N N . ILE B 1 34 ? -5.668 2.27 -12.383 1 76.88 34 ILE B N 1
ATOM 3074 C CA . ILE B 1 34 ? -5.879 0.847 -12.141 1 76.88 34 ILE B CA 1
ATOM 3075 C C . ILE B 1 34 ? -5.414 0.038 -13.344 1 76.88 34 ILE B C 1
ATOM 3077 O O . ILE B 1 34 ? -5.246 -1.181 -13.258 1 76.88 34 ILE B O 1
ATOM 3081 N N . GLU B 1 35 ? -5.172 0.723 -14.383 1 77.31 35 GLU B N 1
ATOM 3082 C CA . GLU B 1 35 ? -4.754 0.014 -15.594 1 77.31 35 GLU B CA 1
ATOM 3083 C C . GLU B 1 35 ? -3.332 -0.52 -15.453 1 77.31 35 GLU B C 1
ATOM 3085 O O . GLU B 1 35 ? -2.43 0.204 -15.023 1 77.31 35 GLU B O 1
ATOM 3090 N N . PRO B 1 36 ? -3.24 -1.808 -15.828 1 76.75 36 PRO B N 1
ATOM 3091 C CA . PRO B 1 36 ? -1.89 -2.371 -15.781 1 76.75 36 PRO B CA 1
ATOM 3092 C C . PRO B 1 36 ? -0.941 -1.708 -16.781 1 76.75 36 PRO B C 1
ATOM 3094 O O . PRO B 1 36 ? -1.391 -1.019 -17.703 1 76.75 36 PRO B O 1
ATOM 3097 N N . PRO B 1 37 ? 0.337 -1.862 -16.562 1 74.19 37 PRO B N 1
ATOM 3098 C CA . PRO B 1 37 ? 1.299 -1.306 -17.516 1 74.19 37 PRO B CA 1
ATOM 3099 C C . PRO B 1 37 ? 1.1 -1.838 -18.938 1 74.19 37 PRO B C 1
ATOM 3101 O O . PRO B 1 37 ? 0.726 -3 -19.109 1 74.19 37 PRO B O 1
ATOM 3104 N N . SER B 1 38 ? 1.35 -0.984 -19.875 1 73.56 38 SER B N 1
ATOM 3105 C CA . SER B 1 38 ? 1.188 -1.354 -21.281 1 73.56 38 SER B CA 1
ATOM 3106 C C . SER B 1 38 ? 2.271 -2.332 -21.719 1 73.56 38 SER B C 1
ATOM 3108 O O . SER B 1 38 ? 2.061 -3.129 -22.641 1 73.56 38 SER B O 1
ATOM 3110 N N . THR B 1 39 ? 3.41 -2.213 -21.062 1 82.12 39 THR B N 1
ATOM 3111 C CA . THR B 1 39 ? 4.508 -3.133 -21.344 1 82.12 39 THR B CA 1
ATOM 3112 C C . THR B 1 39 ? 5.07 -3.717 -20.047 1 82.12 39 THR B C 1
ATOM 3114 O O . THR B 1 39 ? 5.035 -3.066 -19 1 82.12 39 THR B O 1
ATOM 3117 N N . TYR B 1 40 ? 5.504 -4.883 -20.25 1 91 40 TYR B N 1
ATOM 3118 C CA . TYR B 1 40 ? 6.066 -5.547 -19.078 1 91 40 TYR B CA 1
ATOM 3119 C C . TYR B 1 40 ? 7.547 -5.227 -18.922 1 91 40 TYR B C 1
ATOM 3121 O O . TYR B 1 40 ? 8.125 -5.402 -17.844 1 91 40 TYR B O 1
ATOM 3129 N N . MET B 1 41 ? 8.141 -4.734 -20.016 1 89.62 41 MET B N 1
ATOM 3130 C CA . MET B 1 41 ? 9.57 -4.418 -19.953 1 89.62 41 MET B CA 1
ATOM 3131 C C . MET B 1 41 ? 9.805 -3.096 -19.234 1 89.62 41 MET B C 1
ATOM 3133 O O . MET B 1 41 ? 9.062 -2.131 -19.438 1 89.62 41 MET B O 1
ATOM 3137 N N . HIS B 1 42 ? 10.711 -3.066 -18.344 1 90.44 42 HIS B N 1
ATOM 3138 C CA . HIS B 1 42 ? 11.086 -1.88 -17.578 1 90.44 42 HIS B CA 1
ATOM 3139 C C . HIS B 1 42 ? 12.562 -1.917 -17.188 1 90.44 42 HIS B C 1
ATOM 3141 O O . HIS B 1 42 ? 13.258 -2.893 -17.469 1 90.44 42 HIS B O 1
ATOM 3147 N N . THR B 1 43 ? 13.031 -0.855 -16.516 1 90.75 43 THR B N 1
ATOM 3148 C CA . THR B 1 43 ? 14.453 -0.754 -16.188 1 90.75 43 THR B CA 1
ATOM 3149 C C . THR B 1 43 ? 14.656 -0.826 -14.68 1 90.75 43 THR B C 1
ATOM 3151 O O . THR B 1 43 ? 15.734 -0.491 -14.18 1 90.75 43 THR B O 1
ATOM 3154 N N . LEU B 1 44 ? 13.688 -1.252 -13.961 1 93.12 44 LEU B N 1
ATOM 3155 C CA . LEU B 1 44 ? 13.797 -1.363 -12.508 1 93.12 44 LEU B CA 1
ATOM 3156 C C . LEU B 1 44 ? 14.734 -2.504 -12.125 1 93.12 44 LEU B C 1
ATOM 3158 O O . LEU B 1 44 ? 14.695 -3.576 -12.734 1 93.12 44 LEU B O 1
ATOM 3162 N N . ASP B 1 45 ? 15.539 -2.236 -11.133 1 93.88 45 ASP B N 1
ATOM 3163 C CA . ASP B 1 45 ? 16.234 -3.371 -10.531 1 93.88 45 ASP B CA 1
ATOM 3164 C C . ASP B 1 45 ? 15.344 -4.102 -9.531 1 93.88 45 ASP B C 1
ATOM 3166 O O . ASP B 1 45 ? 14.195 -3.703 -9.312 1 93.88 45 ASP B O 1
ATOM 3170 N N . ASP B 1 46 ? 15.766 -5.164 -8.984 1 95.5 46 ASP B N 1
ATOM 3171 C CA . ASP B 1 46 ? 14.945 -6 -8.109 1 95.5 46 ASP B CA 1
ATOM 3172 C C . ASP B 1 46 ? 14.453 -5.215 -6.898 1 95.5 46 ASP B C 1
ATOM 3174 O O . ASP B 1 46 ? 13.289 -5.316 -6.516 1 95.5 46 ASP B O 1
ATOM 3178 N N . SER B 1 47 ? 15.359 -4.441 -6.277 1 94.88 47 SER B N 1
ATOM 3179 C CA . SER B 1 47 ? 14.977 -3.674 -5.094 1 94.88 47 SER B CA 1
ATOM 3180 C C . SER B 1 47 ? 13.844 -2.703 -5.402 1 94.88 47 SER B C 1
ATOM 3182 O O . SER B 1 47 ? 12.875 -2.611 -4.648 1 94.88 47 SER B O 1
ATOM 3184 N N . GLU B 1 48 ? 13.992 -2.021 -6.508 1 95.06 48 GLU B N 1
ATOM 3185 C CA . GLU B 1 48 ? 12.977 -1.066 -6.938 1 95.06 48 GLU B CA 1
ATOM 3186 C C . GLU B 1 48 ? 11.664 -1.772 -7.281 1 95.06 48 GLU B C 1
ATOM 3188 O O . GLU B 1 48 ? 10.594 -1.322 -6.883 1 95.06 48 GLU B O 1
ATOM 3193 N N . LEU B 1 49 ? 11.781 -2.842 -8.016 1 95.62 49 LEU B N 1
ATOM 3194 C CA . LEU B 1 49 ? 10.60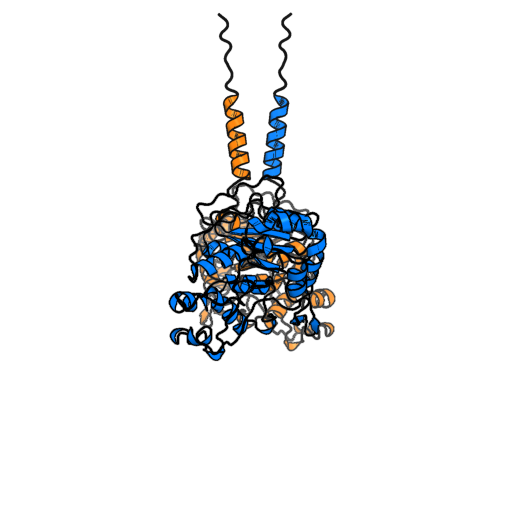9 -3.598 -8.445 1 95.62 49 LEU B CA 1
ATOM 3195 C C . LEU B 1 49 ? 9.844 -4.141 -7.238 1 95.62 49 LEU B C 1
ATOM 3197 O O . LEU B 1 49 ? 8.625 -3.994 -7.156 1 95.62 49 LEU B O 1
ATOM 3201 N N . PHE B 1 50 ? 10.562 -4.754 -6.328 1 97.62 50 PHE B N 1
ATOM 3202 C CA . PHE B 1 50 ? 9.914 -5.359 -5.168 1 97.62 50 PHE B CA 1
ATOM 3203 C C . PHE B 1 50 ? 9.25 -4.293 -4.305 1 97.62 50 PHE B C 1
ATOM 3205 O O . PHE B 1 50 ? 8.141 -4.5 -3.803 1 97.62 50 PHE B O 1
ATOM 3212 N N . TRP B 1 51 ? 9.922 -3.143 -4.164 1 96.06 51 TRP B N 1
ATOM 3213 C CA . TRP B 1 51 ? 9.344 -2.039 -3.406 1 96.06 51 TRP B CA 1
ATOM 3214 C C . TRP B 1 51 ? 8.039 -1.572 -4.039 1 96.06 51 TRP B C 1
ATOM 3216 O O . TRP B 1 51 ? 7.016 -1.462 -3.355 1 96.06 51 TRP B O 1
ATOM 3226 N N . ARG B 1 52 ? 8.031 -1.379 -5.281 1 93.5 52 ARG B N 1
ATOM 3227 C CA . ARG B 1 52 ? 6.852 -0.917 -6.004 1 93.5 52 ARG B CA 1
ATOM 3228 C C . ARG B 1 52 ? 5.727 -1.942 -5.922 1 93.5 52 ARG B C 1
ATOM 3230 O O . ARG B 1 52 ? 4.566 -1.583 -5.707 1 93.5 52 ARG B O 1
ATOM 3237 N N . ALA B 1 53 ? 6.125 -3.17 -6.031 1 95.81 53 ALA B N 1
ATOM 3238 C CA . ALA B 1 53 ? 5.137 -4.246 -6.082 1 95.81 53 ALA B CA 1
ATOM 3239 C C . ALA B 1 53 ? 4.586 -4.547 -4.688 1 95.81 53 ALA B C 1
ATOM 3241 O O . ALA B 1 53 ? 3.576 -5.242 -4.551 1 95.81 53 ALA B O 1
ATOM 3242 N N . SER B 1 54 ? 5.219 -3.979 -3.672 1 97.12 54 SER B N 1
ATOM 3243 C CA . SER B 1 54 ? 4.84 -4.316 -2.305 1 97.12 54 SER B CA 1
ATOM 3244 C C . SER B 1 54 ? 3.717 -3.416 -1.803 1 97.12 54 SER B C 1
ATOM 3246 O O . SER B 1 54 ? 3.256 -3.564 -0.669 1 97.12 54 SER B O 1
ATOM 3248 N N . PHE B 1 55 ? 3.277 -2.439 -2.615 1 94.5 55 PHE B N 1
ATOM 3249 C CA . PHE B 1 55 ? 2.209 -1.538 -2.203 1 94.5 55 PHE B CA 1
ATOM 3250 C C . PHE B 1 55 ? 0.885 -2.285 -2.084 1 94.5 55 PHE B C 1
ATOM 3252 O O . PHE B 1 55 ? 0.488 -3.004 -3.004 1 94.5 55 PHE B O 1
ATOM 3259 N N . VAL B 1 56 ? 0.225 -2.123 -0.969 1 95.62 56 VAL B N 1
ATOM 3260 C CA . VAL B 1 56 ? -1.079 -2.734 -0.738 1 95.62 56 VAL B CA 1
ATOM 3261 C C . VAL B 1 56 ? -2.062 -1.679 -0.234 1 95.62 56 VAL B C 1
ATOM 3263 O O . VAL B 1 56 ? -1.697 -0.813 0.566 1 95.62 56 VAL B O 1
ATOM 3266 N N . PRO B 1 57 ? -3.273 -1.692 -0.746 1 94 57 PRO B N 1
ATOM 3267 C CA . PRO B 1 57 ? -4.273 -0.767 -0.208 1 94 57 PRO B CA 1
ATOM 3268 C C . PRO B 1 57 ? -4.672 -1.099 1.229 1 94 57 PRO B C 1
ATOM 3270 O O . PRO B 1 57 ? -4.875 -2.27 1.562 1 94 57 PRO B O 1
ATOM 3273 N N . GLU B 1 58 ? -4.73 -0.125 2.043 1 96.25 58 GLU B N 1
ATOM 3274 C CA . GLU B 1 58 ? -5.191 -0.329 3.412 1 96.25 58 GLU B CA 1
ATOM 3275 C C . GLU B 1 58 ? -6.715 -0.371 3.482 1 96.25 58 GLU B C 1
ATOM 3277 O O . GLU B 1 58 ? -7.285 -0.878 4.453 1 96.25 58 GLU B O 1
ATOM 3282 N N . ILE B 1 59 ? -7.316 0.263 2.518 1 95.88 59 ILE B N 1
ATOM 3283 C CA . ILE B 1 59 ? -8.742 0.035 2.324 1 95.88 59 ILE B CA 1
ATOM 3284 C C . ILE B 1 59 ? -8.953 -1.211 1.468 1 95.88 59 ILE B C 1
ATOM 3286 O O . ILE B 1 59 ? -8.602 -1.229 0.287 1 95.88 59 ILE B O 1
ATOM 3290 N N . LYS B 1 60 ? -9.602 -2.221 2.01 1 92.44 60 LYS B N 1
ATOM 3291 C CA . LYS B 1 60 ? -9.648 -3.539 1.384 1 92.44 60 LYS B CA 1
ATOM 3292 C C . LYS B 1 60 ? -10.719 -3.6 0.301 1 92.44 60 LYS B C 1
ATOM 3294 O O . LYS B 1 60 ? -10.547 -4.277 -0.713 1 92.44 60 LYS B O 1
ATOM 3299 N N . GLU B 1 61 ? -11.789 -2.857 0.502 1 92.12 61 GLU B N 1
ATOM 3300 C CA . GLU B 1 61 ? -12.891 -2.881 -0.459 1 92.12 61 GLU B CA 1
ATOM 3301 C C . GLU B 1 61 ? -12.578 -2.01 -1.674 1 92.12 61 GLU B C 1
ATOM 3303 O O . GLU B 1 61 ? -12.258 -0.828 -1.531 1 92.12 61 GLU B O 1
ATOM 3308 N N . TYR B 1 62 ? -12.633 -2.578 -2.799 1 91.5 62 TYR B N 1
ATOM 3309 C CA . TYR B 1 62 ? -12.398 -1.833 -4.031 1 91.5 62 TYR B CA 1
ATOM 3310 C C . TYR B 1 62 ? -13.594 -0.948 -4.371 1 91.5 62 TYR B C 1
ATOM 3312 O O . TYR B 1 62 ? -14.742 -1.387 -4.289 1 91.5 62 TYR B O 1
ATOM 3320 N N . PRO B 1 63 ? -13.336 0.281 -4.73 1 92.5 63 PRO B N 1
ATOM 3321 C CA . PRO B 1 63 ? -14.43 1.195 -5.059 1 92.5 63 PRO B CA 1
ATOM 3322 C C . PRO B 1 63 ? -14.914 1.046 -6.5 1 92.5 63 PRO B C 1
ATOM 3324 O O . PRO B 1 63 ? -15.562 1.95 -7.035 1 92.5 63 PRO B O 1
ATOM 3327 N N . PHE B 1 64 ? -14.57 -0.009 -7.203 1 88.81 64 PHE B N 1
ATOM 3328 C CA . PHE B 1 64 ? -14.977 -0.332 -8.562 1 88.81 64 PHE B CA 1
ATOM 3329 C C . PHE B 1 64 ? -15.148 -1.836 -8.734 1 88.81 64 PHE B C 1
ATOM 3331 O O . PHE B 1 64 ? -14.672 -2.619 -7.914 1 88.81 64 PHE B O 1
ATOM 3338 N N . LYS B 1 65 ? -15.875 -2.168 -9.703 1 86.81 65 LYS B N 1
ATOM 3339 C CA . LYS B 1 65 ? -16.031 -3.584 -10.023 1 86.81 65 LYS B CA 1
ATOM 3340 C C . LYS B 1 65 ? -14.781 -4.133 -10.703 1 86.81 65 LYS B C 1
ATOM 3342 O O . LYS B 1 65 ? -14.305 -3.564 -11.688 1 86.81 65 LYS B O 1
ATOM 3347 N N . ARG B 1 66 ? -14.242 -5.094 -10.016 1 84.06 66 ARG B N 1
ATOM 3348 C CA . ARG B 1 66 ? -13.047 -5.691 -10.594 1 84.06 66 ARG B CA 1
ATOM 3349 C C . ARG B 1 66 ? -13.281 -7.152 -10.961 1 84.06 66 ARG B C 1
ATOM 3351 O O . ARG B 1 66 ? -14.164 -7.805 -10.391 1 84.06 66 ARG B O 1
ATOM 3358 N N . SER B 1 67 ? -12.602 -7.617 -12.008 1 90.19 67 SER B N 1
ATOM 3359 C CA . SER B 1 67 ? -12.508 -9.039 -12.336 1 90.19 67 SER B CA 1
ATOM 3360 C C . SER B 1 67 ? -11.18 -9.625 -11.875 1 90.19 67 SER B C 1
ATOM 3362 O O . SER B 1 67 ? -10.156 -9.477 -12.547 1 90.19 67 SER B O 1
ATOM 3364 N N . PRO B 1 68 ? -11.242 -10.266 -10.742 1 96.12 68 PRO B N 1
ATOM 3365 C CA . PRO B 1 68 ? -9.984 -10.859 -10.273 1 96.12 68 PRO B CA 1
ATOM 3366 C C . PRO B 1 68 ? -9.391 -11.852 -11.266 1 96.12 68 PRO B C 1
ATOM 3368 O O . PRO B 1 68 ? -10.133 -12.586 -11.922 1 96.12 68 PRO B O 1
ATOM 3371 N N . LYS B 1 69 ? -8.102 -11.867 -11.383 1 98.19 69 LYS B N 1
ATOM 3372 C CA . LYS B 1 69 ? -7.445 -12.672 -12.406 1 98.19 69 LYS B CA 1
ATOM 3373 C C . LYS B 1 69 ? -6.441 -13.633 -11.789 1 98.19 69 LYS B C 1
ATOM 3375 O O . LYS B 1 69 ? -5.992 -13.43 -10.656 1 98.19 69 LYS B O 1
ATOM 3380 N N . ILE B 1 70 ? -6.156 -14.656 -12.516 1 98.88 70 ILE B N 1
ATOM 3381 C CA . ILE B 1 70 ? -5.016 -15.523 -12.242 1 98.88 70 ILE B CA 1
ATOM 3382 C C . ILE B 1 70 ? -3.826 -15.109 -13.102 1 98.88 70 ILE B C 1
ATOM 3384 O O . ILE B 1 70 ? -3.951 -14.984 -14.32 1 98.88 70 ILE B O 1
ATOM 3388 N N . ALA B 1 71 ? -2.748 -14.789 -12.445 1 98.81 71 ALA B N 1
ATOM 3389 C CA . ALA B 1 71 ? -1.5 -14.57 -13.172 1 98.81 71 ALA B CA 1
ATOM 3390 C C . ALA B 1 71 ? -0.769 -15.883 -13.422 1 98.81 71 ALA B C 1
ATOM 3392 O O . ALA B 1 71 ? -0.335 -16.547 -12.484 1 98.81 71 ALA B O 1
ATOM 3393 N N . PHE B 1 72 ? -0.656 -16.234 -14.68 1 98.94 72 PHE B N 1
ATOM 3394 C CA . PHE B 1 72 ? 0.141 -17.391 -15.07 1 98.94 72 PHE B CA 1
ATOM 3395 C C . PHE B 1 72 ? 1.583 -16.984 -15.352 1 98.94 72 PHE B C 1
ATOM 3397 O O . PHE B 1 72 ? 1.853 -16.25 -16.297 1 98.94 72 PHE B O 1
ATOM 3404 N N . MET B 1 73 ? 2.469 -17.469 -14.539 1 98.81 73 MET B N 1
ATOM 3405 C CA . MET B 1 73 ? 3.867 -17.047 -14.586 1 98.81 73 MET B CA 1
ATOM 3406 C C . MET B 1 73 ? 4.754 -18.188 -15.094 1 98.81 73 MET B C 1
ATOM 3408 O O . MET B 1 73 ? 4.875 -19.219 -14.438 1 98.81 73 MET B O 1
ATOM 3412 N N . PHE B 1 74 ? 5.383 -17.938 -16.188 1 98.5 74 PHE B N 1
ATOM 3413 C CA . PHE B 1 74 ? 6.223 -18.953 -16.812 1 98.5 74 PHE B CA 1
ATOM 3414 C C . PHE B 1 74 ? 7.695 -18.672 -16.547 1 98.5 74 PHE B C 1
ATOM 3416 O O . PHE B 1 74 ? 8.234 -17.656 -17 1 98.5 74 PHE B O 1
ATOM 3423 N N . LEU B 1 75 ? 8.289 -19.531 -15.789 1 97.38 75 LEU B N 1
ATOM 3424 C CA . LEU B 1 75 ? 9.742 -19.531 -15.617 1 97.38 75 LEU B CA 1
ATOM 3425 C C . LEU B 1 75 ? 10.406 -20.484 -16.609 1 97.38 75 LEU B C 1
ATOM 3427 O O . LEU B 1 75 ? 10.297 -21.703 -16.469 1 97.38 75 LEU B O 1
ATOM 3431 N N . THR B 1 76 ? 11.102 -19.938 -17.609 1 95.25 76 THR B N 1
ATOM 3432 C CA . THR B 1 76 ? 11.602 -20.75 -18.703 1 95.25 76 THR B CA 1
ATOM 3433 C C . THR B 1 76 ? 13.031 -20.344 -19.078 1 95.25 76 THR B C 1
ATOM 3435 O O . THR B 1 76 ? 13.484 -19.266 -18.719 1 95.25 76 THR B O 1
ATOM 3438 N N . ARG B 1 77 ? 13.648 -21.188 -19.719 1 88.69 77 ARG B N 1
ATOM 3439 C CA . ARG B 1 77 ? 14.977 -20.875 -20.25 1 88.69 77 ARG B CA 1
ATOM 3440 C C . ARG B 1 77 ? 14.875 -20.016 -21.5 1 88.69 77 ARG B C 1
ATOM 3442 O O . ARG B 1 77 ? 15.797 -19.25 -21.812 1 88.69 77 ARG B O 1
ATOM 3449 N N . GLY B 1 78 ? 13.773 -20.234 -22.219 1 90.62 78 GLY B N 1
ATOM 3450 C CA . GLY B 1 78 ? 13.562 -19.5 -23.469 1 90.62 78 GLY B CA 1
ATOM 3451 C C . GLY B 1 78 ? 12.266 -19.875 -24.156 1 90.62 78 GLY B C 1
ATOM 3452 O O . GLY B 1 78 ? 11.195 -19.391 -23.781 1 90.62 78 GLY B O 1
ATOM 3453 N N . PRO B 1 79 ? 12.336 -20.828 -25.094 1 91.12 79 PRO B N 1
ATOM 3454 C CA . PRO B 1 79 ? 11.164 -21.172 -25.906 1 91.12 79 PRO B CA 1
ATOM 3455 C C . PRO B 1 79 ? 10.031 -21.781 -25.078 1 91.12 79 PRO B C 1
ATOM 3457 O O . PRO B 1 79 ? 10.289 -22.391 -24.031 1 91.12 79 PRO B O 1
ATOM 3460 N N . LEU B 1 80 ? 8.828 -21.547 -25.547 1 96.62 80 LEU B N 1
ATOM 3461 C CA . LEU B 1 80 ? 7.625 -22.172 -25.016 1 96.62 80 LEU B CA 1
ATOM 3462 C C . LEU B 1 80 ? 7.004 -23.109 -26.031 1 96.62 80 LEU B C 1
ATOM 3464 O O . LEU B 1 80 ? 5.98 -22.781 -26.641 1 96.62 80 LEU B O 1
ATOM 3468 N N . PRO B 1 81 ? 7.508 -24.297 -26.094 1 96.44 81 PRO B N 1
ATOM 3469 C CA . PRO B 1 81 ? 7.09 -25.203 -27.172 1 96.44 81 PRO B CA 1
ATOM 3470 C C . PRO B 1 81 ? 5.621 -25.609 -27.062 1 96.44 81 PRO B C 1
ATOM 3472 O O . PRO B 1 81 ? 5.004 -25.984 -28.062 1 96.44 81 PRO B O 1
ATOM 3475 N N . LEU B 1 82 ? 5.066 -25.547 -25.953 1 97.88 82 LEU B N 1
ATOM 3476 C CA . LEU B 1 82 ? 3.688 -25.984 -25.766 1 97.88 82 LEU B CA 1
ATOM 3477 C C . LEU B 1 82 ? 2.729 -24.797 -25.797 1 97.88 82 LEU B C 1
ATOM 3479 O O . LEU B 1 82 ? 1.564 -24.922 -25.406 1 97.88 82 LEU B O 1
ATOM 3483 N N . ALA B 1 83 ? 3.162 -23.625 -26.312 1 97.69 83 ALA B N 1
ATOM 3484 C CA . ALA B 1 83 ? 2.402 -22.391 -26.328 1 97.69 83 ALA B CA 1
ATOM 3485 C C . ALA B 1 83 ? 1.071 -22.562 -27.062 1 97.69 83 ALA B C 1
ATOM 3487 O O . ALA B 1 83 ? 0.038 -22.062 -26.609 1 97.69 83 ALA B O 1
ATOM 3488 N N . PRO B 1 84 ? 1.059 -23.375 -28.141 1 97.75 84 PRO B N 1
ATOM 3489 C CA . PRO B 1 84 ? -0.22 -23.516 -28.844 1 97.75 84 PRO B CA 1
ATOM 3490 C C . PRO B 1 84 ? -1.299 -24.156 -27.984 1 97.75 84 PRO B C 1
ATOM 3492 O O . PRO B 1 84 ? -2.479 -23.812 -28.109 1 97.75 84 PRO B O 1
ATOM 3495 N N . LEU B 1 85 ? -0.919 -25.109 -27.156 1 98.44 85 LEU B N 1
ATOM 3496 C CA . LEU B 1 85 ? -1.886 -25.719 -26.25 1 98.44 85 LEU B CA 1
ATOM 3497 C C . LEU B 1 85 ? -2.393 -24.703 -25.234 1 98.44 85 LEU B C 1
ATOM 3499 O O . LEU B 1 85 ? -3.594 -24.625 -24.969 1 98.44 85 LEU B O 1
ATOM 3503 N N . TRP B 1 86 ? -1.524 -23.875 -24.688 1 98.69 86 TRP B N 1
ATOM 3504 C CA . TRP B 1 86 ? -1.884 -22.844 -23.734 1 98.69 86 TRP B CA 1
ATOM 3505 C C . TRP B 1 86 ? -2.777 -21.781 -24.391 1 98.69 86 TRP B C 1
ATOM 3507 O O . TRP B 1 86 ? -3.715 -21.281 -23.766 1 98.69 86 TRP B O 1
ATOM 3517 N N . GLU B 1 87 ? -2.469 -21.453 -25.625 1 98.25 87 GLU B N 1
ATOM 3518 C CA . GLU B 1 87 ? -3.293 -20.484 -26.344 1 98.25 87 GLU B CA 1
ATOM 3519 C C . GLU B 1 87 ? -4.738 -20.969 -26.453 1 98.25 87 GLU B C 1
ATOM 3521 O O . GLU B 1 87 ? -5.672 -20.188 -26.25 1 98.25 87 GLU B O 1
ATOM 3526 N N . ARG B 1 88 ? -4.867 -22.234 -26.734 1 98 88 ARG B N 1
ATOM 3527 C CA . ARG B 1 88 ? -6.199 -22.828 -26.781 1 98 88 ARG B CA 1
ATOM 3528 C C . ARG B 1 88 ? -6.859 -22.797 -25.406 1 98 88 ARG B C 1
ATOM 3530 O O . ARG B 1 88 ? -8.039 -22.453 -25.281 1 98 88 ARG B O 1
ATOM 3537 N N . PHE B 1 89 ? -6.145 -23.078 -24.469 1 98.5 89 PHE B N 1
ATOM 3538 C CA . PHE B 1 89 ? -6.605 -23.094 -23.078 1 98.5 89 PHE B CA 1
ATOM 3539 C C . PHE B 1 89 ? -7.133 -21.719 -22.672 1 98.5 89 PHE B C 1
ATOM 3541 O O . PHE B 1 89 ? -8.188 -21.625 -22.047 1 98.5 89 PHE B O 1
ATOM 3548 N N . PHE B 1 90 ? -6.477 -20.641 -23.078 1 98.62 90 PHE B N 1
ATOM 3549 C CA . PHE B 1 90 ? -6.77 -19.281 -22.625 1 98.62 90 PHE B CA 1
ATOM 3550 C C . PHE B 1 90 ? -7.895 -18.672 -23.453 1 98.62 90 PHE B C 1
ATOM 3552 O O . PHE B 1 90 ? -8.484 -17.656 -23.062 1 98.62 90 PHE B O 1
ATOM 3559 N N . LYS B 1 91 ? -8.141 -19.25 -24.594 1 97.38 91 LYS B N 1
ATOM 3560 C CA . LYS B 1 91 ? -9.055 -18.641 -25.562 1 97.38 91 LYS B CA 1
ATOM 3561 C C . LYS B 1 91 ? -10.43 -18.406 -24.953 1 97.38 91 LYS B C 1
ATOM 3563 O O . LYS B 1 91 ? -11.016 -19.312 -24.375 1 97.38 91 LYS B O 1
ATOM 3568 N N . GLY B 1 92 ? -10.914 -17.141 -25.031 1 96.94 92 GLY B N 1
ATOM 3569 C CA . GLY B 1 92 ? -12.258 -16.812 -24.594 1 96.94 92 GLY B CA 1
ATOM 3570 C C . GLY B 1 92 ? -12.312 -16.406 -23.125 1 96.94 92 GLY B C 1
ATOM 3571 O O . GLY B 1 92 ? -13.391 -16.109 -22.594 1 96.94 92 GLY B O 1
ATOM 3572 N N . ASN B 1 93 ? -11.164 -16.359 -22.469 1 97.81 93 ASN B N 1
ATOM 3573 C CA . ASN B 1 93 ? -11.125 -16.062 -21.031 1 97.81 93 ASN B CA 1
ATOM 3574 C C . ASN B 1 93 ? -10.203 -14.883 -20.734 1 97.81 93 ASN B C 1
ATOM 3576 O O . ASN B 1 93 ? -9.648 -14.797 -19.641 1 97.81 93 ASN B O 1
ATOM 3580 N N . GLU B 1 94 ? -10.109 -13.977 -21.641 1 95.44 94 GLU B N 1
ATOM 3581 C CA . GLU B 1 94 ? -9.117 -12.898 -21.625 1 95.44 94 GLU B CA 1
ATOM 3582 C C . GLU B 1 94 ? -9.305 -12 -20.406 1 95.44 94 GLU B C 1
ATOM 3584 O O . GLU B 1 94 ? -8.344 -11.398 -19.922 1 95.44 94 GLU B O 1
ATOM 3589 N N . GLU B 1 95 ? -10.422 -11.945 -19.812 1 94.94 95 GLU B N 1
ATOM 3590 C CA . GLU B 1 95 ? -10.719 -11.047 -18.703 1 94.94 95 GLU B CA 1
ATOM 3591 C C . GLU B 1 95 ? -10.305 -11.656 -17.375 1 94.94 95 GLU B C 1
ATOM 3593 O O . GLU B 1 95 ? -10.312 -10.977 -16.344 1 94.94 95 GLU B O 1
ATOM 3598 N N . PHE B 1 96 ? -9.797 -12.906 -17.438 1 97.88 96 PHE B N 1
ATOM 3599 C CA . PHE B 1 96 ? -9.672 -13.602 -16.172 1 97.88 96 PHE B CA 1
ATOM 3600 C C . PHE B 1 96 ? -8.242 -14.078 -15.938 1 97.88 96 PHE B C 1
ATOM 3602 O O . PHE B 1 96 ? -7.969 -14.82 -15 1 97.88 96 PHE B O 1
ATOM 3609 N N . TYR B 1 97 ? -7.375 -13.602 -16.828 1 98.12 97 TYR B N 1
ATOM 3610 C CA . TYR B 1 97 ? -6 -14.047 -16.641 1 98.12 97 TYR B CA 1
ATOM 3611 C C . TYR B 1 97 ? -5.016 -12.992 -17.141 1 98.12 97 TYR B C 1
ATOM 3613 O O . TYR B 1 97 ? -5.391 -12.078 -17.875 1 98.12 97 TYR B O 1
ATOM 3621 N N . THR B 1 98 ? -3.828 -13.086 -16.625 1 97.56 98 THR B N 1
ATOM 3622 C CA . THR B 1 98 ? -2.648 -12.422 -17.172 1 97.56 98 THR B CA 1
ATOM 3623 C C . THR B 1 98 ? -1.49 -13.414 -17.312 1 97.56 98 THR B C 1
ATOM 3625 O O . THR B 1 98 ? -1.524 -14.5 -16.734 1 97.56 98 THR B O 1
ATOM 3628 N N . ILE B 1 99 ? -0.51 -13.086 -18.188 1 98.19 99 ILE B N 1
ATOM 3629 C CA . ILE B 1 99 ? 0.624 -13.977 -18.422 1 98.19 99 ILE B CA 1
ATOM 3630 C C . ILE B 1 99 ? 1.93 -13.211 -18.219 1 98.19 99 ILE B C 1
ATOM 3632 O O . ILE B 1 99 ? 2.057 -12.062 -18.656 1 98.19 99 ILE B O 1
ATOM 3636 N N . TYR B 1 100 ? 2.857 -13.805 -17.594 1 97.75 100 TYR B N 1
ATOM 3637 C CA . TYR B 1 100 ? 4.203 -13.273 -17.391 1 97.75 100 TYR B CA 1
ATOM 3638 C C . TYR B 1 100 ? 5.254 -14.336 -17.703 1 97.75 100 TYR B C 1
ATOM 3640 O O . TYR B 1 100 ? 5.137 -15.484 -17.25 1 97.75 100 TYR B O 1
ATOM 3648 N N . VAL B 1 101 ? 6.328 -13.953 -18.406 1 97.44 101 VAL B N 1
ATOM 3649 C CA . VAL B 1 101 ? 7.328 -14.922 -18.828 1 97.44 101 VAL B CA 1
ATOM 3650 C C . VAL B 1 101 ? 8.727 -14.43 -18.438 1 97.44 101 VAL B C 1
ATOM 3652 O O . VAL B 1 101 ? 9.117 -13.32 -18.812 1 97.44 101 VAL B O 1
ATOM 3655 N N . HIS B 1 102 ? 9.391 -15.148 -17.672 1 97.44 102 HIS B N 1
ATOM 3656 C CA . HIS B 1 102 ? 10.797 -14.922 -17.344 1 97.44 102 HIS B CA 1
ATOM 3657 C C . HIS B 1 102 ? 11.695 -15.891 -18.109 1 97.44 102 HIS B C 1
ATOM 3659 O O . HIS B 1 102 ? 11.609 -17.109 -17.922 1 97.44 102 HIS B O 1
ATOM 3665 N N . THR B 1 103 ? 12.578 -15.367 -18.938 1 95.19 103 THR B N 1
ATOM 3666 C CA . THR B 1 103 ? 13.492 -16.156 -19.75 1 95.19 103 THR B CA 1
ATOM 3667 C C . THR B 1 103 ? 14.945 -15.82 -19.422 1 95.19 103 THR B C 1
ATOM 3669 O O . THR B 1 103 ? 15.211 -14.977 -18.562 1 95.19 103 THR B O 1
ATOM 3672 N N . MET B 1 104 ? 15.781 -16.609 -20.078 1 91.81 104 MET B N 1
ATOM 3673 C CA . MET B 1 104 ? 17.156 -16.141 -20.062 1 91.81 104 MET B CA 1
ATOM 3674 C C . MET B 1 104 ? 17.266 -14.773 -20.734 1 91.81 104 MET B C 1
ATOM 3676 O O . MET B 1 104 ? 16.578 -14.508 -21.719 1 91.81 104 MET B O 1
ATOM 3680 N N . PRO B 1 105 ? 18.141 -13.953 -20.203 1 88.94 105 PRO B N 1
ATOM 3681 C CA . PRO B 1 105 ? 18.188 -12.586 -20.703 1 88.94 105 PRO B CA 1
ATOM 3682 C C . PRO B 1 105 ? 18.516 -12.523 -22.203 1 88.94 105 PRO B C 1
ATOM 3684 O O . PRO B 1 105 ? 18.109 -11.578 -22.891 1 88.94 105 PRO B O 1
ATOM 3687 N N . SER B 1 106 ? 19.141 -13.445 -22.734 1 87.75 106 SER B N 1
ATOM 3688 C CA . SER B 1 106 ? 19.562 -13.43 -24.141 1 87.75 106 SER B CA 1
ATOM 3689 C C . SER B 1 106 ? 18.438 -13.898 -25.062 1 87.75 106 SER B C 1
ATOM 3691 O O . SER B 1 106 ? 18.5 -13.711 -26.266 1 87.75 106 SER B O 1
ATOM 3693 N N . TYR B 1 107 ? 17.438 -14.422 -24.484 1 90.38 107 TYR B N 1
ATOM 3694 C CA . TYR B 1 107 ? 16.344 -14.953 -25.297 1 90.38 107 TYR B CA 1
ATOM 3695 C C . TYR B 1 107 ? 15.359 -13.859 -25.656 1 90.38 107 TYR B C 1
ATOM 3697 O O . TYR B 1 107 ? 14.977 -13.055 -24.797 1 90.38 107 TYR B O 1
ATOM 3705 N N . ARG B 1 108 ? 14.945 -13.844 -26.906 1 86.94 108 ARG B N 1
ATOM 3706 C CA . ARG B 1 108 ? 13.898 -12.945 -27.391 1 86.94 108 ARG B CA 1
ATOM 3707 C C . ARG B 1 108 ? 12.734 -13.727 -27.969 1 86.94 108 ARG B C 1
ATOM 3709 O O . ARG B 1 108 ? 12.867 -14.352 -29.031 1 86.94 108 ARG B O 1
ATOM 3716 N N . ALA B 1 109 ? 11.703 -13.633 -27.281 1 85.19 109 ALA B N 1
ATOM 3717 C CA . ALA B 1 109 ? 10.523 -14.367 -27.734 1 85.19 109 ALA B CA 1
ATOM 3718 C C . ALA B 1 109 ? 9.992 -13.805 -29.047 1 85.19 109 ALA B C 1
ATOM 3720 O O . ALA B 1 109 ? 9.984 -12.586 -29.25 1 85.19 109 ALA B O 1
ATOM 3721 N N . ASN B 1 110 ? 9.586 -14.68 -29.969 1 87.88 110 ASN B N 1
ATOM 3722 C CA . ASN B 1 110 ? 9.055 -14.281 -31.266 1 87.88 110 ASN B CA 1
ATOM 3723 C C . ASN B 1 110 ? 7.625 -14.781 -31.469 1 87.88 110 ASN B C 1
ATOM 3725 O O . ASN B 1 110 ? 7.371 -15.609 -32.344 1 87.88 110 ASN B O 1
ATOM 3729 N N . PHE B 1 111 ? 6.742 -14.25 -30.75 1 91.75 111 PHE B N 1
ATOM 3730 C CA . PHE B 1 111 ? 5.332 -14.594 -30.891 1 91.75 111 PHE B CA 1
ATOM 3731 C C . PHE B 1 111 ? 4.605 -13.578 -31.75 1 91.75 111 PHE B C 1
ATOM 3733 O O . PHE B 1 111 ? 4.965 -12.398 -31.766 1 91.75 111 PHE B O 1
ATOM 3740 N N . SER B 1 112 ? 3.629 -14.039 -32.5 1 91.62 112 SER B N 1
ATOM 3741 C CA . SER B 1 112 ? 2.789 -13.141 -33.281 1 91.62 112 SER B CA 1
ATOM 3742 C C . SER B 1 112 ? 1.933 -12.258 -32.375 1 91.62 112 SER B C 1
ATOM 3744 O O . SER B 1 112 ? 1.704 -12.586 -31.219 1 91.62 112 SER B O 1
ATOM 3746 N N . THR B 1 113 ? 1.433 -11.18 -32.906 1 92.06 113 THR B N 1
ATOM 3747 C CA . THR B 1 113 ? 0.627 -10.219 -32.156 1 92.06 113 THR B CA 1
ATOM 3748 C C . THR B 1 113 ? -0.696 -10.852 -31.719 1 92.06 113 THR B C 1
ATOM 3750 O O . THR B 1 113 ? -1.349 -10.359 -30.797 1 92.06 113 THR B O 1
ATOM 3753 N N . SER B 1 114 ? -1.064 -11.93 -32.344 1 93.56 114 SER B N 1
ATOM 3754 C CA . SER B 1 114 ? -2.326 -12.578 -32 1 93.56 114 SER B CA 1
ATOM 3755 C C . SER B 1 114 ? -2.148 -13.57 -30.859 1 93.56 114 SER B C 1
ATOM 3757 O O . SER B 1 114 ? -3.129 -14.031 -30.281 1 93.56 114 SER B O 1
ATOM 3759 N N . SER B 1 115 ? -0.934 -13.867 -30.578 1 95.75 115 SER B N 1
ATOM 3760 C CA . SER B 1 115 ? -0.659 -14.82 -29.516 1 95.75 115 SER B CA 1
ATOM 3761 C C . SER B 1 115 ? -0.861 -14.195 -28.141 1 95.75 115 SER B C 1
ATOM 3763 O O . SER B 1 115 ? -0.516 -13.031 -27.938 1 95.75 115 SER B O 1
ATOM 3765 N N . VAL B 1 116 ? -1.32 -14.961 -27.203 1 96.44 116 VAL B N 1
ATOM 3766 C CA . VAL B 1 116 ? -1.492 -14.5 -25.828 1 96.44 116 VAL B CA 1
ATOM 3767 C C . VAL B 1 116 ? -0.126 -14.289 -25.188 1 96.44 116 VAL B C 1
ATOM 3769 O O . VAL B 1 116 ? -0.019 -13.633 -24.141 1 96.44 116 VAL B O 1
ATOM 3772 N N . PHE B 1 117 ? 0.94 -14.773 -25.812 1 96.44 117 PHE B N 1
ATOM 3773 C CA . PHE B 1 117 ? 2.285 -14.68 -25.25 1 96.44 117 PHE B CA 1
ATOM 3774 C C . PHE B 1 117 ? 3.031 -13.492 -25.844 1 96.44 117 PHE B C 1
ATOM 3776 O O . PHE B 1 117 ? 4.191 -13.25 -25.5 1 96.44 117 PHE B O 1
ATOM 3783 N N . TYR B 1 118 ? 2.377 -12.719 -26.688 1 94.06 118 TYR B N 1
ATOM 3784 C CA . TYR B 1 118 ? 3.004 -11.562 -27.312 1 94.06 118 TYR B CA 1
ATOM 3785 C C . TYR B 1 118 ? 3.396 -10.523 -26.266 1 94.06 118 TYR B C 1
ATOM 3787 O O . TYR B 1 118 ? 2.557 -10.07 -25.484 1 94.06 118 TYR B O 1
ATOM 3795 N N . GLN B 1 119 ? 4.664 -10.188 -26.156 1 92 119 GLN B N 1
ATOM 3796 C CA . GLN B 1 119 ? 5.234 -9.148 -25.312 1 92 119 GLN B CA 1
ATOM 3797 C C . GLN B 1 119 ? 4.914 -9.398 -23.844 1 92 119 GLN B C 1
ATOM 3799 O O . GLN B 1 119 ? 4.508 -8.484 -23.125 1 92 119 GLN B O 1
ATOM 3804 N N . LYS B 1 120 ? 5.062 -10.648 -23.422 1 95.12 120 LYS B N 1
ATOM 3805 C CA . LYS B 1 120 ? 4.758 -11.008 -22.031 1 95.12 120 LYS B CA 1
ATOM 3806 C C . LYS B 1 120 ? 6.035 -11.258 -21.234 1 95.12 120 LYS B C 1
ATOM 3808 O O . LYS B 1 120 ? 5.977 -11.625 -20.062 1 95.12 120 LYS B O 1
ATOM 3813 N N . GLN B 1 121 ? 7.156 -11.008 -21.891 1 94.56 121 GLN B N 1
ATOM 3814 C CA . GLN B 1 121 ? 8.43 -11.18 -21.203 1 94.56 121 GLN B CA 1
ATOM 3815 C C . GLN B 1 121 ? 8.672 -10.055 -20.203 1 94.56 121 GLN B C 1
ATOM 3817 O O . GLN B 1 121 ? 8.414 -8.891 -20.484 1 94.56 121 GLN B O 1
ATOM 3822 N N . VAL B 1 122 ? 9.117 -10.398 -19.047 1 95.19 122 VAL B N 1
ATOM 3823 C CA . VAL B 1 122 ? 9.539 -9.43 -18.047 1 95.19 122 VAL B CA 1
ATOM 3824 C C . VAL B 1 122 ? 11.062 -9.32 -18.031 1 95.19 122 VAL B C 1
ATOM 3826 O O . VAL B 1 122 ? 11.758 -10.195 -18.562 1 95.19 122 VAL B O 1
ATOM 3829 N N . PRO B 1 123 ? 11.57 -8.227 -17.484 1 91.44 123 PRO B N 1
ATOM 3830 C CA . PRO B 1 123 ? 13.031 -8.18 -17.359 1 91.44 123 PRO B CA 1
ATOM 3831 C C . PRO B 1 123 ? 13.594 -9.383 -16.609 1 91.44 123 PRO B C 1
ATOM 3833 O O . PRO B 1 123 ? 13.055 -9.781 -15.57 1 91.44 123 PRO B O 1
ATOM 3836 N N . SER B 1 124 ? 14.609 -9.938 -17.219 1 89.38 124 SER B N 1
ATOM 3837 C CA . SER B 1 124 ? 15.086 -11.219 -16.719 1 89.38 124 SER B CA 1
ATOM 3838 C C . SER B 1 124 ? 16.562 -11.148 -16.328 1 89.38 124 SER B C 1
ATOM 3840 O O . SER B 1 124 ? 17.25 -10.18 -16.656 1 89.38 124 SER B O 1
ATOM 3842 N N . GLN B 1 125 ? 16.969 -12.055 -15.516 1 90 125 GLN B N 1
ATOM 3843 C CA . GLN B 1 125 ? 18.359 -12.297 -15.141 1 90 125 GLN B CA 1
ATOM 3844 C C . GLN B 1 125 ? 18.703 -13.781 -15.273 1 90 125 GLN B C 1
ATOM 3846 O O . GLN B 1 125 ? 17.812 -14.625 -15.398 1 90 125 GLN B O 1
ATOM 3851 N N . VAL B 1 126 ? 19.984 -14 -15.227 1 88.44 126 VAL B N 1
ATOM 3852 C CA . VAL B 1 126 ? 20.453 -15.375 -15.336 1 88.44 126 VAL B CA 1
ATOM 3853 C C . VAL B 1 126 ? 20 -16.172 -14.117 1 88.44 126 VAL B C 1
ATOM 3855 O O . VAL B 1 126 ? 20.078 -15.695 -12.984 1 88.44 126 VAL B O 1
ATOM 3858 N N . VAL B 1 127 ? 19.516 -17.312 -14.398 1 87.94 127 VAL B N 1
ATOM 3859 C CA . VAL B 1 127 ? 19.047 -18.219 -13.367 1 87.94 127 VAL B CA 1
ATOM 3860 C C . VAL B 1 127 ? 19.875 -19.5 -13.383 1 87.94 127 VAL B C 1
ATOM 3862 O O . VAL B 1 127 ? 20.109 -20.078 -14.453 1 87.94 127 VAL B O 1
ATOM 3865 N N . GLU B 1 128 ? 20.328 -19.828 -12.219 1 83.94 128 GLU B N 1
ATOM 3866 C CA . GLU B 1 128 ? 21.016 -21.109 -12.047 1 83.94 128 GLU B CA 1
ATOM 3867 C C . GLU B 1 128 ? 20.234 -22.031 -11.125 1 83.94 128 GLU B C 1
ATOM 3869 O O . GLU B 1 128 ? 19.828 -21.625 -10.031 1 83.94 128 GLU B O 1
ATOM 3874 N N . TRP B 1 129 ? 20.156 -23.312 -11.609 1 80.31 129 TRP B N 1
ATOM 3875 C CA . TRP B 1 129 ? 19.328 -24.266 -10.859 1 80.31 129 TRP B CA 1
ATOM 3876 C C . TRP B 1 129 ? 19.922 -24.5 -9.477 1 80.31 129 TRP B C 1
ATOM 3878 O O . TRP B 1 129 ? 21.125 -24.688 -9.328 1 80.31 129 TRP B O 1
ATOM 3888 N N . GLY B 1 130 ? 19.031 -24.5 -8.508 1 81.31 130 GLY B N 1
ATOM 3889 C CA . GLY B 1 130 ? 19.406 -24.797 -7.137 1 81.31 130 GLY B CA 1
ATOM 3890 C C . GLY B 1 130 ? 20 -23.609 -6.402 1 81.31 130 GLY B C 1
ATOM 3891 O O . GLY B 1 130 ? 20.25 -23.688 -5.199 1 81.31 130 GLY B O 1
ATOM 3892 N N . MET B 1 131 ? 20.172 -22.547 -7.164 1 89.12 131 MET B N 1
ATOM 3893 C CA . MET B 1 131 ? 20.734 -21.344 -6.57 1 89.12 131 MET B CA 1
ATOM 3894 C C . MET B 1 131 ? 19.641 -20.344 -6.234 1 89.12 131 MET B C 1
ATOM 3896 O O . MET B 1 131 ? 18.5 -20.469 -6.719 1 89.12 131 MET B O 1
ATOM 3900 N N . MET B 1 132 ? 20.016 -19.422 -5.438 1 95.06 132 MET B N 1
ATOM 3901 C CA . MET B 1 132 ? 19.047 -18.422 -5.004 1 95.06 132 MET B CA 1
ATOM 3902 C C . MET B 1 132 ? 18.516 -17.641 -6.191 1 95.06 132 MET B C 1
ATOM 3904 O O . MET B 1 132 ? 17.391 -17.109 -6.137 1 95.06 132 MET B O 1
ATOM 3908 N N . SER B 1 133 ? 19.266 -17.641 -7.258 1 94.69 133 SER B N 1
ATOM 3909 C CA . SER B 1 133 ? 18.828 -16.922 -8.453 1 94.69 133 SER B CA 1
ATOM 3910 C C . SER B 1 133 ? 17.5 -17.469 -8.977 1 94.69 133 SER B C 1
ATOM 3912 O O . SER B 1 133 ? 16.75 -16.734 -9.609 1 94.69 133 SER B O 1
ATOM 3914 N N . MET B 1 134 ? 17.219 -18.75 -8.734 1 94.75 134 MET B N 1
ATOM 3915 C CA . MET B 1 134 ? 15.93 -19.328 -9.094 1 94.75 134 MET B CA 1
ATOM 3916 C C . MET B 1 134 ? 14.805 -18.656 -8.32 1 94.75 134 MET B C 1
ATOM 3918 O O . MET B 1 134 ? 13.789 -18.266 -8.898 1 94.75 134 MET B O 1
ATOM 3922 N N . CYS B 1 135 ? 15.031 -18.531 -7.066 1 97 135 CYS B N 1
ATOM 3923 C CA . CYS B 1 135 ? 14.039 -17.891 -6.223 1 97 135 CYS B CA 1
ATOM 3924 C C . CYS B 1 135 ? 13.891 -16.422 -6.586 1 97 135 CYS B C 1
ATOM 3926 O O . CYS B 1 135 ? 12.789 -15.867 -6.539 1 97 135 CYS B O 1
ATOM 3928 N N . ASP B 1 136 ? 15 -15.805 -6.969 1 97.38 136 ASP B N 1
ATOM 3929 C CA . ASP B 1 136 ? 14.953 -14.414 -7.398 1 97.38 136 ASP B CA 1
ATOM 3930 C C . ASP B 1 136 ? 14.102 -14.258 -8.656 1 97.38 136 ASP B C 1
ATOM 3932 O O . ASP B 1 136 ? 13.336 -13.289 -8.781 1 97.38 136 ASP B O 1
ATOM 3936 N N . ALA B 1 137 ? 14.242 -15.18 -9.523 1 97.5 137 ALA B N 1
ATOM 3937 C CA . ALA B 1 137 ? 13.43 -15.156 -10.742 1 97.5 137 ALA B CA 1
ATOM 3938 C C . ALA B 1 137 ? 11.945 -15.297 -10.414 1 97.5 137 ALA B C 1
ATOM 3940 O O . ALA B 1 137 ? 11.109 -14.617 -11.008 1 97.5 137 ALA B O 1
ATOM 3941 N N . GLU B 1 138 ? 11.648 -16.156 -9.516 1 98.19 138 GLU B N 1
ATOM 3942 C CA . GLU B 1 138 ? 10.273 -16.344 -9.07 1 98.19 138 GLU B CA 1
ATOM 3943 C C . GLU B 1 138 ? 9.727 -15.07 -8.414 1 98.19 138 GLU B C 1
ATOM 3945 O O . GLU B 1 138 ? 8.594 -14.664 -8.68 1 98.19 138 GLU B O 1
ATOM 3950 N N . ARG B 1 139 ? 10.531 -14.461 -7.629 1 98.38 139 ARG B N 1
ATOM 3951 C CA . ARG B 1 139 ? 10.141 -13.203 -7 1 98.38 139 ARG B CA 1
ATOM 3952 C C . ARG B 1 139 ? 9.914 -12.109 -8.039 1 98.38 139 ARG B C 1
ATOM 3954 O O . ARG B 1 139 ? 8.992 -11.305 -7.914 1 98.38 139 ARG B O 1
ATOM 3961 N N . ARG B 1 140 ? 10.742 -12.055 -9.039 1 98 140 ARG B N 1
ATOM 3962 C CA . ARG B 1 140 ? 10.578 -11.086 -10.117 1 98 140 ARG B CA 1
ATOM 3963 C C . ARG B 1 140 ? 9.258 -11.305 -10.852 1 98 140 ARG B C 1
ATOM 3965 O O . ARG B 1 140 ? 8.547 -10.344 -11.164 1 98 140 ARG B O 1
ATOM 3972 N N . LEU B 1 141 ? 8.984 -12.539 -11.094 1 98.62 141 LEU B N 1
ATOM 3973 C CA . LEU B 1 141 ? 7.715 -12.859 -11.734 1 98.62 141 LEU B CA 1
ATOM 3974 C C . LEU B 1 141 ? 6.543 -12.406 -10.875 1 98.62 141 LEU B C 1
ATOM 3976 O O . LEU B 1 141 ? 5.637 -11.719 -11.359 1 98.62 141 LEU B O 1
ATOM 3980 N N . LEU B 1 142 ? 6.605 -12.75 -9.633 1 98.81 142 LEU B N 1
ATOM 3981 C CA . LEU B 1 142 ? 5.559 -12.352 -8.695 1 98.81 142 LEU B CA 1
ATOM 3982 C C . LEU B 1 142 ? 5.426 -10.836 -8.641 1 98.81 142 LEU B C 1
ATOM 3984 O O . LEU B 1 142 ? 4.316 -10.305 -8.719 1 98.81 142 LEU B O 1
ATOM 3988 N N . ALA B 1 143 ? 6.523 -10.188 -8.555 1 98.31 143 ALA B N 1
ATOM 3989 C CA . ALA B 1 143 ? 6.52 -8.734 -8.414 1 98.31 143 ALA B CA 1
ATOM 3990 C C . ALA B 1 143 ? 5.918 -8.07 -9.648 1 98.31 143 ALA B C 1
ATOM 3992 O O . ALA B 1 143 ? 5.102 -7.152 -9.523 1 98.31 143 ALA B O 1
ATOM 3993 N N . ASN B 1 144 ? 6.34 -8.516 -10.789 1 97.56 144 ASN B N 1
ATOM 3994 C CA . ASN B 1 144 ? 5.762 -7.957 -12.008 1 97.56 144 ASN B CA 1
ATOM 3995 C C . ASN B 1 144 ? 4.262 -8.219 -12.086 1 97.56 144 ASN B C 1
ATOM 3997 O O . ASN B 1 144 ? 3.494 -7.336 -12.477 1 97.56 144 ASN B O 1
ATOM 4001 N N . ALA B 1 145 ? 3.869 -9.375 -11.711 1 98.19 145 ALA B N 1
ATOM 4002 C CA . ALA B 1 145 ? 2.451 -9.727 -11.758 1 98.19 145 ALA B CA 1
ATOM 4003 C C . ALA B 1 145 ? 1.653 -8.922 -10.734 1 98.19 145 ALA B C 1
ATOM 4005 O O . ALA B 1 145 ? 0.492 -8.578 -10.969 1 98.19 145 ALA B O 1
ATOM 4006 N N . LEU B 1 146 ? 2.264 -8.594 -9.633 1 97.25 146 LEU B N 1
ATOM 4007 C CA . LEU B 1 146 ? 1.61 -7.859 -8.555 1 97.25 146 LEU B CA 1
ATOM 4008 C C . LEU B 1 146 ? 1.33 -6.418 -8.969 1 97.25 146 LEU B C 1
ATOM 4010 O O . LEU B 1 146 ? 0.509 -5.738 -8.344 1 97.25 146 LEU B O 1
ATOM 4014 N N . LEU B 1 147 ? 2.014 -5.949 -10 1 93.69 147 LEU B N 1
ATOM 4015 C CA . LEU B 1 147 ? 1.805 -4.578 -10.445 1 93.69 147 LEU B CA 1
ATOM 4016 C C . LEU B 1 147 ? 0.416 -4.406 -11.055 1 93.69 147 LEU B C 1
ATOM 4018 O O . LEU B 1 147 ? -0.065 -3.283 -11.211 1 93.69 147 LEU B O 1
ATOM 4022 N N . ASP B 1 148 ? -0.172 -5.492 -11.445 1 94.12 148 ASP B N 1
ATOM 4023 C CA . ASP B 1 148 ? -1.567 -5.48 -11.867 1 94.12 148 ASP B CA 1
ATOM 4024 C C . ASP B 1 148 ? -2.502 -5.777 -10.695 1 94.12 148 ASP B C 1
ATOM 4026 O O . ASP B 1 148 ? -2.523 -6.895 -10.18 1 94.12 148 ASP B O 1
ATOM 4030 N N . ILE B 1 149 ? -3.27 -4.871 -10.336 1 91.62 149 ILE B N 1
ATOM 4031 C CA . ILE B 1 149 ? -4.098 -4.945 -9.141 1 91.62 149 ILE B CA 1
ATOM 4032 C C . ILE B 1 149 ? -5.195 -5.992 -9.336 1 91.62 149 ILE B C 1
ATOM 4034 O O . ILE B 1 149 ? -5.816 -6.434 -8.367 1 91.62 149 ILE B O 1
ATOM 4038 N N . SER B 1 150 ? -5.461 -6.371 -10.547 1 94.06 150 SER B N 1
ATOM 4039 C CA . SER B 1 150 ? -6.508 -7.352 -10.812 1 94.06 150 SER B CA 1
ATOM 4040 C C . SER B 1 150 ? -6.031 -8.766 -10.5 1 94.06 150 SER B C 1
ATOM 4042 O O . SER B 1 150 ? -6.844 -9.688 -10.375 1 94.06 150 SER B O 1
ATOM 4044 N N . ASN B 1 151 ? -4.723 -8.953 -10.461 1 97.44 151 ASN B N 1
ATOM 4045 C CA . ASN B 1 151 ? -4.207 -10.281 -10.164 1 97.44 151 ASN B CA 1
ATOM 4046 C C . ASN B 1 151 ? -4.398 -10.648 -8.695 1 97.44 151 ASN B C 1
ATOM 4048 O O . ASN B 1 151 ? -3.91 -9.953 -7.809 1 97.44 151 ASN B O 1
ATOM 4052 N N . GLU B 1 152 ? -5.074 -11.773 -8.492 1 98.06 152 GLU B N 1
ATOM 4053 C CA . GLU B 1 152 ? -5.355 -12.219 -7.137 1 98.06 152 GLU B CA 1
ATOM 4054 C C . GLU B 1 152 ? -4.641 -13.531 -6.832 1 98.06 152 GLU B C 1
ATOM 4056 O O . GLU B 1 152 ? -4.348 -13.836 -5.672 1 98.06 152 GLU B O 1
ATOM 4061 N N . TRP B 1 153 ? -4.422 -14.281 -7.867 1 98.88 153 TRP B N 1
ATOM 4062 C CA . TRP B 1 153 ? -3.758 -15.578 -7.723 1 98.88 153 TRP B CA 1
ATOM 4063 C C . TRP B 1 153 ? -2.596 -15.711 -8.703 1 98.88 153 TRP B C 1
ATOM 4065 O O . TRP B 1 153 ? -2.652 -15.18 -9.812 1 98.88 153 TRP B O 1
ATOM 4075 N N . PHE B 1 154 ? -1.592 -16.375 -8.258 1 98.94 154 PHE B N 1
ATOM 4076 C CA . PHE B 1 154 ? -0.335 -16.469 -8.992 1 98.94 154 PHE B CA 1
ATOM 4077 C C . PHE B 1 154 ? 0.113 -17.922 -9.133 1 98.94 154 PHE B C 1
ATOM 4079 O O . PHE B 1 154 ? 0.322 -18.609 -8.125 1 98.94 154 PHE B O 1
ATOM 4086 N N . VAL B 1 155 ? 0.263 -18.391 -10.336 1 98.94 155 VAL B N 1
ATOM 4087 C CA . VAL B 1 155 ? 0.623 -19.766 -10.602 1 98.94 155 VAL B CA 1
ATOM 4088 C C . VAL B 1 155 ? 1.99 -19.828 -11.281 1 98.94 155 VAL B C 1
ATOM 4090 O O . VAL B 1 155 ? 2.209 -19.188 -12.312 1 98.94 155 VAL B O 1
ATOM 4093 N N . LEU B 1 156 ? 2.885 -20.547 -10.695 1 98.88 156 LEU B N 1
ATOM 4094 C CA . LEU B 1 156 ? 4.207 -20.734 -11.289 1 98.88 156 LEU B CA 1
ATOM 4095 C C . LEU B 1 156 ? 4.23 -21.953 -12.195 1 98.88 156 LEU B C 1
ATOM 4097 O O . LEU B 1 156 ? 3.848 -23.047 -11.773 1 98.88 156 LEU B O 1
ATOM 4101 N N . LEU B 1 157 ? 4.707 -21.766 -13.445 1 98.62 157 LEU B N 1
ATOM 4102 C CA . LEU B 1 157 ? 4.758 -22.797 -14.469 1 98.62 157 LEU B CA 1
ATOM 4103 C C . LEU B 1 157 ? 6.105 -22.797 -15.18 1 98.62 157 LEU B C 1
ATOM 4105 O O . LEU B 1 157 ? 6.844 -21.812 -15.117 1 98.62 157 LEU B O 1
ATOM 4109 N N . SER B 1 158 ? 6.43 -23.906 -15.766 1 97.25 158 SER B N 1
ATOM 4110 C CA . SER B 1 158 ? 7.574 -24 -16.672 1 97.25 158 SER B CA 1
ATOM 4111 C C . SER B 1 158 ? 7.121 -24.172 -18.109 1 97.25 158 SER B C 1
ATOM 4113 O O . SER B 1 158 ? 5.926 -24.281 -18.391 1 97.25 158 SER B O 1
ATOM 4115 N N . GLU B 1 159 ? 8.102 -24.203 -19.016 1 97.12 159 GLU B N 1
ATOM 4116 C CA . GLU B 1 159 ? 7.82 -24.406 -20.438 1 97.12 159 GLU B CA 1
ATOM 4117 C C . GLU B 1 159 ? 7.297 -25.828 -20.703 1 97.12 159 GLU B C 1
ATOM 4119 O O . GLU B 1 159 ? 6.746 -26.094 -21.766 1 97.12 159 GLU B O 1
ATOM 4124 N N . ALA B 1 160 ? 7.449 -26.703 -19.656 1 97.94 160 ALA B N 1
ATOM 4125 C CA . ALA B 1 160 ? 7.09 -28.109 -19.859 1 97.94 160 ALA B CA 1
ATOM 4126 C C . ALA B 1 160 ? 5.785 -28.453 -19.141 1 97.94 160 ALA B C 1
ATOM 4128 O O . ALA B 1 160 ? 5.445 -29.625 -18.984 1 97.94 160 ALA B O 1
ATOM 4129 N N . CYS B 1 161 ? 5.07 -27.422 -18.703 1 98.44 161 CYS B N 1
ATOM 4130 C CA . CYS B 1 161 ? 3.797 -27.609 -18.016 1 98.44 161 CYS B CA 1
ATOM 4131 C C . CYS B 1 161 ? 2.633 -27.562 -19 1 98.44 161 CYS B C 1
ATOM 4133 O O . CYS B 1 161 ? 2.707 -26.891 -20.031 1 98.44 161 CYS B O 1
ATOM 4135 N N . ILE B 1 162 ? 1.574 -28.266 -18.641 1 98.69 162 ILE B N 1
ATOM 4136 C CA . ILE B 1 162 ? 0.317 -28.188 -19.375 1 98.69 162 ILE B CA 1
ATOM 4137 C C . ILE B 1 162 ? -0.85 -28.094 -18.391 1 98.69 162 ILE B C 1
ATOM 4139 O O . ILE B 1 162 ? -0.743 -28.531 -17.25 1 98.69 162 ILE B O 1
ATOM 4143 N N . PRO B 1 163 ? -1.938 -27.484 -18.797 1 98.62 163 PRO B N 1
ATOM 4144 C CA . PRO B 1 163 ? -3.156 -27.516 -17.984 1 98.62 163 PRO B CA 1
ATOM 4145 C C . PRO B 1 163 ? -3.939 -28.812 -18.156 1 98.62 163 PRO B C 1
ATOM 4147 O O . PRO B 1 163 ? -4.047 -29.344 -19.266 1 98.62 163 PRO B O 1
ATOM 4150 N N . LEU B 1 164 ? -4.562 -29.266 -17.047 1 97.75 164 LEU B N 1
ATOM 4151 C CA . LEU B 1 164 ? -5.199 -30.578 -17.047 1 97.75 164 LEU B CA 1
ATOM 4152 C C . LEU B 1 164 ? -6.715 -30.438 -17.109 1 97.75 164 LEU B C 1
ATOM 4154 O O . LEU B 1 164 ? -7.43 -31.453 -17.141 1 97.75 164 LEU B O 1
ATOM 4158 N N . GLN B 1 165 ? -7.203 -29.234 -17.062 1 96.31 165 GLN B N 1
ATOM 4159 C CA . GLN B 1 165 ? -8.625 -28.938 -17.062 1 96.31 165 GLN B CA 1
ATOM 4160 C C . GLN B 1 165 ? -8.922 -27.688 -17.891 1 96.31 165 GLN B C 1
ATOM 4162 O O . GLN B 1 165 ? -8.008 -26.922 -18.219 1 96.31 165 GLN B O 1
ATOM 4167 N N . ARG B 1 166 ? -10.156 -27.547 -18.281 1 97.06 166 ARG B N 1
ATOM 4168 C CA . ARG B 1 166 ? -10.523 -26.312 -18.969 1 97.06 166 ARG B CA 1
ATOM 4169 C C . ARG B 1 166 ? -10.352 -25.094 -18.047 1 97.06 166 ARG B C 1
ATOM 4171 O O . ARG B 1 166 ? -10.391 -25.234 -16.812 1 97.06 166 ARG B O 1
ATOM 4178 N N . PHE B 1 167 ? -10.266 -23.953 -18.625 1 98.56 167 PHE B N 1
ATOM 4179 C CA . PHE B 1 167 ? -9.914 -22.734 -17.906 1 98.56 167 PHE B CA 1
ATOM 4180 C C . PHE B 1 167 ? -10.922 -22.453 -16.797 1 98.56 167 PHE B C 1
ATOM 4182 O O . PHE B 1 167 ? -10.531 -22.125 -15.664 1 98.56 167 PHE B O 1
ATOM 4189 N N . SER B 1 168 ? -12.188 -22.578 -17.047 1 98.06 168 SER B N 1
ATOM 4190 C CA . SER B 1 168 ? -13.219 -22.234 -16.078 1 98.06 168 SER B CA 1
ATOM 4191 C C . SER B 1 168 ? -13.094 -23.094 -14.82 1 98.06 168 SER B C 1
ATOM 4193 O O . SER B 1 168 ? -13.297 -22.594 -13.711 1 98.06 168 SER B O 1
ATOM 4195 N N . ILE B 1 169 ? -12.727 -24.312 -14.992 1 97.44 169 ILE B N 1
ATOM 4196 C CA . ILE B 1 169 ? -12.578 -25.203 -13.852 1 97.44 169 ILE B CA 1
ATOM 4197 C C . ILE B 1 169 ? -11.383 -24.781 -13.008 1 97.44 169 ILE B C 1
ATOM 4199 O O . ILE B 1 169 ? -11.484 -24.688 -11.781 1 97.44 169 ILE B O 1
ATOM 4203 N N . ILE B 1 170 ? -10.328 -24.5 -13.672 1 98.62 170 ILE B N 1
ATOM 4204 C CA . ILE B 1 170 ? -9.125 -24.078 -12.961 1 98.62 170 ILE B CA 1
ATOM 4205 C C . ILE B 1 170 ? -9.391 -22.75 -12.242 1 98.62 170 ILE B C 1
ATOM 4207 O O . ILE B 1 170 ? -9.055 -22.594 -11.07 1 98.62 170 ILE B O 1
ATOM 4211 N N . TYR B 1 171 ? -10.031 -21.875 -12.922 1 98.75 171 TYR B N 1
ATOM 4212 C CA . TYR B 1 171 ? -10.328 -20.562 -12.344 1 98.75 171 TYR B CA 1
ATOM 4213 C C . TYR B 1 171 ? -11.188 -20.719 -11.086 1 98.75 171 TYR B C 1
ATOM 4215 O O . TYR B 1 171 ? -10.883 -20.125 -10.047 1 98.75 171 TYR B O 1
ATOM 4223 N N . HIS B 1 172 ? -12.195 -21.484 -11.141 1 98.19 172 HIS B N 1
ATOM 4224 C CA . HIS B 1 172 ? -13.109 -21.641 -10.016 1 98.19 172 HIS B CA 1
ATOM 4225 C C . HIS B 1 172 ? -12.445 -22.391 -8.867 1 98.19 172 HIS B C 1
ATOM 4227 O O . HIS B 1 172 ? -12.656 -22.047 -7.699 1 98.19 172 HIS B O 1
ATOM 4233 N N . TYR B 1 173 ? -11.688 -23.406 -9.25 1 98.31 173 TYR B N 1
ATOM 4234 C CA . TYR B 1 173 ? -10.977 -24.172 -8.227 1 98.31 173 TYR B CA 1
ATOM 4235 C C . TYR B 1 173 ? -10.078 -23.266 -7.395 1 98.31 173 TYR B C 1
ATOM 4237 O O . TYR B 1 173 ? -10.086 -23.328 -6.16 1 98.31 173 TYR B O 1
ATOM 4245 N N . ILE B 1 174 ? -9.391 -22.406 -8.047 1 98.69 174 ILE B N 1
ATOM 4246 C CA . ILE B 1 174 ? -8.406 -21.547 -7.387 1 98.69 174 ILE B CA 1
ATOM 4247 C C . ILE B 1 174 ? -9.102 -20.391 -6.699 1 98.69 174 ILE B C 1
ATOM 4249 O O . ILE B 1 174 ? -8.828 -20.078 -5.539 1 98.69 174 ILE B O 1
ATOM 4253 N N . SER B 1 175 ? -10.055 -19.781 -7.336 1 98.25 175 SER B N 1
ATOM 4254 C CA . SER B 1 175 ? -10.68 -18.562 -6.832 1 98.25 175 SER B CA 1
ATOM 4255 C C . SER B 1 175 ? -11.586 -18.859 -5.637 1 98.25 175 SER B C 1
ATOM 4257 O O . SER B 1 175 ? -11.844 -17.969 -4.816 1 98.25 175 SER B O 1
ATOM 4259 N N . ARG B 1 176 ? -11.969 -20.078 -5.5 1 97.94 176 ARG B N 1
ATOM 4260 C CA . ARG B 1 176 ? -12.883 -20.422 -4.418 1 97.94 176 ARG B CA 1
ATOM 4261 C C . ARG B 1 176 ? -12.141 -21.078 -3.262 1 97.94 176 ARG B C 1
ATOM 4263 O O . ARG B 1 176 ? -12.75 -21.406 -2.236 1 97.94 176 ARG B O 1
ATOM 4270 N N . SER B 1 177 ? -10.891 -21.266 -3.441 1 98.25 177 SER B N 1
ATOM 4271 C CA . SER B 1 177 ? -10.117 -21.906 -2.385 1 98.25 177 SER B CA 1
ATOM 4272 C C . SER B 1 177 ? -9.812 -20.938 -1.252 1 98.25 177 SER B C 1
ATOM 4274 O O . SER B 1 177 ? -9.492 -19.766 -1.498 1 98.25 177 SER B O 1
ATOM 4276 N N . ARG B 1 178 ? -9.805 -21.453 -0.057 1 96.69 178 ARG B N 1
ATOM 4277 C CA . ARG B 1 178 ? -9.398 -20.672 1.114 1 96.69 178 ARG B CA 1
ATOM 4278 C C . ARG B 1 178 ? -7.887 -20.703 1.294 1 96.69 178 ARG B C 1
ATOM 4280 O O . ARG B 1 178 ? -7.336 -19.922 2.068 1 96.69 178 ARG B O 1
ATOM 4287 N N . PHE B 1 179 ? -7.281 -21.578 0.504 1 98.25 179 PHE B N 1
ATOM 4288 C CA . PHE B 1 179 ? -5.863 -21.828 0.727 1 98.25 179 PHE B CA 1
ATOM 4289 C C . PHE B 1 179 ? -5.07 -21.641 -0.56 1 98.25 179 PHE B C 1
ATOM 4291 O O . PHE B 1 179 ? -5.617 -21.75 -1.657 1 98.25 179 PHE B O 1
ATOM 4298 N N . SER B 1 180 ? -3.828 -21.281 -0.352 1 98.62 180 SER B N 1
ATOM 4299 C CA . SER B 1 180 ? -2.859 -21.359 -1.44 1 98.62 180 SER B CA 1
ATOM 4300 C C . SER B 1 180 ? -2.236 -22.75 -1.539 1 98.62 180 SER B C 1
ATOM 4302 O O . SER B 1 180 ? -2.244 -23.5 -0.568 1 98.62 180 SER B O 1
ATOM 4304 N N . PHE B 1 181 ? -1.723 -23.016 -2.701 1 98.75 181 PHE B N 1
ATOM 4305 C CA . PHE B 1 181 ? -1.272 -24.391 -2.969 1 98.75 181 PHE B CA 1
ATOM 4306 C C . PHE B 1 181 ? 0.24 -24.422 -3.15 1 98.75 181 PHE B C 1
ATOM 4308 O O . PHE B 1 181 ? 0.743 -24.234 -4.258 1 98.75 181 PHE B O 1
ATOM 4315 N N . MET B 1 182 ? 0.868 -24.703 -2.105 1 97.5 182 MET B N 1
ATOM 4316 C CA . MET B 1 182 ? 2.314 -24.891 -2.018 1 97.5 182 MET B CA 1
ATOM 4317 C C . MET B 1 182 ? 2.656 -26.109 -1.176 1 97.5 182 MET B C 1
ATOM 4319 O O . MET B 1 182 ? 2.211 -26.234 -0.033 1 97.5 182 MET B O 1
ATOM 4323 N N . GLY B 1 183 ? 3.42 -27.016 -1.798 1 96.75 183 GLY B N 1
ATOM 4324 C CA . GLY B 1 183 ? 3.896 -28.109 -0.98 1 96.75 183 GLY B CA 1
ATOM 4325 C C . GLY B 1 183 ? 4.812 -27.672 0.143 1 96.75 183 GLY B C 1
ATOM 4326 O O . GLY B 1 183 ? 5.746 -26.891 -0.079 1 96.75 183 GLY B O 1
ATOM 4327 N N . ALA B 1 184 ? 4.551 -28.078 1.342 1 97.31 184 ALA B N 1
ATOM 4328 C CA . ALA B 1 184 ? 5.367 -27.781 2.514 1 97.31 184 ALA B CA 1
ATOM 4329 C C . ALA B 1 184 ? 5.312 -28.922 3.529 1 97.31 184 ALA B C 1
ATOM 4331 O O . ALA B 1 184 ? 4.387 -28.984 4.34 1 97.31 184 ALA B O 1
ATOM 4332 N N . PHE B 1 185 ? 6.355 -29.703 3.543 1 97.06 185 PHE B N 1
ATOM 4333 C CA . PHE B 1 185 ? 6.324 -30.906 4.363 1 97.06 185 PHE B CA 1
ATOM 4334 C C . PHE B 1 185 ? 7.578 -31 5.227 1 97.06 185 PHE B C 1
ATOM 4336 O O . PHE B 1 185 ? 8.648 -30.531 4.832 1 97.06 185 PHE B O 1
ATOM 4343 N N . ASP B 1 186 ? 7.328 -31.562 6.367 1 97.69 186 ASP B N 1
ATOM 4344 C CA . ASP B 1 186 ? 8.469 -31.953 7.191 1 97.69 186 ASP B CA 1
ATOM 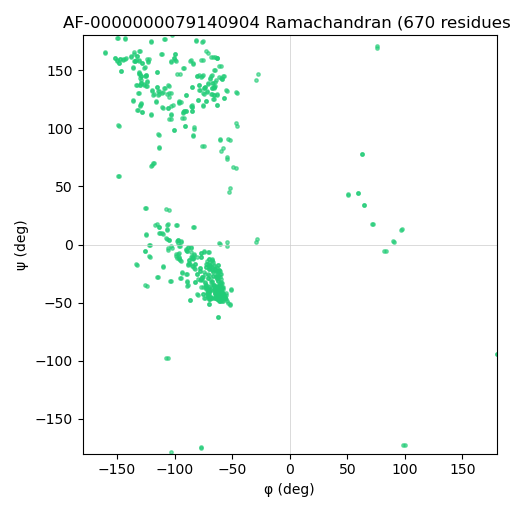4345 C C . ASP B 1 186 ? 9.023 -33.312 6.758 1 97.69 186 ASP B C 1
ATOM 4347 O O . ASP B 1 186 ? 8.477 -34.344 7.125 1 97.69 186 ASP B O 1
ATOM 4351 N N . GLU B 1 187 ? 10.086 -33.312 6.023 1 95.69 187 GLU B N 1
ATOM 4352 C CA . GLU B 1 187 ? 10.711 -34.531 5.516 1 95.69 187 GLU B CA 1
ATOM 4353 C C . GLU B 1 187 ? 11.984 -34.844 6.297 1 95.69 187 GLU B C 1
ATOM 4355 O O . GLU B 1 187 ? 13 -34.188 6.152 1 95.69 187 GLU B O 1
ATOM 4360 N N . PRO B 1 188 ? 11.977 -35.812 7.094 1 95.81 188 PRO B N 1
ATOM 4361 C CA . PRO B 1 188 ? 13.094 -36.125 7.992 1 95.81 188 PRO B CA 1
ATOM 4362 C C . PRO B 1 188 ? 14.32 -36.656 7.254 1 95.81 188 PRO B C 1
ATOM 4364 O O . PRO B 1 188 ? 15.43 -36.625 7.793 1 95.81 188 PRO B O 1
ATOM 4367 N N . GLY B 1 189 ? 14.266 -37.062 6.098 1 94.12 189 GLY B N 1
ATOM 4368 C CA . GLY B 1 189 ? 15.328 -37.719 5.352 1 94.12 189 GLY B CA 1
ATOM 4369 C C . GLY B 1 189 ? 16.391 -36.781 4.836 1 94.12 189 GLY B C 1
ATOM 4370 O O . GLY B 1 189 ? 16.422 -35.625 5.227 1 94.12 189 GLY B O 1
ATOM 4371 N N . PRO B 1 190 ? 17.297 -37.344 4.066 1 93.62 190 PRO B N 1
ATOM 4372 C CA . PRO B 1 190 ? 18.453 -36.594 3.604 1 93.62 190 PRO B CA 1
ATOM 4373 C C . PRO B 1 190 ? 18.078 -35.438 2.682 1 93.62 190 PRO B C 1
ATOM 4375 O O . PRO B 1 190 ? 18.844 -34.469 2.549 1 93.62 190 PRO B O 1
ATOM 4378 N N . TYR B 1 191 ? 16.922 -35.531 2.107 1 91.94 191 TYR B N 1
ATOM 4379 C CA . TYR B 1 191 ? 16.547 -34.5 1.142 1 91.94 191 TYR B CA 1
ATOM 4380 C C . TYR B 1 191 ? 15.672 -33.438 1.79 1 91.94 191 TYR B C 1
ATOM 4382 O O . TYR B 1 191 ? 15.328 -32.438 1.158 1 91.94 191 TYR B O 1
ATOM 4390 N N . GLY B 1 192 ? 15.273 -33.688 2.984 1 95.44 192 GLY B N 1
ATOM 4391 C CA . GLY B 1 192 ? 14.539 -32.719 3.783 1 95.44 192 GLY B CA 1
ATOM 4392 C C . GLY B 1 192 ? 15.375 -32.094 4.887 1 95.44 192 GLY B C 1
ATOM 4393 O O . GLY B 1 192 ? 16.219 -31.25 4.625 1 95.44 192 GLY B O 1
ATOM 4394 N N . ARG B 1 193 ? 15.234 -32.625 6.082 1 97.19 193 ARG B N 1
ATOM 4395 C CA . ARG B 1 193 ? 15.969 -32.125 7.234 1 97.19 193 ARG B CA 1
ATOM 4396 C C . ARG B 1 193 ? 17.469 -32.281 7.031 1 97.19 193 ARG B C 1
ATOM 4398 O O . ARG B 1 193 ? 18.266 -31.516 7.602 1 97.19 193 ARG B O 1
ATOM 4405 N N . GLY B 1 194 ? 17.859 -33.25 6.246 1 96.88 194 GLY B N 1
ATOM 4406 C CA . GLY B 1 194 ? 19.266 -33.469 5.969 1 96.88 194 GLY B CA 1
ATOM 4407 C C . GLY B 1 194 ? 19.922 -32.312 5.266 1 96.88 194 GLY B C 1
ATOM 4408 O O . GLY B 1 194 ? 21.141 -32.188 5.266 1 96.88 194 GLY B O 1
ATOM 4409 N N . ARG B 1 195 ? 19.172 -31.453 4.691 1 97 195 ARG B N 1
ATOM 4410 C CA . ARG B 1 195 ? 19.688 -30.297 3.959 1 97 195 ARG B CA 1
ATOM 4411 C C . ARG B 1 195 ? 19.688 -29.047 4.832 1 97 195 ARG B C 1
ATOM 4413 O O . ARG B 1 195 ? 20.094 -27.969 4.387 1 97 195 ARG B O 1
ATOM 4420 N N . TYR B 1 196 ? 19.328 -29.172 6.094 1 97.75 196 TYR B N 1
ATOM 4421 C CA . TYR B 1 196 ? 19.25 -28.062 7.027 1 97.75 196 TYR B CA 1
ATOM 4422 C C . TYR B 1 196 ? 20.641 -27.688 7.547 1 97.75 196 TYR B C 1
ATOM 4424 O O . TYR B 1 196 ? 21.453 -28.578 7.832 1 97.75 196 TYR B O 1
ATOM 4432 N N . ASP B 1 197 ? 20.922 -26.453 7.621 1 97.56 197 ASP B N 1
ATOM 4433 C CA . ASP B 1 197 ? 22.141 -25.906 8.203 1 97.56 197 ASP B CA 1
ATOM 4434 C C . ASP B 1 197 ? 21.844 -25.156 9.508 1 97.56 197 ASP B C 1
ATOM 4436 O O . ASP B 1 197 ? 21 -24.266 9.531 1 97.56 197 ASP B O 1
ATOM 4440 N N . ASP B 1 198 ? 22.547 -25.422 10.539 1 96.88 198 ASP B N 1
ATOM 4441 C CA . ASP B 1 198 ? 22.328 -24.844 11.852 1 96.88 198 ASP B CA 1
ATOM 4442 C C . ASP B 1 198 ? 22.484 -23.312 11.82 1 96.88 198 ASP B C 1
ATOM 4444 O O . ASP B 1 198 ? 21.969 -22.609 12.688 1 96.88 198 ASP B O 1
ATOM 4448 N N . LYS B 1 199 ? 23.156 -22.812 10.898 1 97.5 199 LYS B N 1
ATOM 4449 C CA . LYS B 1 199 ? 23.375 -21.375 10.766 1 97.5 199 LYS B CA 1
ATOM 4450 C C . LYS B 1 199 ? 22.109 -20.656 10.367 1 97.5 199 LYS B C 1
ATOM 4452 O O . LYS B 1 199 ? 22.062 -19.422 10.352 1 97.5 199 LYS B O 1
ATOM 4457 N N . MET B 1 200 ? 21.062 -21.422 10.07 1 97.88 200 MET B N 1
ATOM 4458 C CA . MET B 1 200 ? 19.734 -20.844 9.805 1 97.88 200 MET B CA 1
ATOM 4459 C C . MET B 1 200 ? 19.156 -20.234 11.07 1 97.88 200 MET B C 1
ATOM 4461 O O . MET B 1 200 ? 18.25 -19.406 10.992 1 97.88 200 MET B O 1
ATOM 4465 N N . LEU B 1 201 ? 19.688 -20.688 12.219 1 97.44 201 LEU B N 1
ATOM 4466 C CA . LEU B 1 201 ? 19.234 -20.141 13.5 1 97.44 201 LEU B CA 1
ATOM 4467 C C . LEU B 1 201 ? 19.688 -18.688 13.648 1 97.44 201 LEU B C 1
ATOM 4469 O O . LEU B 1 201 ? 20.734 -18.297 13.125 1 97.44 201 LEU B O 1
ATOM 4473 N N . PRO B 1 202 ? 18.828 -17.828 14.32 1 97.69 202 PRO B N 1
ATOM 4474 C CA . PRO B 1 202 ? 17.594 -18.141 15.047 1 97.69 202 PRO B CA 1
ATOM 4475 C C . PRO B 1 202 ? 16.359 -17.984 14.18 1 97.69 202 PRO B C 1
ATOM 4477 O O . PRO B 1 202 ? 15.242 -18.25 14.641 1 97.69 202 PRO B O 1
ATOM 4480 N N . GLU B 1 203 ? 16.453 -17.656 12.906 1 98 203 GLU B N 1
ATOM 4481 C CA . GLU B 1 203 ? 15.297 -17.312 12.078 1 98 203 GLU B CA 1
ATOM 4482 C C . GLU B 1 203 ? 14.484 -18.562 11.734 1 98 203 GLU B C 1
ATOM 4484 O O . GLU B 1 203 ? 13.258 -18.5 11.633 1 98 203 GLU B O 1
ATOM 4489 N N . VAL B 1 204 ? 15.203 -19.641 11.531 1 98.44 204 VAL B N 1
ATOM 4490 C CA . VAL B 1 204 ? 14.547 -20.875 11.141 1 98.44 204 VAL B CA 1
ATOM 4491 C C . VAL B 1 204 ? 15.055 -22.031 11.992 1 98.44 204 VAL B C 1
ATOM 4493 O O . VAL B 1 204 ? 16.219 -22.438 11.875 1 98.44 204 VAL B O 1
ATOM 4496 N N . ASN B 1 205 ? 14.195 -22.562 12.719 1 98.06 205 ASN B N 1
ATOM 4497 C CA . ASN B 1 205 ? 14.5 -23.781 13.453 1 98.06 205 ASN B CA 1
ATOM 4498 C C . ASN B 1 205 ? 14.305 -25.016 12.578 1 98.06 205 ASN B C 1
ATOM 4500 O O . ASN B 1 205 ? 13.492 -25.016 11.656 1 98.06 205 ASN B O 1
ATOM 4504 N N . ILE B 1 206 ? 14.969 -26.078 12.93 1 97.81 206 ILE B N 1
ATOM 4505 C CA . ILE B 1 206 ? 14.914 -27.297 12.125 1 97.81 206 ILE B CA 1
ATOM 4506 C C . ILE B 1 206 ? 13.484 -27.844 12.102 1 97.81 206 ILE B C 1
ATOM 4508 O O . ILE B 1 206 ? 13.055 -28.406 11.102 1 97.81 206 ILE B O 1
ATOM 4512 N N . ASP B 1 207 ? 12.773 -27.578 13.164 1 97.5 207 ASP B N 1
ATOM 4513 C CA . ASP B 1 207 ? 11.398 -28.078 13.227 1 97.5 207 ASP B CA 1
ATOM 4514 C C . ASP B 1 207 ? 10.492 -27.297 12.281 1 97.5 207 ASP B C 1
ATOM 4516 O O . ASP B 1 207 ? 9.391 -27.734 11.961 1 97.5 207 ASP B O 1
ATOM 4520 N N . GLN B 1 208 ? 10.945 -26.156 11.844 1 98.25 208 GLN B N 1
ATOM 4521 C CA . GLN B 1 208 ? 10.18 -25.297 10.938 1 98.25 208 GLN B CA 1
ATOM 4522 C C . GLN B 1 208 ? 10.586 -25.531 9.484 1 98.25 208 GLN B C 1
ATOM 4524 O O . GLN B 1 208 ? 9.891 -25.094 8.57 1 98.25 208 GLN B O 1
ATOM 4529 N N . TRP B 1 209 ? 11.695 -26.281 9.312 1 98.31 209 TRP B N 1
ATOM 4530 C CA . TRP B 1 209 ? 12.234 -26.547 7.988 1 98.31 209 TRP B CA 1
ATOM 4531 C C . TRP B 1 209 ? 11.273 -27.406 7.168 1 98.31 209 TRP B C 1
ATOM 4533 O O . TRP B 1 209 ? 10.758 -28.422 7.66 1 98.31 209 TRP B O 1
ATOM 4543 N N . ARG B 1 210 ? 10.984 -26.922 5.949 1 98.56 210 ARG B N 1
ATOM 4544 C CA . ARG B 1 210 ? 10.039 -27.625 5.094 1 98.56 210 ARG B CA 1
ATOM 4545 C C . ARG B 1 210 ? 10.633 -27.875 3.711 1 98.56 210 ARG B C 1
ATOM 4547 O O . ARG B 1 210 ? 11.547 -27.172 3.283 1 98.56 210 ARG B O 1
ATOM 4554 N N . LYS B 1 211 ? 10.109 -28.844 3.117 1 97.56 211 LYS B N 1
ATOM 4555 C CA . LYS B 1 211 ? 10.414 -29.172 1.728 1 97.56 211 LYS B CA 1
ATOM 4556 C C . LYS B 1 211 ? 9.141 -29.219 0.884 1 97.56 211 LYS B C 1
ATOM 4558 O O . LYS B 1 211 ? 8.094 -29.672 1.354 1 97.56 211 LYS B O 1
ATOM 4563 N N . GLY B 1 212 ? 9.258 -28.719 -0.308 1 95.75 212 GLY B N 1
ATOM 4564 C CA . GLY B 1 212 ? 8.172 -28.781 -1.267 1 95.75 212 GLY B CA 1
ATOM 4565 C C . GLY B 1 212 ? 8.625 -28.578 -2.701 1 95.75 212 GLY B C 1
ATOM 4566 O O . GLY B 1 212 ? 9.766 -28.188 -2.945 1 95.75 212 GLY B O 1
ATOM 4567 N N . SER B 1 213 ? 7.68 -28.953 -3.568 1 92.62 213 SER B N 1
ATOM 4568 C CA . SER B 1 213 ? 7.926 -28.672 -4.98 1 92.62 213 SER B CA 1
ATOM 4569 C C . SER B 1 213 ? 8.094 -27.188 -5.23 1 92.62 213 SER B C 1
ATOM 4571 O O . SER B 1 213 ? 7.594 -26.359 -4.465 1 92.62 213 SER B O 1
ATOM 4573 N N . GLN B 1 214 ? 8.828 -26.875 -6.281 1 94.25 214 GLN B N 1
ATOM 4574 C CA . GLN B 1 214 ? 9.016 -25.484 -6.695 1 94.25 214 GLN B CA 1
ATOM 4575 C C . GLN B 1 214 ? 7.703 -24.875 -7.176 1 94.25 214 GLN B C 1
ATOM 4577 O O . GLN B 1 214 ? 7.496 -23.656 -7.059 1 94.25 214 GLN B O 1
ATOM 4582 N N . TRP B 1 215 ? 6.816 -25.672 -7.66 1 98 215 TRP B N 1
ATOM 4583 C CA . TRP B 1 215 ? 5.625 -25.188 -8.352 1 98 215 TRP B CA 1
ATOM 4584 C C . TRP B 1 215 ? 4.512 -24.875 -7.359 1 98 215 TRP B C 1
ATOM 4586 O O . TRP B 1 215 ? 4.047 -25.75 -6.629 1 98 215 TRP B O 1
ATOM 4596 N N . PHE B 1 216 ? 4.105 -23.594 -7.367 1 98.62 216 PHE B N 1
ATOM 4597 C CA . PHE B 1 216 ? 3.129 -23.156 -6.375 1 98.62 216 PHE B CA 1
ATOM 4598 C C . PHE B 1 216 ? 2.029 -22.328 -7.02 1 98.62 216 PHE B C 1
ATOM 4600 O O . PHE B 1 216 ? 2.162 -21.891 -8.172 1 98.62 216 PHE B O 1
ATOM 4607 N N . GLU B 1 217 ? 0.976 -22.266 -6.387 1 98.75 217 GLU B N 1
ATOM 4608 C CA . GLU B 1 217 ? -0.045 -21.234 -6.5 1 98.75 217 GLU B CA 1
ATOM 4609 C C . GLU B 1 217 ? -0.161 -20.422 -5.211 1 98.75 217 GLU B C 1
ATOM 4611 O O . GLU B 1 217 ? -0.188 -20.984 -4.117 1 98.75 217 GLU B O 1
ATOM 4616 N N . ALA B 1 218 ? -0.111 -19.125 -5.352 1 98.81 218 ALA B N 1
ATOM 4617 C CA . ALA B 1 218 ? -0.175 -18.25 -4.184 1 98.81 218 ALA B CA 1
ATOM 4618 C C . ALA B 1 218 ? -1.238 -17.156 -4.363 1 98.81 218 ALA B C 1
ATOM 4620 O O . ALA B 1 218 ? -1.397 -16.609 -5.457 1 98.81 218 ALA B O 1
ATOM 4621 N N . ASN B 1 219 ? -1.939 -16.938 -3.279 1 98.69 219 ASN B N 1
ATOM 4622 C CA . ASN B 1 219 ? -2.811 -15.766 -3.334 1 98.69 219 ASN B CA 1
ATOM 4623 C C . ASN B 1 219 ? -2.018 -14.469 -3.189 1 98.69 219 ASN B C 1
ATOM 4625 O O . ASN B 1 219 ? -0.798 -14.5 -3.012 1 98.69 219 ASN B O 1
ATOM 4629 N N . ARG B 1 220 ? -2.645 -13.414 -3.316 1 98.19 220 ARG B N 1
ATOM 4630 C CA . ARG B 1 220 ? -1.994 -12.109 -3.393 1 98.19 220 ARG B CA 1
ATOM 4631 C C . ARG B 1 220 ? -1.245 -11.797 -2.102 1 98.19 220 ARG B C 1
ATOM 4633 O O . ARG B 1 220 ? -0.13 -11.273 -2.137 1 98.19 220 ARG B O 1
ATOM 4640 N N . LYS B 1 221 ? -1.833 -12.07 -0.941 1 98.06 221 LYS B N 1
ATOM 4641 C CA . LYS B 1 221 ? -1.178 -11.836 0.343 1 98.06 221 LYS B CA 1
ATOM 4642 C C . LYS B 1 221 ? 0.159 -12.57 0.419 1 98.06 221 LYS B C 1
ATOM 4644 O O . LYS B 1 221 ? 1.173 -11.984 0.805 1 98.06 221 LYS B O 1
ATOM 4649 N N . LEU B 1 222 ? 0.139 -13.781 0.012 1 98.75 222 LEU B N 1
ATOM 4650 C CA . LEU B 1 222 ? 1.363 -14.57 0.073 1 98.75 222 LEU B CA 1
ATOM 4651 C C . LEU B 1 222 ? 2.375 -14.086 -0.96 1 98.75 222 LEU B C 1
ATOM 4653 O O . LEU B 1 222 ? 3.584 -14.125 -0.716 1 98.75 222 LEU B O 1
ATOM 4657 N N . ALA B 1 223 ? 1.881 -13.727 -2.109 1 98.88 223 ALA B N 1
ATOM 4658 C CA . ALA B 1 223 ? 2.777 -13.172 -3.119 1 98.88 223 ALA B CA 1
ATOM 4659 C C . ALA B 1 223 ? 3.533 -11.961 -2.576 1 98.88 223 ALA B C 1
ATOM 4661 O O . ALA B 1 223 ? 4.75 -11.859 -2.742 1 98.88 223 ALA B O 1
ATOM 4662 N N . VAL B 1 224 ? 2.84 -11.094 -1.94 1 98.69 224 VAL B N 1
ATOM 4663 C CA . VAL B 1 224 ? 3.461 -9.914 -1.349 1 98.69 224 VAL B CA 1
ATOM 4664 C C . VAL B 1 224 ? 4.445 -10.336 -0.261 1 98.69 224 VAL B C 1
ATOM 4666 O O . VAL B 1 224 ? 5.555 -9.805 -0.178 1 98.69 224 VAL B O 1
ATOM 4669 N N . ASP B 1 225 ? 4.066 -11.328 0.561 1 98.56 225 ASP B N 1
ATOM 4670 C CA . ASP B 1 225 ? 4.941 -11.82 1.62 1 98.56 225 ASP B CA 1
ATOM 4671 C C . ASP B 1 225 ? 6.262 -12.336 1.049 1 98.56 225 ASP B C 1
ATOM 4673 O O . ASP B 1 225 ? 7.324 -12.133 1.643 1 98.56 225 ASP B O 1
ATOM 4677 N N . ILE B 1 226 ? 6.133 -12.914 -0.04 1 98.75 226 ILE B N 1
ATOM 4678 C CA . ILE B 1 226 ? 7.312 -13.508 -0.657 1 98.75 226 ILE B CA 1
ATOM 4679 C C . ILE B 1 226 ? 8.258 -12.406 -1.138 1 98.75 226 ILE B C 1
ATOM 4681 O O . ILE B 1 226 ? 9.453 -12.445 -0.858 1 98.75 226 ILE B O 1
ATOM 4685 N N . ILE B 1 227 ? 7.781 -11.43 -1.79 1 98.56 227 ILE B N 1
ATOM 4686 C CA . ILE B 1 227 ? 8.664 -10.469 -2.443 1 98.56 227 ILE B CA 1
ATOM 4687 C C . ILE B 1 227 ? 9.219 -9.492 -1.41 1 98.56 227 ILE B C 1
ATOM 4689 O O . ILE B 1 227 ? 10.281 -8.906 -1.606 1 98.56 227 ILE B O 1
ATOM 4693 N N . LYS B 1 228 ? 8.508 -9.352 -0.309 1 98.25 228 LYS B N 1
ATOM 4694 C CA . LYS B 1 228 ? 8.945 -8.344 0.652 1 98.25 228 LYS B CA 1
ATOM 4695 C C . LYS B 1 228 ? 9.914 -8.938 1.666 1 98.25 228 LYS B C 1
ATOM 4697 O O . LYS B 1 228 ? 10.461 -8.211 2.502 1 98.25 228 LYS B O 1
ATOM 4702 N N . ASP B 1 229 ? 10.18 -10.172 1.646 1 98.06 229 ASP B N 1
ATOM 4703 C CA . ASP B 1 229 ? 10.93 -10.867 2.688 1 98.06 229 ASP B CA 1
ATOM 4704 C C . ASP B 1 229 ? 12.375 -10.391 2.74 1 98.06 229 ASP B C 1
ATOM 4706 O O . ASP B 1 229 ? 13.094 -10.461 1.742 1 98.06 229 ASP B O 1
ATOM 4710 N N . LEU B 1 230 ? 12.766 -9.977 3.875 1 95.56 230 LEU B N 1
ATOM 4711 C CA . LEU B 1 230 ? 14.148 -9.594 4.137 1 95.56 230 LEU B CA 1
ATOM 4712 C C . LEU B 1 230 ? 14.703 -10.352 5.336 1 95.56 230 LEU B C 1
ATOM 4714 O O . LEU B 1 230 ? 15.898 -10.258 5.633 1 95.56 230 LEU B O 1
ATOM 4718 N N . LYS B 1 231 ? 13.859 -11.062 5.918 1 97.38 231 LYS B N 1
ATOM 4719 C CA . LYS B 1 231 ? 14.227 -11.766 7.145 1 97.38 231 LYS B CA 1
ATOM 4720 C C . LYS B 1 231 ? 14.852 -13.117 6.836 1 97.38 231 LYS B C 1
ATOM 4722 O O . LYS B 1 231 ? 15.922 -13.445 7.355 1 97.38 231 LYS B O 1
ATOM 4727 N N . TYR B 1 232 ? 14.281 -13.906 5.996 1 98.44 232 TYR B N 1
ATOM 4728 C CA . TYR B 1 232 ? 14.711 -15.273 5.727 1 98.44 232 TYR B CA 1
ATOM 4729 C C . TYR B 1 232 ? 15.641 -15.328 4.52 1 98.44 232 TYR B C 1
ATOM 4731 O O . TYR B 1 232 ? 16.516 -16.188 4.445 1 98.44 232 TYR B O 1
ATOM 4739 N N . TYR B 1 233 ? 15.461 -14.414 3.619 1 97.94 233 TYR B N 1
ATOM 4740 C CA . TYR B 1 233 ? 16.203 -14.398 2.361 1 97.94 233 TYR B CA 1
ATOM 4741 C C . TYR B 1 233 ? 17.703 -14.5 2.609 1 97.94 233 TYR B C 1
ATOM 4743 O O . TYR B 1 233 ? 18.375 -15.383 2.059 1 97.94 233 TYR B O 1
ATOM 4751 N N . PRO B 1 234 ? 18.25 -13.648 3.477 1 97.5 234 PRO B N 1
ATOM 4752 C CA . PRO B 1 234 ? 19.703 -13.734 3.648 1 97.5 234 PRO B CA 1
ATOM 4753 C C . PRO B 1 234 ? 20.156 -15.086 4.188 1 97.5 234 PRO B C 1
ATOM 4755 O O . PRO B 1 234 ? 21.25 -15.562 3.844 1 97.5 234 PRO B O 1
ATOM 4758 N N . LYS B 1 235 ? 19.375 -15.734 4.98 1 98 235 LYS B N 1
ATOM 4759 C CA . LYS B 1 235 ? 19.703 -17.047 5.547 1 98 235 LYS B CA 1
ATOM 4760 C C . LYS B 1 235 ? 19.734 -18.125 4.465 1 98 235 LYS B C 1
ATOM 4762 O O . LYS B 1 235 ? 20.703 -18.875 4.352 1 98 235 LYS B O 1
ATOM 4767 N N . PHE B 1 236 ? 18.766 -18.125 3.656 1 98.25 236 PHE B N 1
ATOM 4768 C CA . PHE B 1 236 ? 18.656 -19.156 2.631 1 98.25 236 PHE B CA 1
ATOM 4769 C C . PHE B 1 236 ? 19.688 -18.938 1.536 1 98.25 236 PHE B C 1
ATOM 4771 O O . PHE B 1 236 ? 20.203 -19.891 0.967 1 98.25 236 PHE B O 1
ATOM 4778 N N . GLU B 1 237 ? 19.953 -17.672 1.272 1 97.12 237 GLU B N 1
ATOM 4779 C CA . GLU B 1 237 ? 20.953 -17.359 0.268 1 97.12 237 GLU B CA 1
ATOM 4780 C C . GLU B 1 237 ? 22.344 -17.812 0.722 1 97.12 237 GLU B C 1
ATOM 4782 O O . GLU B 1 237 ? 23.109 -18.375 -0.068 1 97.12 237 GLU B O 1
ATOM 4787 N N . GLN B 1 238 ? 22.594 -17.672 1.954 1 96.81 238 GLN B N 1
ATOM 4788 C CA . GLN B 1 238 ? 23.938 -17.922 2.467 1 96.81 238 GLN B CA 1
ATOM 4789 C C . GLN B 1 238 ? 24.109 -19.391 2.863 1 96.81 238 GLN B C 1
ATOM 4791 O O . GLN B 1 238 ? 25.172 -19.969 2.648 1 96.81 238 GLN B O 1
ATOM 4796 N N . PHE B 1 239 ? 22.984 -20.047 3.346 1 97.38 239 PHE B N 1
ATOM 4797 C CA . PHE B 1 239 ? 23.234 -21.297 4.039 1 97.38 239 PHE B CA 1
ATOM 4798 C C . PHE B 1 239 ? 22.484 -22.453 3.359 1 97.38 239 PHE B C 1
ATOM 4800 O O . PHE B 1 239 ? 22.578 -23.594 3.795 1 97.38 239 PHE B O 1
ATOM 4807 N N . CYS B 1 240 ? 21.75 -22.219 2.32 1 96.38 240 CYS B N 1
ATOM 4808 C CA . CYS B 1 240 ? 21.141 -23.266 1.514 1 96.38 240 CYS B CA 1
ATOM 4809 C C . CYS B 1 240 ? 21.656 -23.234 0.081 1 96.38 240 CYS B C 1
ATOM 4811 O O . CYS B 1 240 ? 20.922 -22.891 -0.843 1 96.38 240 CYS B O 1
ATOM 4813 N N . THR B 1 241 ? 22.844 -23.594 -0.01 1 92.5 241 THR B N 1
ATOM 4814 C CA . THR B 1 241 ? 23.5 -23.688 -1.308 1 92.5 241 THR B CA 1
ATOM 4815 C C . THR B 1 241 ? 23.609 -25.125 -1.762 1 92.5 241 THR B C 1
ATOM 4817 O O . THR B 1 241 ? 23.531 -26.047 -0.946 1 92.5 241 THR B O 1
ATOM 4820 N N . PRO B 1 242 ? 23.75 -25.234 -3.098 1 86.12 242 PRO B N 1
ATOM 4821 C CA . PRO B 1 242 ? 23.859 -26.641 -3.512 1 86.12 242 PRO B CA 1
ATOM 4822 C C . PRO B 1 242 ? 24.828 -27.438 -2.65 1 86.12 242 PRO B C 1
ATOM 4824 O O . PRO B 1 242 ? 25.891 -26.922 -2.275 1 86.12 242 PRO B O 1
ATOM 4827 N N . ASP B 1 243 ? 24.219 -28.641 -2.207 1 88.5 243 ASP B N 1
ATOM 4828 C CA . ASP B 1 243 ? 23.156 -29.469 -2.766 1 88.5 243 ASP B CA 1
ATOM 4829 C C . ASP B 1 243 ? 21.859 -29.328 -1.969 1 88.5 243 ASP B C 1
ATOM 4831 O O . ASP B 1 243 ? 21.109 -30.281 -1.815 1 88.5 243 ASP B O 1
ATOM 4835 N N . CYS B 1 244 ? 21.594 -28.25 -1.398 1 91.62 244 CYS B N 1
ATOM 4836 C CA . CYS B 1 244 ? 20.391 -28 -0.604 1 91.62 244 CYS B CA 1
ATOM 4837 C C . CYS B 1 244 ? 19.172 -27.797 -1.501 1 91.62 244 CYS B C 1
ATOM 4839 O O . CYS B 1 244 ? 18.078 -28.281 -1.19 1 91.62 244 CYS B O 1
ATOM 4841 N N . TYR B 1 245 ? 19.344 -27.109 -2.732 1 91.88 245 TYR B N 1
ATOM 4842 C CA . TYR B 1 245 ? 18.266 -26.781 -3.648 1 91.88 245 TYR B CA 1
ATOM 4843 C C . TYR B 1 245 ? 17.266 -25.828 -2.992 1 91.88 245 TYR B C 1
ATOM 4845 O O . TYR B 1 245 ? 16.109 -26.203 -2.746 1 91.88 245 TYR B O 1
ATOM 4853 N N . VAL B 1 246 ? 17.547 -24.656 -2.904 1 96.44 246 VAL B N 1
ATOM 4854 C CA . VAL B 1 246 ? 16.906 -23.609 -2.105 1 96.44 246 VAL B CA 1
ATOM 4855 C C . VAL B 1 246 ? 15.477 -23.406 -2.588 1 96.44 246 VAL B C 1
ATOM 4857 O O . VAL B 1 246 ? 14.586 -23.078 -1.796 1 96.44 246 VAL B O 1
ATOM 4860 N N . ASP B 1 247 ? 15.156 -23.672 -3.838 1 94.69 247 ASP B N 1
ATOM 4861 C CA . ASP B 1 247 ? 13.828 -23.484 -4.402 1 94.69 247 ASP B CA 1
ATOM 4862 C C . ASP B 1 247 ? 12.828 -24.453 -3.781 1 94.69 247 ASP B C 1
ATOM 4864 O O . ASP B 1 247 ? 11.617 -24.234 -3.852 1 94.69 247 ASP B O 1
ATOM 4868 N N . GLU B 1 248 ? 13.312 -25.453 -3.119 1 95.19 248 GLU B N 1
ATOM 4869 C CA . GLU B 1 248 ? 12.438 -26.453 -2.518 1 95.19 248 GLU B CA 1
ATOM 4870 C C . GLU B 1 248 ? 12.227 -26.188 -1.031 1 95.19 248 GLU B C 1
ATOM 4872 O O . GLU B 1 248 ? 11.414 -26.844 -0.381 1 95.19 248 GLU B O 1
ATOM 4877 N N . HIS B 1 249 ? 12.953 -25.266 -0.53 1 97.94 249 HIS B N 1
ATOM 4878 C CA . HIS B 1 249 ? 12.93 -25.141 0.922 1 97.94 249 HIS B CA 1
ATOM 4879 C C . HIS B 1 249 ? 12.57 -23.719 1.343 1 97.94 249 HIS B C 1
ATOM 4881 O O . HIS B 1 249 ? 11.93 -23.516 2.377 1 97.94 249 HIS B O 1
ATOM 4887 N N . TYR B 1 250 ? 12.977 -22.672 0.608 1 98.38 250 TYR B N 1
ATOM 4888 C CA . TYR B 1 250 ? 12.883 -21.281 1.021 1 98.38 250 TYR B CA 1
ATOM 4889 C C . TYR B 1 250 ? 11.43 -20.875 1.228 1 98.38 250 TYR B C 1
ATOM 4891 O O . TYR B 1 250 ? 10.977 -20.734 2.365 1 98.38 250 TYR B O 1
ATOM 4899 N N . PHE B 1 251 ? 10.594 -20.891 0.243 1 98.62 251 PHE B N 1
ATOM 4900 C CA . PHE B 1 251 ? 9.227 -20.391 0.353 1 98.62 251 PHE B CA 1
ATOM 4901 C C . PHE B 1 251 ? 8.383 -21.328 1.201 1 98.62 251 PHE B C 1
ATOM 4903 O O . PHE B 1 251 ? 7.629 -20.891 2.072 1 98.62 251 PHE B O 1
ATOM 4910 N N . PRO B 1 252 ? 8.508 -22.641 1.012 1 98.38 252 PRO B N 1
ATOM 4911 C CA . PRO B 1 252 ? 7.742 -23.547 1.873 1 98.38 252 PRO B CA 1
ATOM 4912 C C . PRO B 1 252 ? 8.008 -23.312 3.359 1 98.38 252 PRO B C 1
ATOM 4914 O O . PRO B 1 252 ? 7.07 -23.281 4.16 1 98.38 252 PRO B O 1
ATOM 4917 N N . THR B 1 253 ? 9.242 -23.109 3.68 1 98.75 253 THR B N 1
ATOM 4918 C CA . THR B 1 253 ? 9.617 -22.906 5.074 1 98.75 253 THR B CA 1
ATOM 4919 C C . THR B 1 253 ? 9.117 -21.562 5.574 1 98.75 253 THR B C 1
ATOM 4921 O O . THR B 1 253 ? 8.414 -21.484 6.586 1 98.75 253 THR B O 1
ATOM 4924 N N . MET B 1 254 ? 9.422 -20.562 4.848 1 98.62 254 MET B N 1
ATOM 4925 C CA . MET B 1 254 ? 9.078 -19.203 5.238 1 98.62 254 MET B CA 1
ATOM 4926 C C . MET B 1 254 ? 7.57 -19.062 5.43 1 98.62 254 MET B C 1
ATOM 4928 O O . MET B 1 254 ? 7.117 -18.531 6.449 1 98.62 254 MET B O 1
ATOM 4932 N N . LEU B 1 255 ? 6.801 -19.547 4.516 1 98.56 255 LEU B N 1
ATOM 4933 C CA . LEU B 1 255 ? 5.355 -19.344 4.555 1 98.56 255 LEU B CA 1
ATOM 4934 C C . LEU B 1 255 ? 4.711 -20.234 5.609 1 98.56 255 LEU B C 1
ATOM 4936 O O . LEU B 1 255 ? 3.664 -19.891 6.164 1 98.56 255 LEU B O 1
ATOM 4940 N N . THR B 1 256 ? 5.328 -21.359 5.879 1 98.31 256 THR B N 1
ATOM 4941 C CA . THR B 1 256 ? 4.855 -22.188 6.984 1 98.31 256 THR B CA 1
ATOM 4942 C C . THR B 1 256 ? 5.027 -21.453 8.312 1 98.31 256 THR B C 1
ATOM 4944 O O . THR B 1 256 ? 4.188 -21.578 9.211 1 98.31 256 THR B O 1
ATOM 4947 N N . ILE B 1 257 ? 6.105 -20.766 8.43 1 98.5 257 ILE B N 1
ATOM 4948 C CA . ILE B 1 257 ? 6.363 -20.016 9.656 1 98.5 257 ILE B CA 1
ATOM 4949 C C . ILE B 1 257 ? 5.422 -18.828 9.734 1 98.5 257 ILE B C 1
ATOM 4951 O O . ILE B 1 257 ? 4.766 -18.609 10.758 1 98.5 257 ILE B O 1
ATOM 4955 N N . GLU B 1 258 ? 5.238 -18.125 8.664 1 98 258 GLU B N 1
ATOM 4956 C CA . GLU B 1 258 ? 4.594 -16.812 8.695 1 98 258 GLU B CA 1
ATOM 4957 C C . GLU B 1 258 ? 3.08 -16.938 8.539 1 98 258 GLU B C 1
ATOM 4959 O O . GLU B 1 258 ? 2.322 -16.156 9.102 1 98 258 GLU B O 1
ATOM 4964 N N . SER B 1 259 ? 2.676 -17.906 7.73 1 97.56 259 SER B N 1
ATOM 4965 C CA . SER B 1 259 ? 1.259 -17.969 7.387 1 97.56 259 SER B CA 1
ATOM 4966 C C . SER B 1 259 ? 0.808 -19.406 7.152 1 97.56 259 SER B C 1
ATOM 4968 O O . SER B 1 259 ? 0.208 -19.703 6.121 1 97.56 259 SER B O 1
ATOM 4970 N N . PRO B 1 260 ? 0.956 -20.234 8.141 1 97.31 260 PRO B N 1
ATOM 4971 C CA . PRO B 1 260 ? 0.585 -21.641 7.949 1 97.31 260 PRO B CA 1
ATOM 4972 C C . PRO B 1 260 ? -0.902 -21.828 7.656 1 97.31 260 PRO B C 1
ATOM 4974 O O . PRO B 1 260 ? -1.282 -22.75 6.934 1 97.31 260 PRO B O 1
ATOM 4977 N N . TYR B 1 261 ? -1.723 -20.891 8.094 1 97 261 TYR B N 1
ATOM 4978 C CA . TYR B 1 261 ? -3.172 -21.031 7.988 1 97 261 TYR B CA 1
ATOM 4979 C C . TYR B 1 261 ? -3.643 -20.766 6.566 1 97 261 TYR B C 1
ATOM 4981 O O . TYR B 1 261 ? -4.797 -21.031 6.227 1 97 261 TYR B O 1
ATOM 4989 N N . LEU B 1 262 ? -2.732 -20.312 5.707 1 98.12 262 LEU B N 1
ATOM 4990 C CA . LEU B 1 262 ? -3.104 -19.984 4.332 1 98.12 262 LEU B CA 1
ATOM 4991 C C . LEU B 1 262 ? -2.609 -21.062 3.369 1 98.12 262 LEU B C 1
ATOM 4993 O O . LEU B 1 262 ? -2.822 -20.969 2.158 1 98.12 262 LEU B O 1
ATOM 4997 N N . LEU B 1 263 ? -2.018 -22.125 3.891 1 98.06 263 LEU B N 1
ATOM 4998 C CA . LEU B 1 263 ? -1.388 -23.125 3.031 1 98.06 263 LEU B CA 1
ATOM 4999 C C . LEU B 1 263 ? -2.191 -24.422 3.021 1 98.06 263 LEU B C 1
ATOM 5001 O O . LEU B 1 263 ? -2.6 -24.906 4.078 1 98.06 263 LEU B O 1
ATOM 5005 N N . ALA B 1 264 ? -2.346 -24.906 1.815 1 97.69 264 ALA B N 1
ATOM 5006 C CA . ALA B 1 264 ? -2.945 -26.234 1.657 1 97.69 264 ALA B CA 1
ATOM 5007 C C . ALA B 1 264 ? -1.904 -27.328 1.85 1 97.69 264 ALA B C 1
ATOM 5009 O O . ALA B 1 264 ? -2.254 -28.5 1.998 1 97.69 264 ALA B O 1
ATOM 5010 N N . ASN B 1 265 ? -0.654 -26.938 1.766 1 96.94 265 ASN B N 1
ATOM 5011 C CA . ASN B 1 265 ? 0.491 -27.828 1.921 1 96.94 265 ASN B CA 1
ATOM 5012 C C . ASN B 1 265 ? 0.54 -28.875 0.813 1 96.94 265 ASN B C 1
ATOM 5014 O O . ASN B 1 265 ? 0.882 -30.031 1.063 1 96.94 265 ASN B O 1
ATOM 5018 N N . ARG B 1 266 ? 0.146 -28.531 -0.306 1 96.62 266 ARG B N 1
ATOM 5019 C CA . ARG B 1 266 ? 0.271 -29.328 -1.516 1 96.62 266 ARG B CA 1
ATOM 5020 C C . ARG B 1 266 ? 0.354 -28.453 -2.756 1 96.62 266 ARG B C 1
ATOM 5022 O O . ARG B 1 266 ? -0.038 -27.281 -2.721 1 96.62 266 ARG B O 1
ATOM 5029 N N . THR B 1 267 ? 0.867 -29.062 -3.787 1 97.56 267 THR B N 1
ATOM 5030 C CA . THR B 1 267 ? 0.954 -28.391 -5.078 1 97.56 267 THR B CA 1
ATOM 5031 C C . THR B 1 267 ? -0.189 -28.812 -5.992 1 97.56 267 THR B C 1
ATOM 5033 O O . THR B 1 267 ? -0.79 -29.875 -5.789 1 97.56 267 THR B O 1
ATOM 5036 N N . LEU B 1 268 ? -0.485 -27.984 -6.965 1 98.06 268 LEU B N 1
ATOM 5037 C CA . LEU B 1 268 ? -1.486 -28.297 -7.98 1 98.06 268 LEU B CA 1
ATOM 5038 C C . LEU B 1 268 ? -0.834 -28.891 -9.227 1 98.06 268 LEU B C 1
ATOM 5040 O O . LEU B 1 268 ? -1.522 -29.234 -10.188 1 98.06 268 LEU B O 1
ATOM 5044 N N . THR B 1 269 ? 0.466 -29 -9.211 1 98.44 269 THR B N 1
ATOM 5045 C CA . THR B 1 269 ? 1.197 -29.469 -10.391 1 98.44 269 THR B CA 1
ATOM 5046 C C . THR B 1 269 ? 1.677 -30.891 -10.203 1 98.44 269 THR B C 1
ATOM 5048 O O . THR B 1 269 ? 2.494 -31.172 -9.32 1 98.44 269 THR B O 1
ATOM 5051 N N . TYR B 1 270 ? 1.197 -31.781 -11.031 1 97.38 270 TYR B N 1
ATOM 5052 C CA . TYR B 1 270 ? 1.612 -33.188 -11.016 1 97.38 270 TYR B CA 1
ATOM 5053 C C . TYR B 1 270 ? 3.002 -33.344 -11.625 1 97.38 270 TYR B C 1
ATOM 5055 O O . TYR B 1 270 ? 3.279 -32.812 -12.703 1 97.38 270 TYR B O 1
ATOM 5063 N N . VAL B 1 271 ? 3.809 -34 -10.945 1 96.19 271 VAL B N 1
ATOM 5064 C CA . VAL B 1 271 ? 5.137 -34.375 -11.406 1 96.19 271 VAL B CA 1
ATOM 5065 C C . VAL B 1 271 ? 5.359 -35.875 -11.141 1 96.19 271 VAL B C 1
ATOM 5067 O O . VAL B 1 271 ? 5.105 -36.344 -10.039 1 96.19 271 VAL B O 1
ATOM 5070 N N . ASP B 1 272 ? 5.816 -36.594 -12.156 1 94.62 272 ASP B N 1
ATOM 5071 C CA . ASP B 1 272 ? 6.035 -38.031 -12.016 1 94.62 272 ASP B CA 1
ATOM 5072 C C . ASP B 1 272 ? 7.477 -38.312 -11.594 1 94.62 272 ASP B C 1
ATOM 5074 O O . ASP B 1 272 ? 8.406 -38.188 -12.391 1 94.62 272 ASP B O 1
ATOM 5078 N N . TRP B 1 273 ? 7.621 -38.812 -10.422 1 90.69 273 TRP B N 1
ATOM 5079 C CA . TRP B 1 273 ? 8.938 -39.156 -9.891 1 90.69 273 TRP B CA 1
ATOM 5080 C C . TRP B 1 273 ? 9.109 -40.656 -9.781 1 90.69 273 TRP B C 1
ATOM 5082 O O . TRP B 1 273 ? 10.07 -41.156 -9.164 1 90.69 273 TRP B O 1
ATOM 5092 N N . SER B 1 274 ? 8.219 -41.375 -10.312 1 87.06 274 SER B N 1
ATOM 5093 C CA . SER B 1 274 ? 8.148 -42.812 -10.125 1 87.06 274 SER B CA 1
ATOM 5094 C C . SER B 1 274 ? 9.359 -43.5 -10.734 1 87.06 274 SER B C 1
ATOM 5096 O O . SER B 1 274 ? 9.703 -44.625 -10.344 1 87.06 274 SER B O 1
ATOM 5098 N N . ARG B 1 275 ? 9.992 -42.875 -11.617 1 85.44 275 ARG B N 1
ATOM 5099 C CA . ARG B 1 275 ? 11.117 -43.5 -12.312 1 85.44 275 ARG B CA 1
ATOM 5100 C C . ARG B 1 275 ? 12.406 -43.375 -11.508 1 85.44 275 ARG B C 1
ATOM 5102 O O . ARG B 1 275 ? 13.438 -43.906 -11.875 1 85.44 275 ARG B O 1
ATOM 5109 N N . GLY B 1 276 ? 12.391 -42.656 -10.477 1 78.12 276 GLY B N 1
ATOM 5110 C CA . GLY B 1 276 ? 13.562 -42.469 -9.633 1 78.12 276 GLY B CA 1
ATOM 5111 C C . GLY B 1 276 ? 14.578 -41.531 -10.242 1 78.12 276 GLY B C 1
ATOM 5112 O O . GLY B 1 276 ? 14.375 -41 -11.344 1 78.12 276 GLY B O 1
ATOM 5113 N N . GLY B 1 277 ? 15.602 -41.094 -9.461 1 78.56 277 GLY B N 1
ATOM 5114 C CA . GLY B 1 277 ? 16.656 -40.219 -9.953 1 78.56 277 GLY B CA 1
ATOM 5115 C C . GLY B 1 277 ? 16.453 -38.75 -9.57 1 78.56 277 GLY B C 1
ATOM 5116 O O . GLY B 1 277 ? 15.57 -38.438 -8.781 1 78.56 277 GLY B O 1
ATOM 5117 N N . ALA B 1 278 ? 17.312 -38 -10.141 1 77 278 ALA B N 1
ATOM 5118 C CA . ALA B 1 278 ? 17.375 -36.594 -9.758 1 77 278 ALA B CA 1
ATOM 5119 C C . ALA B 1 278 ? 16.438 -35.75 -10.609 1 77 278 ALA B C 1
ATOM 5121 O O . ALA B 1 278 ? 16.203 -34.562 -10.32 1 77 278 ALA B O 1
ATOM 5122 N N . HIS B 1 279 ? 15.812 -36.438 -11.641 1 84.31 279 HIS B N 1
ATOM 5123 C CA . HIS B 1 279 ? 14.922 -35.719 -12.547 1 84.31 279 HIS B CA 1
ATOM 5124 C C . HIS B 1 279 ? 13.594 -36.438 -12.695 1 84.31 279 HIS B C 1
ATOM 5126 O O . HIS B 1 279 ? 13.547 -37.656 -12.742 1 84.31 279 HIS B O 1
ATOM 5132 N N . PRO B 1 280 ? 12.562 -35.625 -12.789 1 91.75 280 PRO B N 1
ATOM 5133 C CA . PRO B 1 280 ? 11.258 -36.281 -13 1 91.75 280 PRO B CA 1
ATOM 5134 C C . PRO B 1 280 ? 11.094 -36.844 -14.406 1 91.75 280 PRO B C 1
ATOM 5136 O O . PRO B 1 280 ? 11.891 -36.531 -15.297 1 91.75 280 PRO B O 1
ATOM 5139 N N . ALA B 1 281 ? 10.094 -37.656 -14.562 1 93.69 281 ALA B N 1
ATOM 5140 C CA . ALA B 1 281 ? 9.797 -38.25 -15.859 1 93.69 281 ALA B CA 1
ATOM 5141 C C . ALA B 1 281 ? 9.391 -37.188 -16.875 1 93.69 281 ALA B C 1
ATOM 5143 O O . ALA B 1 281 ? 8.695 -36.219 -16.516 1 93.69 281 ALA B O 1
ATOM 5144 N N . THR B 1 282 ? 9.875 -37.375 -18.078 1 95.75 282 THR B N 1
ATOM 5145 C CA . THR B 1 282 ? 9.438 -36.562 -19.203 1 95.75 282 THR B CA 1
ATOM 5146 C C . THR B 1 282 ? 8.492 -37.344 -20.109 1 95.75 282 THR B C 1
ATOM 5148 O O . THR B 1 282 ? 8.836 -38.438 -20.547 1 95.75 282 THR B O 1
ATOM 5151 N N . PHE B 1 283 ? 7.328 -36.844 -20.422 1 96.69 283 PHE B N 1
ATOM 5152 C CA . PHE B 1 283 ? 6.316 -37.5 -21.234 1 96.69 283 PHE B CA 1
ATOM 5153 C C . PHE B 1 283 ? 6.426 -37.094 -22.688 1 96.69 283 PHE B C 1
ATOM 5155 O O . PHE B 1 283 ? 6.332 -35.938 -23.031 1 96.69 283 PHE B O 1
ATOM 5162 N N . GLU B 1 284 ? 6.586 -38.094 -23.422 1 96.25 284 GLU B N 1
ATOM 5163 C CA . GLU B 1 284 ? 6.699 -37.906 -24.859 1 96.25 284 GLU B CA 1
ATOM 5164 C C . GLU B 1 284 ? 5.406 -38.281 -25.578 1 96.25 284 GLU B C 1
ATOM 5166 O O . GLU B 1 284 ? 4.418 -38.625 -24.938 1 96.25 284 GLU B O 1
ATOM 5171 N N . LYS B 1 285 ? 5.473 -38.156 -26.844 1 95.69 285 LYS B N 1
ATOM 5172 C CA . LYS B 1 285 ? 4.301 -38.375 -27.688 1 95.69 285 LYS B CA 1
ATOM 5173 C C . LYS B 1 285 ? 3.646 -39.719 -27.359 1 95.69 285 LYS B C 1
ATOM 5175 O O . LYS B 1 285 ? 2.422 -39.812 -27.234 1 95.69 285 LYS B O 1
ATOM 5180 N N . ASN B 1 286 ? 4.441 -40.719 -27.109 1 93.56 286 ASN B N 1
ATOM 5181 C CA . ASN B 1 286 ? 3.926 -42.062 -26.938 1 93.56 286 ASN B CA 1
ATOM 5182 C C . ASN B 1 286 ? 3.455 -42.312 -25.5 1 93.56 286 ASN B C 1
ATOM 5184 O O . ASN B 1 286 ? 2.754 -43.281 -25.234 1 93.56 286 ASN B O 1
ATOM 5188 N N . ASP B 1 287 ? 3.775 -41.438 -24.609 1 93.5 287 ASP B N 1
ATOM 5189 C CA . ASP B 1 287 ? 3.389 -41.562 -23.203 1 93.5 287 ASP B CA 1
ATOM 5190 C C . ASP B 1 287 ? 2.02 -40.938 -22.953 1 93.5 287 ASP B C 1
ATOM 5192 O O . ASP B 1 287 ? 1.39 -41.219 -21.922 1 93.5 287 ASP B O 1
ATOM 5196 N N . VAL B 1 288 ? 1.604 -40.125 -23.906 1 94.06 288 VAL B N 1
ATOM 5197 C CA . VAL B 1 288 ? 0.4 -39.312 -23.75 1 94.06 288 VAL B CA 1
ATOM 5198 C C . VAL B 1 288 ? -0.811 -40.062 -24.266 1 94.06 288 VAL B C 1
ATOM 5200 O O . VAL B 1 288 ? -1.001 -40.188 -25.484 1 94.06 288 VAL B O 1
ATOM 5203 N N . THR B 1 289 ? -1.563 -40.594 -23.344 1 94.56 289 THR B N 1
ATOM 5204 C CA . THR B 1 289 ? -2.773 -41.344 -23.672 1 94.56 289 THR B CA 1
ATOM 5205 C C . THR B 1 289 ? -3.918 -40.938 -22.75 1 94.56 289 THR B C 1
ATOM 5207 O O . THR B 1 289 ? -3.701 -40.312 -21.719 1 94.56 289 THR B O 1
ATOM 5210 N N . LEU B 1 290 ? -5.098 -41.344 -23.172 1 94.25 290 LEU B N 1
ATOM 5211 C CA . LEU B 1 290 ? -6.266 -41.062 -22.328 1 94.25 290 LEU B CA 1
ATOM 5212 C C . LEU B 1 290 ? -6.125 -41.75 -20.969 1 94.25 290 LEU B C 1
ATOM 5214 O O . LEU B 1 290 ? -6.473 -41.188 -19.938 1 94.25 290 LEU B O 1
ATOM 5218 N N . GLU B 1 291 ? -5.645 -42.938 -21.016 1 93.94 291 GLU B N 1
ATOM 5219 C CA . GLU B 1 291 ? -5.461 -43.688 -19.781 1 93.94 291 GLU B CA 1
ATOM 5220 C C . GLU B 1 291 ? -4.465 -43 -18.859 1 93.94 291 GLU B C 1
ATOM 5222 O O . GLU B 1 291 ? -4.656 -42.969 -17.641 1 93.94 291 GLU B O 1
ATOM 5227 N N . PHE B 1 292 ? -3.465 -42.469 -19.422 1 94.62 292 PHE B N 1
ATOM 5228 C CA . PHE B 1 292 ? -2.445 -41.75 -18.672 1 94.62 292 PHE B CA 1
ATOM 5229 C C . PHE B 1 292 ? -3.062 -40.594 -17.891 1 94.62 292 PHE B C 1
ATOM 5231 O O . PHE B 1 292 ? -2.861 -40.469 -16.688 1 94.62 292 PHE B O 1
ATOM 5238 N N . PHE B 1 293 ? -3.873 -39.812 -18.562 1 95.44 293 PHE B N 1
ATOM 5239 C CA . PHE B 1 293 ? -4.461 -38.625 -17.953 1 95.44 293 PHE B CA 1
ATOM 5240 C C . PHE B 1 293 ? -5.551 -39.031 -16.953 1 95.44 293 PHE B C 1
ATOM 5242 O O . PHE B 1 293 ? -5.742 -38.375 -15.938 1 95.44 293 PHE B O 1
ATOM 5249 N N . ARG B 1 294 ? -6.227 -40.062 -17.203 1 92.25 294 ARG B N 1
ATOM 5250 C CA . ARG B 1 294 ? -7.223 -40.562 -16.266 1 92.25 294 ARG B CA 1
ATOM 5251 C C . ARG B 1 294 ? -6.578 -40.938 -14.93 1 92.25 294 ARG B C 1
ATOM 5253 O O . ARG B 1 294 ? -7.141 -40.688 -13.867 1 92.25 294 ARG B O 1
ATOM 5260 N N . LYS B 1 295 ? -5.457 -41.5 -15.047 1 91.88 295 LYS B N 1
ATOM 5261 C CA . LYS B 1 295 ? -4.734 -41.875 -13.836 1 91.88 295 LYS B CA 1
ATOM 5262 C C . LYS B 1 295 ? -4.34 -40.656 -13.016 1 91.88 295 LYS B C 1
ATOM 5264 O O . LYS B 1 295 ? -4.438 -40.688 -11.789 1 91.88 295 LYS B O 1
ATOM 5269 N N . ILE B 1 296 ? -3.93 -39.656 -13.641 1 92.56 296 ILE B N 1
ATOM 5270 C CA . ILE B 1 296 ? -3.51 -38.406 -12.969 1 92.56 296 ILE B CA 1
ATOM 5271 C C . ILE B 1 296 ? -4.723 -37.719 -12.344 1 92.56 296 ILE B C 1
ATOM 5273 O O . ILE B 1 296 ? -4.656 -37.25 -11.211 1 92.56 296 ILE B O 1
ATOM 5277 N N . GLN B 1 297 ? -5.82 -37.75 -13.023 1 89.62 297 GLN B N 1
ATOM 5278 C CA . GLN B 1 297 ? -6.973 -36.938 -12.688 1 89.62 297 GLN B CA 1
ATOM 5279 C C . GLN B 1 297 ? -7.902 -37.656 -11.711 1 89.62 297 GLN B C 1
ATOM 5281 O O . GLN B 1 297 ? -8.625 -37 -10.945 1 89.62 297 GLN B O 1
ATOM 5286 N N . GLN B 1 298 ? -7.891 -38.969 -11.688 1 84.44 298 GLN B N 1
ATOM 5287 C CA . GLN B 1 298 ? -8.953 -39.688 -10.984 1 84.44 298 GLN B CA 1
ATOM 5288 C C . GLN B 1 298 ? -8.375 -40.594 -9.898 1 84.44 298 GLN B C 1
ATOM 5290 O O . GLN B 1 298 ? -9.102 -41 -9 1 84.44 298 GLN B O 1
ATOM 5295 N N . HIS B 1 299 ? -7.133 -40.781 -9.844 1 83.5 299 HIS B N 1
ATOM 5296 C CA . HIS B 1 299 ? -6.625 -41.812 -8.969 1 83.5 299 HIS B CA 1
ATOM 5297 C C . HIS B 1 299 ? -5.957 -41.219 -7.727 1 83.5 299 HIS B C 1
ATOM 5299 O O . HIS B 1 299 ? -5.105 -41.875 -7.109 1 83.5 299 HIS B O 1
ATOM 5305 N N . HIS B 1 300 ? -6.219 -40.062 -7.492 1 89.31 300 HIS B N 1
ATOM 5306 C CA . HIS B 1 300 ? -5.672 -39.406 -6.309 1 89.31 300 HIS B CA 1
ATOM 5307 C C . HIS B 1 300 ? -6.777 -38.812 -5.441 1 89.31 300 HIS B C 1
ATOM 5309 O O . HIS B 1 300 ? -7.859 -38.5 -5.938 1 89.31 300 HIS B O 1
ATOM 5315 N N . THR B 1 301 ? -6.535 -38.844 -4.16 1 94.06 301 THR B N 1
ATOM 5316 C CA . THR B 1 301 ? -7.398 -38.156 -3.215 1 94.06 301 THR B CA 1
ATOM 5317 C C . THR B 1 301 ? -6.609 -37.094 -2.441 1 94.06 301 THR B C 1
ATOM 5319 O O . THR B 1 301 ? -5.469 -37.344 -2.035 1 94.06 301 THR B O 1
ATOM 5322 N N . CYS B 1 302 ? -7.211 -35.938 -2.395 1 95.25 302 CYS B N 1
ATOM 5323 C CA . CYS B 1 302 ? -6.582 -34.844 -1.661 1 95.25 302 CYS B CA 1
ATOM 5324 C C . CYS B 1 302 ? -7.625 -34 -0.949 1 95.25 302 CYS B C 1
ATOM 5326 O O . CYS B 1 302 ? -8.812 -34.312 -0.936 1 95.25 302 CYS B O 1
ATOM 5328 N N . VAL B 1 303 ? -7.137 -33 -0.207 1 94.25 303 VAL B N 1
ATOM 5329 C CA . VAL B 1 303 ? -8.039 -32.188 0.585 1 94.25 303 VAL B CA 1
ATOM 5330 C C . VAL B 1 303 ? -8.234 -30.828 -0.096 1 94.25 303 VAL B C 1
ATOM 5332 O O . VAL B 1 303 ? -7.262 -30.203 -0.552 1 94.25 303 VAL B O 1
ATOM 5335 N N . TYR B 1 304 ? -9.523 -30.422 -0.253 1 95.31 304 TYR B N 1
ATOM 5336 C CA . TYR B 1 304 ? -9.922 -29.109 -0.765 1 95.31 304 TYR B CA 1
ATOM 5337 C C . TYR B 1 304 ? -10.922 -28.438 0.171 1 95.31 304 TYR B C 1
ATOM 5339 O O . TYR B 1 304 ? -12.055 -28.922 0.323 1 95.31 304 TYR B O 1
ATOM 5347 N N . ASN B 1 305 ? -10.492 -27.375 0.744 1 95.81 305 ASN B N 1
ATOM 5348 C CA . ASN B 1 305 ? -11.312 -26.656 1.722 1 95.81 305 ASN B CA 1
ATOM 5349 C C . ASN B 1 305 ? -11.844 -27.609 2.799 1 95.81 305 ASN B C 1
ATOM 5351 O O . ASN B 1 305 ? -13.039 -27.609 3.094 1 95.81 305 ASN B O 1
ATOM 5355 N N . ASN B 1 306 ? -10.969 -28.422 3.197 1 92.81 306 ASN B N 1
ATOM 5356 C CA . ASN B 1 306 ? -11.195 -29.328 4.312 1 92.81 306 ASN B CA 1
ATOM 5357 C C . ASN B 1 306 ? -12.148 -30.453 3.932 1 92.81 306 ASN B C 1
ATOM 5359 O O . ASN B 1 306 ? -12.758 -31.078 4.805 1 92.81 306 ASN B O 1
ATOM 5363 N N . GLN B 1 307 ? -12.32 -30.656 2.688 1 96.25 307 GLN B N 1
ATOM 5364 C CA . GLN B 1 307 ? -13.117 -31.766 2.184 1 96.25 307 GLN B CA 1
ATOM 5365 C C . GLN B 1 307 ? -12.32 -32.594 1.195 1 96.25 307 GLN B C 1
ATOM 5367 O O . GLN B 1 307 ? -11.516 -32.094 0.428 1 96.25 307 GLN B O 1
ATOM 5372 N N . PRO B 1 308 ? -12.57 -33.875 1.226 1 95.06 308 PRO B N 1
ATOM 5373 C CA . PRO B 1 308 ? -11.875 -34.719 0.256 1 95.06 308 PRO B CA 1
ATOM 5374 C C . PRO B 1 308 ? -12.336 -34.5 -1.179 1 95.06 308 PRO B C 1
ATOM 5376 O O . PRO B 1 308 ? -13.516 -34.219 -1.41 1 95.06 308 PRO B O 1
ATOM 5379 N N . THR B 1 309 ? -11.414 -34.562 -2.068 1 93.38 309 THR B N 1
ATOM 5380 C CA . THR B 1 309 ? -11.727 -34.469 -3.49 1 93.38 309 THR B CA 1
ATOM 5381 C C . THR B 1 309 ? -10.766 -35.312 -4.316 1 93.38 309 THR B C 1
ATOM 5383 O O . THR B 1 309 ? -9.703 -35.719 -3.832 1 93.38 309 THR B O 1
ATOM 5386 N N . SER B 1 310 ? -11.219 -35.625 -5.527 1 91.38 310 SER B N 1
ATOM 5387 C CA . SER B 1 310 ? -10.367 -36.375 -6.441 1 91.38 310 SER B CA 1
ATOM 5388 C C . SER B 1 310 ? -9.602 -35.438 -7.375 1 91.38 310 SER B C 1
ATOM 5390 O O . SER B 1 310 ? -8.664 -35.875 -8.055 1 91.38 310 SER B O 1
ATOM 5392 N N . VAL B 1 311 ? -10.008 -34.219 -7.422 1 93.69 311 VAL B N 1
ATOM 5393 C CA . VAL B 1 311 ? -9.289 -33.25 -8.25 1 93.69 311 VAL B CA 1
ATOM 5394 C C . VAL B 1 311 ? -8.102 -32.688 -7.477 1 93.69 311 VAL B C 1
ATOM 5396 O O . VAL B 1 311 ? -8.227 -31.688 -6.781 1 93.69 311 VAL B O 1
ATOM 5399 N N . CYS B 1 312 ? -7.008 -33.312 -7.688 1 96.19 312 CYS B N 1
ATOM 5400 C CA . CYS B 1 312 ? -5.844 -32.969 -6.879 1 96.19 312 CYS B CA 1
ATOM 5401 C C . CYS B 1 312 ? -4.867 -32.094 -7.668 1 96.19 312 CYS B C 1
ATOM 5403 O O . CYS B 1 312 ? -4.164 -31.266 -7.094 1 96.19 312 CYS B O 1
ATOM 5405 N N . PHE B 1 313 ? -4.863 -32.344 -8.969 1 97.88 313 PHE B N 1
ATOM 5406 C CA . PHE B 1 313 ? -3.895 -31.641 -9.812 1 97.88 313 PHE B CA 1
ATOM 5407 C C . PHE B 1 313 ? -4.594 -30.891 -10.938 1 97.88 313 PHE B C 1
ATOM 5409 O O . PHE B 1 313 ? -5.535 -31.406 -11.547 1 97.88 313 PHE B O 1
ATOM 5416 N N . LEU B 1 314 ? -4.137 -29.656 -11.164 1 98.25 314 LEU B N 1
ATOM 5417 C CA . LEU B 1 314 ? -4.695 -28.828 -12.219 1 98.25 314 LEU B CA 1
ATOM 5418 C C . LEU B 1 314 ? -3.697 -28.656 -13.359 1 98.25 314 LEU B C 1
ATOM 5420 O O . LEU B 1 314 ? -4.078 -28.266 -14.469 1 98.25 314 LEU B O 1
ATOM 5424 N N . PHE B 1 315 ? -2.443 -28.906 -13.109 1 98.62 315 PHE B N 1
ATOM 5425 C CA . PHE B 1 315 ? -1.352 -28.828 -14.078 1 98.62 315 PHE B CA 1
ATOM 5426 C C . PHE B 1 315 ? -0.48 -30.078 -13.992 1 98.62 315 PHE B C 1
ATOM 5428 O O . PHE B 1 315 ? -0.568 -30.844 -13.031 1 98.62 315 PHE B O 1
ATOM 5435 N N . ALA B 1 316 ? 0.321 -30.297 -15.062 1 98.31 316 ALA B N 1
ATOM 5436 C CA . ALA B 1 316 ? 1.245 -31.422 -15.055 1 98.31 316 ALA B CA 1
ATOM 5437 C C . ALA B 1 316 ? 2.525 -31.094 -15.812 1 98.31 316 ALA B C 1
ATOM 5439 O O . ALA B 1 316 ? 2.516 -30.266 -16.734 1 98.31 316 ALA B O 1
ATOM 5440 N N . ARG B 1 317 ? 3.461 -31.656 -15.391 1 97.56 317 ARG B N 1
ATOM 5441 C CA . ARG B 1 317 ? 4.773 -31.578 -16.031 1 97.56 317 ARG B CA 1
ATOM 5442 C C . ARG B 1 317 ? 5.555 -32.875 -15.836 1 97.56 317 ARG B C 1
ATOM 5444 O O . ARG B 1 317 ? 5.254 -33.656 -14.938 1 97.56 317 ARG B O 1
ATOM 5451 N N . LYS B 1 318 ? 6.59 -33.312 -16.672 1 96.88 318 LYS B N 1
ATOM 5452 C CA . LYS B 1 318 ? 7.141 -32.562 -17.797 1 96.88 318 LYS B CA 1
ATOM 5453 C C . LYS B 1 318 ? 6.668 -33.156 -19.125 1 96.88 318 LYS B C 1
ATOM 5455 O O . LYS B 1 318 ? 6.73 -34.375 -19.328 1 96.88 318 LYS B O 1
ATOM 5460 N N . PHE B 1 319 ? 6.332 -32.281 -19.984 1 98.19 319 PHE B N 1
ATOM 5461 C CA . PHE B 1 319 ? 5.961 -32.75 -21.328 1 98.19 319 PHE B CA 1
ATOM 5462 C C . PHE B 1 319 ? 6.957 -32.281 -22.359 1 98.19 319 PHE B C 1
ATOM 5464 O O . PHE B 1 319 ? 7.32 -31.094 -22.375 1 98.19 319 PHE B O 1
ATOM 5471 N N . ALA B 1 320 ? 7.348 -33.219 -23.156 1 97.5 320 ALA B N 1
ATOM 5472 C CA . ALA B 1 320 ? 8.297 -32.906 -24.219 1 97.5 320 ALA B CA 1
ATOM 5473 C C . ALA B 1 320 ? 7.602 -32.156 -25.359 1 97.5 320 ALA B C 1
ATOM 5475 O O . ALA B 1 320 ? 6.398 -32.312 -25.578 1 97.5 320 ALA B O 1
ATOM 5476 N N . PRO B 1 321 ? 8.414 -31.453 -26.125 1 96.88 321 PRO B N 1
ATOM 5477 C CA . PRO B 1 321 ? 7.84 -30.719 -27.25 1 96.88 321 PRO B CA 1
ATOM 5478 C C . PRO B 1 321 ? 7.117 -31.609 -28.25 1 96.88 321 PRO B C 1
ATOM 5480 O O . PRO B 1 321 ? 6.113 -31.203 -28.828 1 96.88 321 PRO B O 1
ATOM 5483 N N . ASN B 1 322 ? 7.566 -32.781 -28.406 1 97.62 322 ASN B N 1
ATOM 5484 C CA . ASN B 1 322 ? 6.98 -33.656 -29.406 1 97.62 322 ASN B CA 1
ATOM 5485 C C . ASN B 1 322 ? 5.617 -34.188 -28.969 1 97.62 322 ASN B C 1
ATOM 5487 O O . ASN B 1 322 ? 4.91 -34.844 -29.75 1 97.62 322 ASN B O 1
ATOM 5491 N N . ALA B 1 323 ? 5.258 -33.906 -27.766 1 97.81 323 ALA B N 1
ATOM 5492 C CA . ALA B 1 323 ? 3.938 -34.281 -27.266 1 97.81 323 ALA B CA 1
ATOM 5493 C C . ALA B 1 323 ? 2.875 -33.281 -27.719 1 97.81 323 ALA B C 1
ATOM 5495 O O . ALA B 1 323 ? 1.677 -33.531 -27.578 1 97.81 323 ALA B O 1
ATOM 5496 N N . LEU B 1 324 ? 3.242 -32.188 -28.266 1 98 324 LEU B N 1
ATOM 5497 C CA . LEU B 1 324 ? 2.344 -31.062 -28.547 1 98 324 LEU B CA 1
ATOM 5498 C C . LEU B 1 324 ? 1.224 -31.484 -29.484 1 98 324 LEU B C 1
ATOM 5500 O O . LEU B 1 324 ? 0.047 -31.234 -29.219 1 98 324 LEU B O 1
ATOM 5504 N N . ASP B 1 325 ? 1.567 -32.188 -30.562 1 97.44 325 ASP B N 1
ATOM 5505 C CA . ASP B 1 325 ? 0.591 -32.5 -31.594 1 97.44 325 ASP B CA 1
ATOM 5506 C C . ASP B 1 325 ? -0.524 -33.406 -31.047 1 97.44 325 ASP B C 1
ATOM 5508 O O . ASP B 1 325 ? -1.706 -33.125 -31.266 1 97.44 325 ASP B O 1
ATOM 5512 N N . ILE B 1 326 ? -0.138 -34.375 -30.344 1 97.5 326 ILE B N 1
ATOM 5513 C CA . ILE B 1 326 ? -1.13 -35.312 -29.797 1 97.5 326 ILE B CA 1
ATOM 5514 C C . ILE B 1 326 ? -1.961 -34.594 -28.719 1 97.5 326 ILE B C 1
ATOM 5516 O O . ILE B 1 326 ? -3.164 -34.844 -28.609 1 97.5 326 ILE B O 1
ATOM 5520 N N . LEU B 1 327 ? -1.368 -33.719 -27.953 1 98 327 LEU B N 1
ATOM 5521 C CA . LEU B 1 327 ? -2.078 -32.969 -26.922 1 98 327 LEU B CA 1
ATOM 5522 C C . LEU B 1 327 ? -3.111 -32.031 -27.562 1 98 327 LEU B C 1
ATOM 5524 O O . LEU B 1 327 ? -4.25 -31.953 -27.094 1 98 327 LEU B O 1
ATOM 5528 N N . LEU B 1 328 ? -2.744 -31.406 -28.688 1 97.69 328 LEU B N 1
ATOM 5529 C CA . LEU B 1 328 ? -3.639 -30.484 -29.375 1 97.69 328 LEU B CA 1
ATOM 5530 C C . LEU B 1 328 ? -4.793 -31.234 -30.031 1 97.69 328 LEU B C 1
ATOM 5532 O O . LEU B 1 328 ? -5.949 -30.828 -29.906 1 97.69 328 LEU B O 1
ATOM 5536 N N . GLN B 1 329 ? -4.469 -32.344 -30.609 1 97 329 GLN B N 1
ATOM 5537 C CA . GLN B 1 329 ? -5.461 -33.094 -31.359 1 97 329 GLN B CA 1
ATOM 5538 C C . GLN B 1 329 ? -6.512 -33.688 -30.422 1 97 329 GLN B C 1
ATOM 5540 O O . GLN B 1 329 ? -7.676 -33.844 -30.797 1 97 329 GLN B O 1
ATOM 5545 N N . ASN B 1 330 ? -6.082 -33.969 -29.219 1 96.94 330 ASN B N 1
ATOM 5546 C CA . ASN B 1 330 ? -6.988 -34.688 -28.312 1 96.94 330 ASN B CA 1
ATOM 5547 C C . ASN B 1 330 ? -7.324 -33.844 -27.094 1 96.94 330 ASN B C 1
ATOM 5549 O O . ASN B 1 330 ? -7.719 -34.375 -26.047 1 96.94 330 ASN B O 1
ATOM 5553 N N . SER B 1 331 ? -7.102 -32.594 -27.141 1 96.31 331 SER B N 1
ATOM 5554 C CA . SER B 1 331 ? -7.242 -31.719 -25.969 1 96.31 331 SER B CA 1
ATOM 5555 C C . SER B 1 331 ? -8.664 -31.75 -25.422 1 96.31 331 SER B C 1
ATOM 5557 O O . SER B 1 331 ? -8.875 -31.703 -24.203 1 96.31 331 SER B O 1
ATOM 5559 N N . ALA B 1 332 ? -9.703 -31.812 -26.297 1 96.31 332 ALA B N 1
ATOM 5560 C CA . ALA B 1 332 ? -11.094 -31.891 -25.844 1 96.31 332 ALA B CA 1
ATOM 5561 C C . ALA B 1 332 ? -11.344 -33.156 -25.047 1 96.31 332 ALA B C 1
ATOM 5563 O O . ALA B 1 332 ? -11.984 -33.125 -24 1 96.31 332 ALA B O 1
ATOM 5564 N N . GLN B 1 333 ? -10.844 -34.188 -25.578 1 95.62 333 GLN B N 1
ATOM 5565 C CA . GLN B 1 333 ? -11.031 -35.469 -24.922 1 95.62 333 GLN B CA 1
ATOM 5566 C C . GLN B 1 333 ? -10.234 -35.562 -23.625 1 95.62 333 GLN B C 1
ATOM 5568 O O . GLN B 1 333 ? -10.727 -36.062 -22.625 1 95.62 333 GLN B O 1
ATOM 5573 N N . PHE B 1 334 ? -8.977 -35.094 -23.656 1 95.94 334 PHE B N 1
ATOM 5574 C CA . PHE B 1 334 ? -8.078 -35.188 -22.516 1 95.94 334 PHE B CA 1
ATOM 5575 C C . PHE B 1 334 ? -8.484 -34.219 -21.406 1 95.94 334 PHE B C 1
ATOM 5577 O O . PHE B 1 334 ? -8.461 -34.562 -20.234 1 95.94 334 PHE B O 1
ATOM 5584 N N . PHE B 1 335 ? -8.969 -32.906 -21.828 1 95.81 335 PHE B N 1
ATOM 5585 C CA . PHE B 1 335 ? -8.984 -31.844 -20.844 1 95.81 335 PHE B CA 1
ATOM 5586 C C . PHE B 1 335 ? -10.32 -31.094 -20.875 1 95.81 335 PHE B C 1
ATOM 5588 O O . PHE B 1 335 ? -10.594 -30.281 -20 1 95.81 335 PHE B O 1
ATOM 5595 N N . GLY B 1 336 ? -11.094 -31.266 -21.984 1 94.06 336 GLY B N 1
ATOM 5596 C CA . GLY B 1 336 ? -12.414 -30.656 -22.047 1 94.06 336 GLY B CA 1
ATOM 5597 C C . GLY B 1 336 ? -12.406 -29.328 -22.797 1 94.06 336 GLY B C 1
ATOM 5598 O O . GLY B 1 336 ? -13.328 -28.516 -22.641 1 94.06 336 GLY B O 1
ATOM 5599 N N . TYR B 1 337 ? -11.344 -29.016 -23.5 1 93.56 337 TYR B N 1
ATOM 5600 C CA . TYR B 1 337 ? -11.305 -27.797 -24.297 1 93.56 337 TYR B CA 1
ATOM 5601 C C . TYR B 1 337 ? -10.602 -28.047 -25.625 1 93.56 337 TYR B C 1
ATOM 5603 O O . TYR B 1 337 ? -9.906 -29.062 -25.797 1 93.56 337 TYR B O 1
#

Organism: Lactuca saligna (NCBI:txid75948)

pLDDT: mean 89.69, std 17.43, range [22.58, 98.94]

Sequence (674 aa):
MFKIRYLGTQNIISGAQTLLQSCFQESNSLQNWIEPPSTYMHTLDDSELFWRASFVPEIKEYPFKRSPKIAFMFLTRGPLPLAPLWERFFKGNEEFYTIYVHTMPSYRANFSTSSVFYQKQVPSQVVEWGMMSMCDAERRLLANALLDISNEWFVLLSEACIPLQRFSIIYHYISRSRFSFMGAFDEPGPYGRGRYDDKMLPEVNIDQWRKGSQWFEANRKLAVDIIKDLKYYPKFEQFCTPDCYVDEHYFPTMLTIESPYLLANRTLTYVDWSRGGAHPATFEKNDVTLEFFRKIQQHHTCVYNNQPTSVCFLFARKFAPNALDILLQNSAQFFGYMFKIRYLGTQNIISGAQTLLQSCFQESNSLQNWIEPPSTYMHTLDDSELFWRASFVPEIKEYPFKRSPKIAFMFLTRGPLPLAPLWERFFKGNEEFYTIYVHTMPSYRANFSTSSVFYQKQVPSQVVEWGMMSMCDAERRLLANALLDISNEWFVLLSEACIPLQRFSIIYHYISRSRFSFMGAFDEPGPYGRGRYDDKMLPEVNIDQWRKGSQWFEANRKLAVDIIKDLKYYPKFEQFCTPDCYVDEHYFPTMLTIESPYLLANRTLTYVDWSRGGAHPATFEKNDVTLEFFRKIQQHHTCVYNNQPTSVCFLFARKFAPNALDILLQNSAQFFGY

Foldseek 3Di:
DDPPPPPCPPPVVVVVVVVVVVVVPCCVDPCVVQDFDPAQEDDDDLVRLLVLLLDDDPPPDDPDDAAAAEEEEEEEQEDQLLQVQVQVLCPPVVRHYAYAYEHDQVYDDDDDPPGSCPRRYHHYYDDDFLACSVLSRVLSRLSSQSSNVSYFKYWYHYSQKHFQAHPVVVSCLQVVFQAWAWAWDQDPDCLWLVQDDPQLPPLADSVLWTFTDLTIMDTNVLSSVSSVDPDNSVVCNVRRGPPNSSSGTRSSSVCCVVPVVRYQNHHQEDWACPVDDPDTDEDALVNDDLVNLCCVQAVDWGATNNHIDSGRHGMYDGYDSRNNVVCVVCVCVRHND/DDPPPPPCPPPVVVVVVVVVVVVVPPCPDPCVVQDFDPAQEDDDDLVRLLVLLLDDDPPPDDPDDAAAAEEEEEEEQEDQLLQVQVQVLCPPVVRHYAYAYEHDQPYDDDDDPPGSCPRRYHHYYDDDFLACSVLSRVLSRLSSQSSNVSYFKYWYHYSQKHFQAHPVVVSCLQVVFQAWAWAWDQDPDCLWLVQDDPQLPPLADSVLWTFTDLTIMDTNVLSSVSSVDPRNSVVCNVRRGPPNSSSGTRSSSSCCVVPVVRYQNHHQEDWACPVDDPDTDEDALVNDDLVNLCCVQAVDWGATNNDIDSGRHGMYDGYDSRNNVVCVVCVCVRHND

InterPro domains:
  IPR003406 Glycosyl transferase, family 14 [PF02485] (70-296)
  IPR044174 Glycosyltransferase BC10-like [PTHR31042] (40-329)

Solvent-accessible surface area (backbone atoms only — not comparable to full-atom values): 36764 Å² total; per-residue (Å²): 139,86,80,79,80,79,77,78,72,65,64,64,62,58,53,53,52,50,48,50,48,52,50,62,41,67,74,34,36,65,65,58,68,60,51,53,73,94,56,54,57,52,72,58,50,67,64,48,39,32,36,63,28,26,48,42,53,70,38,79,73,69,79,59,93,75,58,66,16,39,29,41,29,32,54,32,71,51,77,53,70,42,47,70,54,51,47,60,52,48,61,94,43,70,72,44,46,46,63,39,30,38,30,30,64,86,52,75,88,85,58,53,88,86,41,84,65,38,78,25,48,38,74,49,56,78,63,44,88,36,32,57,41,44,48,49,51,51,36,49,50,47,27,60,48,46,59,26,75,44,42,42,33,38,36,54,40,44,46,32,46,47,72,53,48,33,52,70,56,52,49,50,58,57,72,69,42,80,46,23,25,35,17,44,35,81,40,79,47,71,85,29,54,56,43,63,45,79,78,38,51,87,84,44,50,78,89,54,47,22,31,24,61,73,43,31,34,34,36,46,71,54,46,40,53,60,49,52,52,71,77,58,51,62,42,44,60,72,57,25,44,77,91,40,31,28,55,27,28,48,63,31,17,51,42,49,72,75,43,48,88,40,49,63,48,33,42,36,58,43,67,45,56,86,81,49,81,96,55,62,48,71,36,37,52,88,61,65,45,67,68,52,52,47,49,63,47,61,70,39,77,35,78,53,87,89,34,83,38,39,78,49,48,51,28,36,35,36,44,39,64,72,22,39,64,62,48,59,75,38,24,45,80,69,29,63,81,136,85,80,78,79,78,76,76,73,65,65,63,60,56,53,53,52,52,49,50,46,51,50,59,42,66,76,30,37,63,66,60,68,60,50,52,72,94,56,54,58,52,70,57,51,69,65,48,40,32,35,65,28,26,48,43,52,69,38,80,73,71,80,60,92,75,60,66,14,40,28,42,30,33,55,31,74,52,75,52,69,43,46,69,55,51,47,59,52,48,60,93,44,72,73,44,47,48,66,38,33,36,30,30,63,86,52,75,88,86,58,53,87,84,42,84,64,39,77,25,48,38,75,48,57,77,65,43,90,36,32,58,42,43,48,49,51,51,36,50,50,46,27,60,48,46,60,25,76,44,41,42,32,38,36,52,40,44,46,31,46,45,73,53,49,33,50,68,56,52,49,50,58,56,74,68,42,80,46,23,24,34,18,44,35,79,40,79,47,70,85,28,55,55,43,62,47,80,77,37,52,87,83,44,50,76,90,54,48,22,33,24,61,71,43,32,34,33,37,48,72,54,45,40,53,59,48,53,51,69,76,56,50,62,41,42,59,72,57,24,45,77,91,41,32,29,55,25,29,49,62,31,16,51,40,49,71,76,43,48,87,41,49,64,47,33,41,38,59,42,66,45,56,85,81,48,81,96,55,63,47,71,35,37,51,87,60,66,44,68,68,54,51,46,50,63,48,61,70,40,77,38,77,53,86,88,33,82,38,39,79,49,46,50,28,35,37,37,46,40,65,72,22,41,63,63,48,58,76,38,24,45,80,69,30,63,81

Secondary structure (DSSP, 8-state):
--------THHHHHHHHHHHHHHT--TTSHHHHHSPPS-S-----HHHHHHHHTEEESS-S-SS----EEEEEEE-SS--TTHHHHHHHHTT-GGGEEEEEE--TT------TTSTTTT-BPP-----TTSHHHHHHHHHHHHHHHTSTTEEEEEEE-TT-EESS-HHHHHHHHHT-SSBB---B---STTTGGG--GGGTTTS-GGG--B--S--EEEHHHHHHHHH--SSHHHHHHH--TTS-GGGTHHHHHHHHH-GGGB-SS-SEEE--TT-SSS---B-GGG--HHHHHHHHHS--EEETTEEES---SEEE-B-GGGHHHHHHTHHHHH--/--------THHHHHHHHHHHHHHT--TTSHHHHHSPPS-S-----HHHHHHHHTEEESS-S-SS----EEEEEEE-SS--TTHHHHHHHHTT-GGGEEEEEE--TT------TTSTTTT-BPP-----TTSHHHHHHHHHHHHHHHTSTTEEEEEEE-TT-EESS-HHHHHHHHHT-SSBB---B---STTTGGG--GGGTTT--GGG--B--S--EEEHHHHHHHHH--SSHHHHHHH--TTS-GGGTHHHHHHHHH-GGGB-SS-SEEE--TT-SSS---B-GGG--HHHHHHHHHS--EEETTEEES---SEEE-B-GGGHHHHHHTHHHHH--